Protein AF-0000000082887237 (afdb_homodimer)

Structure (mmCIF, N/CA/C/O backbone):
data_AF-0000000082887237-model_v1
#
loop_
_entity.id
_entity.type
_entity.pdbx_description
1 polymer 'Thymidine diphospho-4-keto-rhamnose 3,5-epimerase'
#
loop_
_atom_site.group_PDB
_atom_site.id
_atom_site.type_symbol
_atom_site.label_atom_id
_atom_site.label_alt_id
_atom_site.label_comp_id
_atom_site.label_asym_id
_atom_site.label_entity_id
_atom_site.label_seq_id
_atom_site.pdbx_PDB_ins_code
_atom_site.Cartn_x
_atom_site.Cartn_y
_atom_site.Cartn_z
_atom_site.occupancy
_atom_site.B_iso_or_equiv
_atom_site.auth_seq_id
_atom_site.auth_comp_id
_atom_site.auth_asym_id
_atom_site.auth_atom_id
_atom_site.pdbx_PDB_model_num
ATOM 1 N N . MET A 1 1 ? -20.234 -10.195 -0.53 1 66.06 1 MET A N 1
ATOM 2 C CA . MET A 1 1 ? -19.906 -8.82 -0.18 1 66.06 1 MET A CA 1
ATOM 3 C C . MET A 1 1 ? -19.75 -7.961 -1.432 1 66.06 1 MET A C 1
ATOM 5 O O . MET A 1 1 ? -19.297 -8.453 -2.471 1 66.06 1 MET A O 1
ATOM 9 N N . SER A 1 2 ? -20.266 -6.797 -1.35 1 84 2 SER A N 1
ATOM 10 C CA . SER A 1 2 ? -20.281 -5.879 -2.484 1 84 2 SER A CA 1
ATOM 11 C C . SER A 1 2 ? -18.875 -5.367 -2.783 1 84 2 SER A C 1
ATOM 13 O O . SER A 1 2 ? -18.047 -5.23 -1.875 1 84 2 SER A O 1
ATOM 15 N N . ILE A 1 3 ? -18.469 -5.281 -4.012 1 93.62 3 ILE A N 1
ATOM 16 C CA . ILE A 1 3 ? -17.219 -4.695 -4.484 1 93.62 3 ILE A CA 1
ATOM 17 C C . ILE A 1 3 ? -17.203 -3.199 -4.176 1 93.62 3 ILE A C 1
ATOM 19 O O . ILE A 1 3 ? -18.125 -2.475 -4.539 1 93.62 3 ILE A O 1
ATOM 23 N N . PRO A 1 4 ? -16.125 -2.785 -3.414 1 96.19 4 PRO A N 1
ATOM 24 C CA . PRO A 1 4 ? -16.062 -1.343 -3.17 1 96.19 4 PRO A CA 1
ATOM 25 C C . PRO A 1 4 ? -16.078 -0.525 -4.457 1 96.19 4 PRO A C 1
ATOM 27 O O . PRO A 1 4 ? -15.477 -0.934 -5.457 1 96.19 4 PRO A O 1
ATOM 30 N N . ALA A 1 5 ? -16.625 0.659 -4.426 1 96.31 5 ALA A N 1
ATOM 31 C CA . ALA A 1 5 ? -16.688 1.536 -5.59 1 96.31 5 ALA A CA 1
ATOM 32 C C . ALA A 1 5 ? -15.32 2.117 -5.922 1 96.31 5 ALA A C 1
ATOM 34 O O . ALA A 1 5 ? -14.57 2.502 -5.023 1 96.31 5 ALA A O 1
ATOM 35 N N . VAL A 1 6 ? -15.016 2.146 -7.215 1 98.12 6 VAL A N 1
ATOM 36 C CA . VAL A 1 6 ? -13.797 2.801 -7.688 1 98.12 6 VAL A CA 1
ATOM 37 C C . VAL A 1 6 ? -14.086 3.541 -8.992 1 98.12 6 VAL A C 1
ATOM 39 O O . VAL A 1 6 ? -14.992 3.168 -9.742 1 98.12 6 VAL A O 1
ATOM 42 N N . VAL A 1 7 ? -13.344 4.598 -9.234 1 98.06 7 VAL A N 1
ATOM 43 C CA . VAL A 1 7 ? -13.422 5.332 -10.492 1 98.06 7 VAL A CA 1
ATOM 44 C C . VAL A 1 7 ? -12.477 4.699 -11.516 1 98.06 7 VAL A C 1
ATOM 46 O O . VAL A 1 7 ? -11.258 4.711 -11.336 1 98.06 7 VAL A O 1
ATOM 49 N N . LYS A 1 8 ? -13.078 4.18 -12.586 1 98.25 8 LYS A N 1
ATOM 50 C CA . LYS A 1 8 ? -12.258 3.613 -13.656 1 98.25 8 LYS A CA 1
ATOM 51 C C . LYS A 1 8 ? -11.383 4.68 -14.312 1 98.25 8 LYS A C 1
ATOM 53 O O . LYS A 1 8 ? -11.859 5.777 -14.609 1 98.25 8 LYS A O 1
ATOM 58 N N . ARG A 1 9 ? -10.078 4.43 -14.516 1 98.62 9 ARG A N 1
ATOM 59 C CA . ARG A 1 9 ? -9.125 5.359 -15.117 1 98.62 9 ARG A CA 1
ATOM 60 C C . ARG A 1 9 ? -8.07 4.617 -15.922 1 98.62 9 ARG A C 1
ATOM 62 O O . ARG A 1 9 ? -7.316 3.809 -15.383 1 98.62 9 ARG A O 1
ATOM 69 N N . PHE A 1 10 ? -7.844 4.93 -17.203 1 97.56 10 PHE A N 1
ATOM 70 C CA . PHE A 1 10 ? -6.992 4.16 -18.109 1 97.56 10 PHE A CA 1
ATOM 71 C C . PHE A 1 10 ? -5.598 4.77 -18.188 1 97.56 10 PHE A C 1
ATOM 73 O O . PHE A 1 10 ? -4.66 4.133 -18.656 1 97.56 10 PHE A O 1
ATOM 80 N N . LYS A 1 11 ? -5.566 6.051 -17.734 1 97.62 11 LYS A N 1
ATOM 81 C CA . LYS A 1 11 ? -4.281 6.746 -17.734 1 97.62 11 LYS A CA 1
ATOM 82 C C . LYS A 1 11 ? -4.039 7.477 -16.422 1 97.62 11 LYS A C 1
ATOM 84 O O . LYS A 1 11 ? -4.965 8.039 -15.836 1 97.62 11 LYS A O 1
ATOM 89 N N . ALA A 1 12 ? -2.824 7.465 -15.992 1 98.25 12 ALA A N 1
ATOM 90 C CA . ALA A 1 12 ? -2.482 8.25 -14.812 1 98.25 12 ALA A CA 1
ATOM 91 C C . ALA A 1 12 ? -2.564 9.75 -15.109 1 98.25 12 ALA A C 1
ATOM 93 O O . ALA A 1 12 ? -2.266 10.188 -16.219 1 98.25 12 ALA A O 1
ATOM 94 N N . GLU A 1 13 ? -2.949 10.523 -14.148 1 98.62 13 GLU A N 1
ATOM 95 C CA . GLU A 1 13 ? -3.102 11.969 -14.266 1 98.62 13 GLU A CA 1
ATOM 96 C C . GLU A 1 13 ? -2.422 12.695 -13.109 1 98.62 13 GLU A C 1
ATOM 98 O O . GLU A 1 13 ? -2.336 12.164 -12 1 98.62 13 GLU A O 1
ATOM 103 N N . ILE A 1 14 ? -1.922 13.852 -13.422 1 98.69 14 ILE A N 1
ATOM 104 C CA . ILE A 1 14 ? -1.337 14.688 -12.375 1 98.69 14 ILE A CA 1
ATOM 105 C C . ILE A 1 14 ? -1.94 16.094 -12.438 1 98.69 14 ILE A C 1
ATOM 107 O O . ILE A 1 14 ? -2.205 16.609 -13.523 1 98.69 14 ILE A O 1
ATOM 111 N N . GLU A 1 15 ? -2.244 16.625 -11.289 1 98.5 15 GLU A N 1
ATOM 112 C CA . GLU A 1 15 ? -2.783 17.969 -11.141 1 98.5 15 GLU A CA 1
ATOM 113 C C . GLU A 1 15 ? -2.029 18.75 -10.062 1 98.5 15 GLU A C 1
ATOM 115 O O . GLU A 1 15 ? -1.692 18.203 -9.016 1 98.5 15 GLU A O 1
ATOM 120 N N . THR A 1 16 ? -1.706 19.969 -10.328 1 97.56 16 THR A N 1
ATOM 121 C CA . THR A 1 16 ? -1.072 20.828 -9.328 1 97.56 16 THR A CA 1
ATOM 122 C C . THR A 1 16 ? -2.121 21.578 -8.523 1 97.56 16 THR A C 1
ATOM 124 O O . THR A 1 16 ? -3.246 21.781 -8.984 1 97.56 16 THR A O 1
ATOM 127 N N . ILE A 1 17 ? -1.765 21.891 -7.328 1 97.94 17 ILE A N 1
ATOM 128 C CA . ILE A 1 17 ? -2.592 22.766 -6.5 1 97.94 17 ILE A CA 1
ATOM 129 C C . ILE A 1 17 ? -2.275 24.234 -6.812 1 97.94 17 ILE A C 1
ATOM 131 O O . ILE A 1 17 ? -1.172 24.703 -6.535 1 97.94 17 ILE A O 1
ATOM 135 N N . PRO A 1 18 ? -3.211 24.969 -7.309 1 97.19 18 PRO A N 1
ATOM 136 C CA . PRO A 1 18 ? -2.912 26.328 -7.789 1 97.19 18 PRO A CA 1
ATOM 137 C C . PRO A 1 18 ? -2.305 27.219 -6.707 1 97.19 18 PRO A C 1
ATOM 139 O O . PRO A 1 18 ? -1.367 27.969 -6.977 1 97.19 18 PRO A O 1
ATOM 142 N N . GLU A 1 19 ? -2.75 27.172 -5.535 1 97.44 19 GLU A N 1
ATOM 143 C CA . GLU A 1 19 ? -2.322 28.062 -4.457 1 97.44 19 GLU A CA 1
ATOM 144 C C . GLU A 1 19 ? -0.93 27.688 -3.955 1 97.44 19 GLU A C 1
ATOM 146 O O . GLU A 1 19 ? -0.194 28.547 -3.461 1 97.44 19 GLU A O 1
ATOM 151 N N . ILE A 1 20 ? -0.605 26.422 -3.975 1 98.38 20 ILE A N 1
ATOM 152 C CA . ILE A 1 20 ? 0.707 25.891 -3.611 1 98.38 20 ILE A CA 1
ATOM 153 C C . ILE A 1 20 ? 1.152 24.859 -4.641 1 98.38 20 ILE A C 1
ATOM 155 O O . ILE A 1 20 ? 1.074 23.656 -4.395 1 98.38 20 ILE A O 1
ATOM 159 N N . PRO A 1 21 ? 1.746 25.281 -5.699 1 96.44 21 PRO A N 1
ATOM 160 C CA . PRO A 1 21 ? 1.898 24.438 -6.891 1 96.44 21 PRO A CA 1
ATOM 161 C C . PRO A 1 21 ? 2.848 23.266 -6.668 1 96.44 21 PRO A C 1
ATOM 163 O O . PRO A 1 21 ? 2.896 22.344 -7.484 1 96.44 21 PRO A O 1
ATOM 166 N N . ASP A 1 22 ? 3.688 23.281 -5.645 1 97.19 22 ASP A N 1
ATOM 167 C CA . ASP A 1 22 ? 4.578 22.156 -5.344 1 97.19 22 ASP A CA 1
A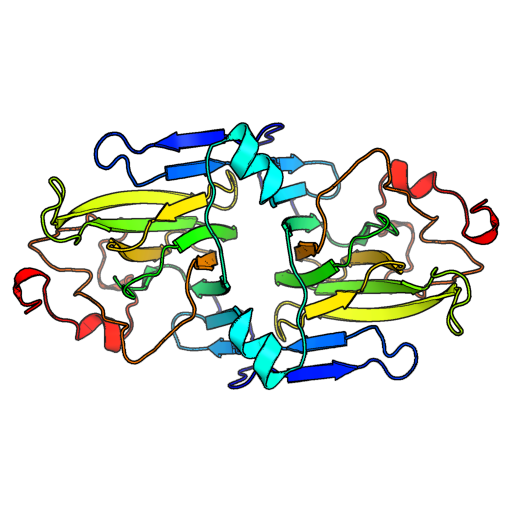TOM 168 C C . ASP A 1 22 ? 3.791 20.938 -4.879 1 97.19 22 ASP A C 1
ATOM 170 O O . ASP A 1 22 ? 4.293 19.812 -4.926 1 97.19 22 ASP A O 1
ATOM 174 N N . LEU A 1 23 ? 2.58 21.188 -4.383 1 98.81 23 LEU A N 1
ATOM 175 C CA . LEU A 1 23 ? 1.67 20.094 -4.035 1 98.81 23 LEU A CA 1
ATOM 176 C C . LEU A 1 23 ? 0.998 19.531 -5.281 1 98.81 23 LEU A C 1
ATOM 178 O O . LEU A 1 23 ? 0.604 20.281 -6.176 1 98.81 23 LEU A O 1
ATOM 182 N N . LYS A 1 24 ? 0.939 18.203 -5.363 1 98.81 24 LYS A N 1
ATOM 183 C CA . LYS A 1 24 ? 0.349 17.578 -6.539 1 98.81 24 LYS A CA 1
ATOM 184 C C . LYS A 1 24 ? -0.67 16.516 -6.133 1 98.81 24 LYS A C 1
ATOM 186 O O . LYS A 1 24 ? -0.505 15.844 -5.113 1 98.81 24 LYS A O 1
ATOM 191 N N . LEU A 1 25 ? -1.7 16.406 -6.914 1 98.88 25 LEU A N 1
ATOM 192 C CA . LEU A 1 25 ? -2.596 15.25 -6.902 1 98.88 25 LEU A CA 1
ATOM 193 C C . LEU A 1 25 ? -2.299 14.32 -8.07 1 98.88 25 LEU A C 1
ATOM 195 O O . LEU A 1 25 ? -2.23 14.766 -9.219 1 98.88 25 LEU A O 1
ATOM 199 N N . ILE A 1 26 ? -2.049 13.117 -7.77 1 98.88 26 ILE A N 1
ATOM 200 C CA . ILE A 1 26 ? -1.757 12.133 -8.805 1 98.88 26 ILE A CA 1
ATOM 201 C C . ILE A 1 26 ? -2.797 11.008 -8.758 1 98.88 26 ILE A C 1
ATOM 203 O O . ILE A 1 26 ? -2.959 10.352 -7.73 1 98.88 26 ILE A O 1
ATOM 207 N N . ARG A 1 27 ? -3.486 10.789 -9.828 1 98.81 27 ARG A N 1
ATOM 208 C CA . ARG A 1 27 ? -4.52 9.758 -9.93 1 98.81 27 ARG A CA 1
ATOM 209 C C . ARG A 1 27 ? -4.031 8.578 -10.758 1 98.81 27 ARG A C 1
ATOM 211 O O . ARG A 1 27 ? -3.676 8.734 -11.93 1 98.81 27 ARG A O 1
ATOM 218 N N . PRO A 1 28 ? -4.004 7.422 -10.141 1 98.75 28 PRO A N 1
ATOM 219 C CA . PRO A 1 28 ? -3.443 6.262 -10.836 1 98.75 28 PRO A CA 1
ATOM 220 C C . PRO A 1 28 ? -4.445 5.59 -11.766 1 98.75 28 PRO A C 1
ATOM 222 O O . PRO A 1 28 ? -5.637 5.918 -11.742 1 98.75 28 PRO A O 1
AT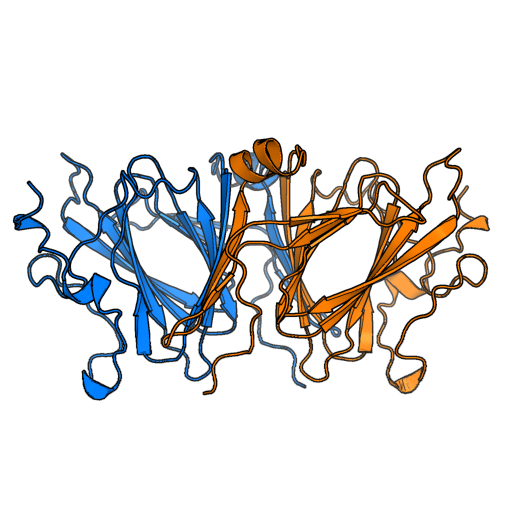OM 225 N N . LYS A 1 29 ? -3.93 4.664 -12.609 1 98.69 29 LYS A N 1
ATOM 226 C CA . LYS A 1 29 ? -4.801 3.811 -13.414 1 98.69 29 LYS A CA 1
ATOM 227 C C . LYS A 1 29 ? -5.602 2.855 -12.531 1 98.69 29 LYS A C 1
ATOM 229 O O . LYS A 1 29 ? -5.078 2.32 -11.555 1 98.69 29 LYS A O 1
ATOM 234 N N . VAL A 1 30 ? -6.859 2.676 -12.812 1 98.75 30 VAL A N 1
ATOM 235 C CA . VAL A 1 30 ? -7.777 1.824 -12.062 1 98.75 30 VAL A CA 1
ATOM 236 C C . VAL A 1 30 ? -8.641 1.018 -13.031 1 98.75 30 VAL A C 1
ATOM 238 O O . VAL A 1 30 ? -9.273 1.582 -13.93 1 98.75 30 VAL A O 1
ATOM 241 N N . PHE A 1 31 ? -8.703 -0.292 -12.828 1 98.5 31 PHE A N 1
ATOM 242 C CA . PHE A 1 31 ? -9.398 -1.202 -13.727 1 98.5 31 PHE A CA 1
ATOM 243 C C . PHE A 1 31 ? -10.352 -2.107 -12.953 1 98.5 31 PHE A C 1
ATOM 245 O O . PHE A 1 31 ? -9.961 -3.189 -12.508 1 98.5 31 PHE A O 1
ATOM 252 N N . PRO A 1 32 ? -11.586 -1.743 -12.875 1 98.12 32 PRO A N 1
ATOM 253 C CA . PRO A 1 32 ? -12.562 -2.613 -12.219 1 98.12 32 PRO A CA 1
ATOM 254 C C . PRO A 1 32 ? -13.062 -3.736 -13.125 1 98.12 32 PRO A C 1
ATOM 256 O O . PRO A 1 32 ? -13.047 -3.598 -14.352 1 98.12 32 PRO A O 1
ATOM 259 N N . ASP A 1 33 ? -13.469 -4.855 -12.586 1 96.75 33 ASP A N 1
ATOM 260 C CA . ASP A 1 33 ? -14.18 -5.949 -13.234 1 96.75 33 ASP A CA 1
ATOM 261 C C . ASP A 1 33 ? -15.055 -6.711 -12.242 1 96.75 33 ASP A C 1
ATOM 263 O O . ASP A 1 33 ? -15.328 -6.219 -11.141 1 96.75 33 ASP A O 1
ATOM 267 N N . ASP A 1 34 ? -15.578 -7.852 -12.602 1 95.44 34 ASP A N 1
ATOM 268 C CA . ASP A 1 34 ? -16.562 -8.562 -11.789 1 95.44 34 ASP A CA 1
ATOM 269 C C . ASP A 1 34 ? -15.922 -9.172 -10.555 1 95.44 34 ASP A C 1
ATOM 271 O O . ASP A 1 34 ? -16.609 -9.562 -9.609 1 95.44 34 ASP A O 1
ATOM 275 N N . ARG A 1 35 ? -14.703 -9.312 -10.492 1 97.62 35 ARG A N 1
ATOM 276 C CA . ARG A 1 35 ? -13.977 -9.906 -9.383 1 97.62 35 ARG A CA 1
ATOM 277 C C . ARG A 1 35 ? -13.656 -8.867 -8.312 1 97.62 35 ARG A C 1
ATOM 279 O O . ARG A 1 35 ? -13.477 -9.211 -7.141 1 97.62 35 ARG A O 1
ATOM 286 N N . GLY A 1 36 ? -13.555 -7.594 -8.633 1 98.31 36 GLY A N 1
ATOM 287 C CA . GLY A 1 36 ? -13.094 -6.465 -7.844 1 98.31 36 GLY A CA 1
ATOM 288 C C . GLY A 1 36 ? -12.508 -5.348 -8.68 1 98.31 36 GLY A C 1
ATOM 289 O O . GLY A 1 36 ? -13.188 -4.777 -9.539 1 98.31 36 GLY A O 1
ATOM 290 N N . TYR A 1 37 ? -11.156 -5.109 -8.406 1 98.81 37 TYR A N 1
ATOM 291 C CA . TYR A 1 37 ? -10.477 -4.129 -9.242 1 98.81 37 TYR A CA 1
ATOM 292 C C . TYR A 1 37 ? -8.961 -4.219 -9.07 1 98.81 37 TYR A C 1
ATOM 294 O O . TYR A 1 37 ? -8.477 -4.855 -8.133 1 98.81 37 TYR A O 1
ATOM 302 N N . PHE A 1 38 ? -8.312 -3.723 -10.016 1 98.5 38 PHE A N 1
ATOM 303 C CA . PHE A 1 38 ? -6.859 -3.607 -10.039 1 98.5 38 PHE A CA 1
ATOM 304 C C . PHE A 1 38 ? -6.434 -2.152 -10.211 1 98.5 38 PHE A C 1
ATOM 306 O O . PHE A 1 38 ? -7.023 -1.418 -11.008 1 98.5 38 PHE A O 1
ATOM 313 N N . VAL A 1 39 ? -5.469 -1.713 -9.406 1 98.75 39 VAL A N 1
ATOM 314 C CA . VAL A 1 39 ? -4.898 -0.37 -9.469 1 98.75 39 VAL A CA 1
ATOM 315 C C . VAL A 1 39 ? -3.391 -0.458 -9.68 1 98.75 39 VAL A C 1
ATOM 317 O O . VAL A 1 39 ? -2.691 -1.15 -8.938 1 98.75 39 VAL A O 1
ATOM 320 N N . GLU A 1 40 ? -2.871 0.128 -10.703 1 98.75 40 GLU A N 1
ATOM 321 C CA . GLU A 1 40 ? -1.441 0.411 -10.758 1 98.75 40 GLU A CA 1
ATOM 322 C C . GLU A 1 40 ? -1.095 1.667 -9.969 1 98.75 40 GLU A C 1
ATOM 324 O O . GLU A 1 40 ? -1.04 2.766 -10.523 1 98.75 40 GLU A O 1
ATOM 329 N N . SER A 1 41 ? -0.748 1.491 -8.719 1 98.5 41 SER A N 1
ATOM 330 C CA . SER A 1 41 ? -0.741 2.592 -7.762 1 98.5 41 SER A CA 1
ATOM 331 C C . SER A 1 41 ? 0.519 3.439 -7.902 1 98.5 41 SER A C 1
ATOM 333 O O . SER A 1 41 ? 0.582 4.559 -7.387 1 98.5 41 SER A O 1
ATOM 335 N N . TYR A 1 42 ? 1.543 2.932 -8.523 1 98.75 42 TYR A N 1
ATOM 336 C CA . TYR A 1 42 ? 2.785 3.658 -8.758 1 98.75 42 TYR A CA 1
ATOM 337 C C . TYR A 1 42 ? 3.604 2.998 -9.859 1 98.75 42 TYR A C 1
ATOM 339 O O . TYR A 1 42 ? 3.678 1.77 -9.938 1 98.75 42 TYR A O 1
ATOM 347 N N . ASN A 1 43 ? 4.191 3.768 -10.688 1 98.56 43 ASN A N 1
ATOM 348 C CA . 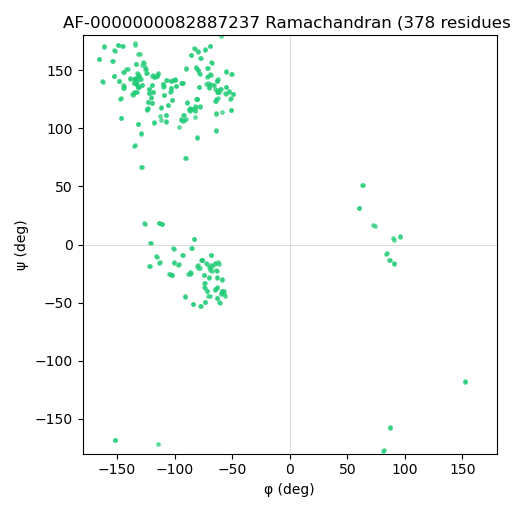ASN A 1 43 ? 5.086 3.334 -11.758 1 98.56 43 ASN A CA 1
ATOM 349 C C . ASN A 1 43 ? 6.199 4.348 -12.008 1 98.56 43 ASN A C 1
ATOM 351 O O . ASN A 1 43 ? 5.961 5.41 -12.586 1 98.56 43 ASN A O 1
ATOM 355 N N . VAL A 1 44 ? 7.395 3.943 -11.617 1 98.25 44 VAL A N 1
ATOM 356 C CA . VAL A 1 44 ? 8.5 4.895 -11.609 1 98.25 44 VAL A CA 1
ATOM 357 C C . VAL A 1 44 ? 8.781 5.371 -13.031 1 98.25 44 VAL A C 1
ATOM 359 O O . VAL A 1 44 ? 9.102 6.539 -13.25 1 98.25 44 VAL A O 1
ATOM 362 N N . VAL A 1 45 ? 8.672 4.531 -14 1 98.06 45 VAL A N 1
ATOM 363 C CA . VAL A 1 45 ? 9 4.855 -15.383 1 98.06 45 VAL A CA 1
ATOM 364 C C . VAL A 1 45 ? 7.875 5.676 -16 1 98.06 45 VAL A C 1
ATOM 366 O O . VAL A 1 45 ? 8.109 6.766 -16.531 1 98.06 45 VAL A O 1
ATOM 369 N N . GLU A 1 46 ? 6.691 5.195 -15.922 1 98 46 GLU A N 1
ATOM 370 C CA . GLU A 1 46 ? 5.562 5.863 -16.562 1 98 46 GLU A CA 1
ATOM 371 C C . GLU A 1 46 ? 5.324 7.246 -15.953 1 98 46 GLU A C 1
ATOM 373 O O . GLU A 1 46 ? 5.094 8.211 -16.688 1 98 46 GLU A O 1
ATOM 378 N N . TRP A 1 47 ? 5.324 7.363 -14.594 1 98.62 47 TRP A N 1
ATOM 379 C CA . TRP A 1 47 ? 5.043 8.648 -13.961 1 98.62 47 TRP A CA 1
ATOM 380 C C . TRP A 1 47 ? 6.133 9.664 -14.289 1 98.62 47 TRP A C 1
ATOM 382 O O . TRP A 1 47 ? 5.852 10.852 -14.445 1 98.62 47 TRP A O 1
ATOM 392 N N . LYS A 1 48 ? 7.402 9.172 -14.312 1 98.5 48 LYS A N 1
ATOM 393 C CA . LYS A 1 48 ? 8.477 10.07 -14.727 1 98.5 48 LYS A CA 1
ATOM 394 C C . LYS A 1 48 ? 8.258 10.562 -16.156 1 98.5 48 LYS A C 1
ATOM 396 O O . LYS A 1 48 ? 8.281 11.773 -16.406 1 98.5 48 LYS A O 1
ATOM 401 N N . GLU A 1 49 ? 8.016 9.672 -17.078 1 98.31 49 GLU A N 1
ATOM 402 C CA . GLU A 1 49 ? 7.969 9.984 -18.5 1 98.31 49 GLU A CA 1
ATOM 403 C C . GLU A 1 49 ? 6.691 10.742 -18.859 1 98.31 49 GLU A C 1
ATOM 405 O O . GLU A 1 49 ? 6.711 11.648 -19.703 1 98.31 49 GLU A O 1
ATOM 410 N N . GLN A 1 50 ? 5.559 10.391 -18.234 1 97.81 50 GLN A N 1
ATOM 411 C CA . GLN A 1 50 ? 4.273 10.914 -18.688 1 97.81 50 GLN A CA 1
ATOM 412 C C . GLN A 1 50 ? 3.789 12.047 -17.781 1 97.81 50 GLN A C 1
ATOM 414 O O . GLN A 1 50 ? 3.016 12.898 -18.219 1 97.81 50 GLN A O 1
ATOM 419 N N . LEU A 1 51 ? 4.191 12.07 -16.531 1 98.25 51 LEU A N 1
ATOM 420 C CA . LEU A 1 51 ? 3.639 13.039 -15.602 1 98.25 51 LEU A CA 1
ATOM 421 C C . LEU A 1 51 ? 4.715 14.008 -15.117 1 98.25 51 LEU A C 1
ATOM 423 O O . LEU A 1 51 ? 4.414 14.992 -14.438 1 98.25 51 LEU A O 1
ATOM 427 N N . GLY A 1 52 ? 5.98 13.703 -15.406 1 98.06 52 GLY A N 1
ATOM 428 C CA . GLY A 1 52 ? 7.078 14.523 -14.914 1 98.06 52 GLY A CA 1
ATOM 429 C C . GLY A 1 52 ? 7.34 14.328 -13.43 1 98.06 52 GLY A C 1
ATOM 430 O O . GLY A 1 52 ? 7.934 15.195 -12.789 1 98.06 52 GLY A O 1
ATOM 431 N N . PHE A 1 53 ? 6.844 13.305 -12.852 1 98.25 53 PHE A N 1
ATOM 432 C CA . PHE A 1 53 ? 7.086 12.969 -11.453 1 98.25 53 PHE A CA 1
ATOM 433 C C . PHE A 1 53 ? 8.289 12.047 -11.32 1 98.25 53 PHE A C 1
ATOM 435 O O . PHE A 1 53 ? 8.195 10.852 -11.578 1 98.25 53 PHE A O 1
ATOM 442 N N . ASP A 1 54 ? 9.398 12.555 -10.828 1 97.69 54 ASP A N 1
ATOM 443 C CA . ASP A 1 54 ? 10.664 11.828 -10.781 1 97.69 54 ASP A CA 1
ATOM 444 C C . ASP A 1 54 ? 11.273 11.875 -9.383 1 97.69 54 ASP A C 1
ATOM 446 O O . ASP A 1 54 ? 12.359 12.414 -9.188 1 97.69 54 ASP A O 1
ATOM 450 N N . GLU A 1 55 ? 10.633 11.258 -8.43 1 97.69 55 GLU A N 1
ATOM 451 C CA . GLU A 1 55 ? 11.086 11.219 -7.043 1 97.69 55 GLU A CA 1
ATOM 452 C C . GLU A 1 55 ? 11.648 9.852 -6.676 1 97.69 55 GLU A C 1
ATOM 454 O O . GLU A 1 55 ? 11.172 8.828 -7.172 1 97.69 55 GLU A O 1
ATOM 459 N N . THR A 1 56 ? 12.688 9.828 -5.91 1 97.19 56 THR A N 1
ATOM 460 C CA . THR A 1 56 ? 13.195 8.594 -5.328 1 97.19 56 THR A CA 1
ATOM 461 C C . THR A 1 56 ? 12.492 8.289 -4.008 1 97.19 56 THR A C 1
ATOM 463 O O . THR A 1 56 ? 12.625 9.039 -3.041 1 97.19 56 THR A O 1
ATOM 466 N N . LEU A 1 57 ? 11.742 7.219 -3.934 1 98.5 57 LEU A N 1
ATOM 467 C CA . LEU A 1 57 ? 11 6.824 -2.744 1 98.5 57 LEU A CA 1
ATOM 468 C C . LEU A 1 57 ? 11.695 5.676 -2.023 1 98.5 57 LEU A C 1
ATOM 470 O O . LEU A 1 57 ? 12.031 4.664 -2.643 1 98.5 57 LEU A O 1
ATOM 474 N N . LYS A 1 58 ? 11.875 5.777 -0.699 1 98.38 58 LYS A N 1
ATOM 475 C CA . LYS A 1 58 ? 12.812 4.898 0.001 1 98.38 58 LYS A CA 1
ATOM 476 C C . LYS A 1 58 ? 12.102 4.109 1.098 1 98.38 58 LYS A C 1
ATOM 478 O O . LYS A 1 58 ? 12.648 3.129 1.612 1 98.38 58 LYS A O 1
ATOM 483 N N . GLN A 1 59 ? 11.023 4.52 1.48 1 98.69 59 GLN A N 1
ATOM 484 C CA . GLN A 1 59 ? 10.289 3.889 2.574 1 98.69 59 GLN A CA 1
ATOM 485 C C . GLN A 1 59 ? 8.781 3.93 2.326 1 98.69 59 GLN A C 1
ATOM 487 O O . GLN A 1 59 ? 8.258 4.922 1.814 1 98.69 59 GLN A O 1
ATOM 492 N N . ASP A 1 60 ? 8.078 2.859 2.58 1 98.81 60 ASP A N 1
ATOM 493 C CA . ASP A 1 60 ? 6.617 2.801 2.574 1 98.81 60 ASP A CA 1
ATOM 494 C C . ASP A 1 60 ? 6.066 2.625 3.986 1 98.81 60 ASP A C 1
ATOM 496 O O . ASP A 1 60 ? 6.629 1.876 4.789 1 98.81 60 ASP A O 1
ATOM 500 N N . ASN A 1 61 ? 5.016 3.35 4.262 1 98.75 61 ASN A N 1
ATOM 501 C CA . ASN A 1 61 ? 4.285 3.242 5.52 1 98.75 61 ASN A CA 1
ATOM 502 C C . ASN A 1 61 ? 2.805 2.955 5.289 1 98.75 61 ASN A C 1
ATOM 504 O O . ASN A 1 61 ? 2.266 3.277 4.227 1 98.75 61 ASN A O 1
ATOM 508 N N . HIS A 1 62 ? 2.199 2.275 6.23 1 98.81 62 HIS A N 1
ATOM 509 C CA . HIS A 1 62 ? 0.769 1.996 6.285 1 98.81 62 HIS A CA 1
ATOM 510 C C . HIS A 1 62 ? 0.218 2.229 7.691 1 98.81 62 HIS A C 1
ATOM 512 O O . HIS A 1 62 ? 0.828 1.812 8.68 1 98.81 62 HIS A O 1
ATOM 518 N N . SER A 1 63 ? -0.851 2.961 7.809 1 98.75 63 SER A N 1
ATOM 519 C CA . SER A 1 63 ? -1.516 3.105 9.102 1 98.75 63 SER A CA 1
ATOM 520 C C . SER A 1 63 ? -3.01 2.826 8.984 1 98.75 63 SER A C 1
ATOM 522 O O . SER A 1 63 ? -3.623 3.109 7.957 1 98.75 63 SER A O 1
ATOM 524 N N . PHE A 1 64 ? -3.539 2.217 9.953 1 98.88 64 PHE A N 1
ATOM 525 C CA . PHE A 1 64 ? -4.977 2.24 10.203 1 98.88 64 PHE A CA 1
ATOM 526 C C . PHE A 1 64 ? -5.309 3.186 11.352 1 98.88 64 PHE A C 1
ATOM 528 O O . PHE A 1 64 ? -4.648 3.162 12.391 1 98.88 64 PHE A O 1
ATOM 535 N N . SER A 1 65 ? -6.301 3.98 11.148 1 98.88 65 SER A N 1
ATOM 536 C CA . SER A 1 65 ? -6.805 4.859 12.203 1 98.88 65 SER A CA 1
ATOM 537 C C . SER A 1 65 ? -8.328 4.84 12.258 1 98.88 65 SER A C 1
ATOM 539 O O . SER A 1 65 ? -8.992 4.805 11.219 1 98.88 65 SER A O 1
ATOM 541 N N . LYS A 1 66 ? -8.867 4.895 13.414 1 98.31 66 LYS A N 1
ATOM 542 C CA . LYS A 1 66 ? -10.312 4.941 13.602 1 98.31 66 LYS A CA 1
ATOM 543 C C . LYS A 1 66 ? -10.875 6.312 13.234 1 98.31 66 LYS A C 1
ATOM 545 O O . LYS A 1 66 ? -10.117 7.277 13.086 1 98.31 66 LYS A O 1
ATOM 550 N N . TYR A 1 67 ? -12.211 6.312 13.141 1 98.5 67 TYR A N 1
ATOM 551 C CA . TYR A 1 67 ? -12.906 7.57 12.891 1 98.5 67 TYR A CA 1
ATOM 552 C C . TYR A 1 67 ? -12.531 8.617 13.93 1 98.5 67 TYR A C 1
ATOM 554 O O . TYR A 1 67 ? -12.469 8.328 15.125 1 98.5 67 TYR A O 1
ATOM 562 N N . GLY A 1 68 ? -12.266 9.852 13.469 1 98.56 68 GLY A N 1
ATOM 563 C CA . GLY A 1 68 ? -12.023 10.961 14.383 1 98.56 68 GLY A CA 1
ATOM 564 C C . GLY A 1 68 ? -10.562 11.133 14.734 1 98.56 68 GLY A C 1
ATOM 565 O O . GLY A 1 68 ? -10.164 12.172 15.273 1 98.56 68 GLY A O 1
ATOM 566 N N . VAL A 1 69 ? -9.781 10.109 14.469 1 98.81 69 VAL A N 1
ATOM 567 C CA . VAL A 1 69 ? -8.359 10.211 14.75 1 98.81 69 VAL A CA 1
ATOM 568 C C . VAL A 1 69 ? -7.738 11.32 13.906 1 98.81 69 VAL A C 1
ATOM 570 O O . VAL A 1 69 ? -8 11.414 12.703 1 98.81 69 VAL A O 1
ATOM 573 N N . LEU A 1 70 ? -7.004 12.164 14.516 1 98.75 70 LEU A N 1
ATOM 574 C CA . LEU A 1 70 ? -6.141 13.156 13.883 1 98.75 70 LEU A CA 1
ATOM 575 C C . LEU A 1 70 ? -4.672 12.828 14.117 1 98.75 70 LEU A C 1
ATOM 577 O O . LEU A 1 70 ? -4.191 12.875 15.25 1 98.75 70 LEU A O 1
ATOM 581 N N . ARG A 1 71 ? -4 12.383 13.109 1 98.31 71 ARG A N 1
ATOM 582 C CA . ARG A 1 71 ? -2.553 12.219 13.164 1 98.31 71 ARG A CA 1
ATOM 583 C C . ARG A 1 71 ? -1.836 13.484 12.711 1 98.31 71 ARG A C 1
ATOM 585 O O . ARG A 1 71 ? -1.941 13.875 11.547 1 98.31 71 ARG A O 1
ATOM 592 N N . GLY A 1 72 ? -1.216 14.195 13.773 1 91 72 GLY A N 1
ATOM 593 C CA . GLY A 1 72 ? -0.745 15.57 13.727 1 91 72 GLY A CA 1
ATOM 594 C C . GLY A 1 72 ? 0.319 15.805 12.672 1 91 72 GLY A C 1
ATOM 595 O O . GLY A 1 72 ? 0.58 14.93 11.844 1 91 72 GLY A O 1
ATOM 596 N N . LEU A 1 73 ? 0.589 17.062 12.773 1 97.25 73 LEU A N 1
ATOM 597 C CA . LEU A 1 73 ? 1.405 17.656 11.719 1 97.25 73 LEU A CA 1
ATOM 598 C C . LEU A 1 73 ? 2.889 17.406 11.977 1 97.25 73 LEU A C 1
ATOM 600 O O . LEU A 1 73 ? 3.465 17.969 12.914 1 97.25 73 LEU A O 1
ATOM 604 N N . HIS A 1 74 ? 3.447 16.594 11.18 1 97.88 74 HIS A N 1
ATOM 605 C CA . HIS A 1 74 ? 4.84 16.188 11.367 1 97.88 74 HIS A CA 1
ATOM 606 C C . HIS A 1 74 ? 5.66 16.438 10.102 1 97.88 74 HIS A C 1
ATOM 608 O O . HIS A 1 74 ? 5.105 16.547 9.008 1 97.88 74 HIS A O 1
ATOM 614 N N . THR A 1 75 ? 6.953 16.641 10.328 1 96.75 75 THR A N 1
ATOM 615 C CA . THR A 1 75 ? 7.879 16.75 9.203 1 96.75 75 THR A CA 1
ATOM 616 C C . THR A 1 75 ? 9.227 16.125 9.547 1 96.75 75 THR A C 1
ATOM 618 O O . THR A 1 75 ? 9.539 15.922 10.719 1 96.75 75 THR A O 1
ATOM 621 N N . GLN A 1 76 ? 9.844 15.602 8.586 1 95.38 76 GLN A N 1
ATOM 622 C CA . GLN A 1 76 ? 11.242 15.195 8.586 1 95.38 76 GLN A CA 1
ATOM 623 C C . GLN A 1 76 ? 12.016 15.883 7.465 1 95.38 76 GLN A C 1
ATOM 625 O O . GLN A 1 76 ? 11.719 15.68 6.285 1 95.38 76 GLN A O 1
ATOM 630 N N . PRO A 1 77 ? 13.008 16.688 7.887 1 94.75 77 PRO A N 1
ATOM 631 C CA . PRO A 1 77 ? 13.773 17.391 6.844 1 94.75 77 PRO A CA 1
ATOM 632 C C . PRO A 1 77 ? 14.32 16.438 5.785 1 94.75 77 PRO A C 1
ATOM 634 O O . PRO A 1 77 ? 14.859 15.375 6.121 1 94.75 77 PRO A O 1
ATOM 637 N N . GLY A 1 78 ? 14.094 16.828 4.484 1 95.69 78 GLY A N 1
ATOM 638 C CA . GLY A 1 78 ? 14.625 16.047 3.383 1 95.69 78 GLY A CA 1
ATOM 639 C C . GLY A 1 78 ? 13.688 14.953 2.912 1 95.69 78 GLY A C 1
ATOM 640 O O . GLY A 1 78 ? 14.016 14.188 1.997 1 95.69 78 GLY A O 1
ATOM 641 N N . MET A 1 79 ? 12.492 14.922 3.475 1 97.94 79 MET A N 1
ATOM 642 C CA . MET A 1 79 ? 11.609 13.797 3.158 1 97.94 79 MET A CA 1
ATOM 643 C C . MET A 1 79 ? 10.281 14.289 2.605 1 97.94 79 MET A C 1
ATOM 645 O O . MET A 1 79 ? 9.547 15 3.291 1 97.94 79 MET A O 1
ATOM 649 N N . GLY A 1 80 ? 9.945 13.984 1.321 1 98.62 80 GLY A N 1
ATOM 650 C CA . GLY A 1 80 ? 8.602 14.125 0.781 1 98.62 80 GLY A CA 1
ATOM 651 C C . GLY A 1 80 ? 7.723 12.914 1.043 1 98.62 80 GLY A C 1
ATOM 652 O O . GLY A 1 80 ? 8.219 11.852 1.438 1 98.62 80 GLY A O 1
ATOM 653 N N . LYS A 1 81 ? 6.426 13.094 0.903 1 98.81 81 LYS A N 1
ATOM 654 C CA . LYS A 1 81 ? 5.457 12.031 1.157 1 98.81 81 LYS A CA 1
ATOM 655 C C . LYS A 1 81 ? 4.441 11.93 0.024 1 98.81 81 LYS A C 1
ATOM 657 O O . LYS A 1 81 ? 3.949 12.945 -0.468 1 98.81 81 LYS A O 1
ATOM 662 N N . LEU A 1 82 ? 4.211 10.766 -0.475 1 98.94 82 LEU A N 1
ATOM 663 C CA . LEU A 1 82 ? 3.146 10.438 -1.416 1 98.94 82 LEU A CA 1
ATOM 664 C C . LEU A 1 82 ? 2.053 9.625 -0.735 1 98.94 82 LEU A C 1
ATOM 666 O O . LEU A 1 82 ? 2.215 8.422 -0.515 1 98.94 82 LEU A O 1
ATOM 670 N N . VAL A 1 83 ? 0.862 10.273 -0.446 1 98.94 83 VAL A N 1
ATOM 671 C CA . VAL A 1 83 ? -0.126 9.719 0.475 1 98.94 83 VAL A CA 1
ATOM 672 C C . VAL A 1 83 ? -1.357 9.266 -0.303 1 98.94 83 VAL A C 1
ATOM 674 O O . VAL A 1 83 ? -1.827 9.961 -1.203 1 98.94 83 VAL A O 1
ATOM 677 N N . SER A 1 84 ? -1.88 8.133 -0.01 1 98.88 84 SER A N 1
ATOM 678 C CA . SER A 1 84 ? -3.123 7.633 -0.59 1 98.88 84 SER A CA 1
ATOM 679 C C . SER A 1 84 ? -3.92 6.816 0.422 1 98.88 84 SER A C 1
ATOM 681 O O . SER A 1 84 ? -3.461 6.594 1.544 1 98.88 84 SER A O 1
ATOM 683 N N . VAL A 1 85 ? -5.164 6.469 0.055 1 98.88 85 VAL A N 1
ATOM 684 C CA . VAL A 1 85 ? -6.066 5.727 0.93 1 98.88 85 VAL A CA 1
ATOM 685 C C . VAL A 1 85 ? -6.504 4.434 0.246 1 98.88 85 VAL A C 1
ATOM 687 O O . VAL A 1 85 ? -6.957 4.453 -0.9 1 98.88 85 VAL A O 1
ATOM 690 N N . VAL A 1 86 ? -6.379 3.357 0.979 1 98.69 86 VAL A N 1
ATOM 691 C CA . VAL A 1 86 ? -6.781 2.051 0.47 1 98.69 86 VAL A CA 1
ATOM 692 C C . VAL A 1 86 ? -8.242 1.782 0.831 1 98.69 86 VAL A C 1
ATOM 694 O O . VAL A 1 86 ? -9 1.249 0.017 1 98.69 86 VAL A O 1
ATOM 697 N N . VAL A 1 87 ? -8.617 2.064 2.033 1 98.5 87 VAL A N 1
ATOM 698 C CA . VAL A 1 87 ? -9.969 1.929 2.562 1 98.5 87 VAL A CA 1
ATOM 699 C C . VAL A 1 87 ? -10.336 3.17 3.375 1 98.5 87 VAL A C 1
ATOM 701 O O . VAL A 1 87 ? -9.516 3.682 4.141 1 98.5 87 VAL A O 1
ATOM 704 N N . GLY A 1 88 ? -11.57 3.625 3.223 1 98.56 88 GLY A N 1
ATOM 705 C CA . GLY A 1 88 ? -12.055 4.754 4 1 98.56 88 GLY A CA 1
ATOM 706 C C . GLY A 1 88 ? -11.742 6.098 3.365 1 98.56 88 GLY A C 1
ATOM 707 O O . GLY A 1 88 ? -11.688 6.211 2.139 1 98.56 88 GLY A O 1
ATOM 708 N N . LYS A 1 89 ? -11.734 7.129 4.27 1 98.81 89 LYS A N 1
ATOM 709 C CA . LYS A 1 89 ? -11.57 8.508 3.826 1 98.81 89 LYS A CA 1
ATOM 710 C C . LYS A 1 89 ? -10.844 9.344 4.879 1 98.81 89 LYS A C 1
ATOM 712 O O . LYS A 1 89 ? -11.125 9.219 6.074 1 98.81 89 LYS A O 1
ATOM 717 N N . ILE A 1 90 ? -9.977 10.195 4.34 1 98.94 90 ILE A N 1
ATOM 718 C CA . ILE A 1 90 ? -9.305 11.125 5.238 1 98.94 90 ILE A CA 1
ATOM 719 C C . ILE A 1 90 ? -9.344 12.531 4.648 1 98.94 90 ILE A C 1
ATOM 721 O O . ILE A 1 90 ? -9.578 12.703 3.453 1 98.94 90 ILE A O 1
ATOM 725 N N . PHE A 1 91 ? -9.25 13.508 5.504 1 98.94 91 PHE A N 1
ATOM 726 C CA . PHE A 1 91 ? -8.828 14.859 5.137 1 98.94 91 PHE A CA 1
ATOM 727 C C . PHE A 1 91 ? -7.332 15.039 5.363 1 98.94 91 PHE A C 1
ATOM 729 O O . PHE A 1 91 ? -6.875 15.102 6.508 1 98.94 91 PHE A O 1
ATOM 736 N N . ASP A 1 92 ? -6.574 15.086 4.312 1 98.94 92 ASP A N 1
ATOM 737 C CA . ASP A 1 92 ? -5.117 15.133 4.34 1 98.94 92 ASP A CA 1
ATOM 738 C C . ASP A 1 92 ? -4.605 16.562 4.168 1 98.94 92 ASP A C 1
ATOM 740 O O . ASP A 1 92 ? -5.113 17.312 3.33 1 98.94 92 ASP A O 1
ATOM 744 N N . VAL A 1 93 ? -3.619 16.922 4.969 1 98.94 93 VAL A N 1
ATOM 745 C CA . VAL A 1 93 ? -3.244 18.328 5.047 1 98.94 93 VAL A CA 1
ATOM 746 C C . VAL A 1 93 ? -1.731 18.469 4.902 1 98.94 93 VAL A C 1
ATOM 748 O O . VAL A 1 93 ? -0.97 17.703 5.488 1 98.94 93 VAL A O 1
ATOM 751 N N . ALA A 1 94 ? -1.341 19.406 4.133 1 98.88 94 ALA A N 1
ATOM 752 C CA . ALA A 1 94 ? 0.043 19.859 4.031 1 98.88 94 ALA A CA 1
ATOM 753 C C . ALA A 1 94 ? 0.166 21.328 4.422 1 98.88 94 ALA A C 1
ATOM 755 O O . ALA A 1 94 ? -0.681 22.141 4.059 1 98.88 94 ALA A O 1
ATOM 756 N N . VAL A 1 95 ? 1.182 21.656 5.18 1 98.69 95 VAL A N 1
ATOM 757 C CA . VAL A 1 95 ? 1.494 23.016 5.555 1 98.69 95 VAL A CA 1
ATOM 758 C C . VAL A 1 95 ? 2.895 23.391 5.07 1 98.69 95 VAL A C 1
ATOM 760 O O . VAL A 1 95 ? 3.873 22.734 5.426 1 98.69 95 VAL A O 1
ATOM 763 N N . ASP A 1 96 ? 3.002 24.484 4.32 1 98.38 96 ASP A N 1
ATOM 764 C CA . ASP A 1 96 ? 4.301 24.922 3.822 1 98.38 96 ASP A CA 1
ATOM 765 C C . ASP A 1 96 ? 5.105 25.625 4.922 1 98.38 96 ASP A C 1
ATOM 767 O O . ASP A 1 96 ? 4.707 26.672 5.422 1 98.38 96 ASP A O 1
ATOM 771 N N . ILE A 1 97 ? 6.238 25.047 5.246 1 97.19 97 ILE A N 1
ATOM 772 C CA . ILE A 1 97 ? 7.078 25.703 6.242 1 97.19 97 ILE A CA 1
ATOM 773 C C . ILE A 1 97 ? 8.484 25.906 5.684 1 97.19 97 ILE A C 1
ATOM 775 O O . ILE A 1 97 ? 9.461 25.938 6.434 1 97.19 97 ILE A O 1
ATOM 779 N N . ARG A 1 98 ? 8.656 25.828 4.418 1 96.69 98 ARG A N 1
ATOM 780 C CA . ARG A 1 98 ? 9.938 26.141 3.791 1 96.69 98 ARG A CA 1
ATOM 781 C C . ARG A 1 98 ? 10.328 27.594 4.027 1 96.69 98 ARG A C 1
ATOM 783 O O . ARG A 1 98 ? 9.578 28.516 3.686 1 96.69 98 ARG A O 1
ATOM 790 N N . LYS A 1 99 ? 11.43 27.688 4.516 1 93.75 99 LYS A N 1
ATOM 791 C CA . LYS A 1 99 ? 11.898 29.047 4.785 1 93.75 99 LYS A CA 1
ATOM 792 C C . LYS A 1 99 ? 12.008 29.859 3.5 1 93.75 99 LYS A C 1
ATOM 794 O O . LYS A 1 99 ? 12.578 29.391 2.512 1 93.75 99 LYS A O 1
ATOM 799 N N . GLY A 1 100 ? 11.461 31.062 3.51 1 95 100 GLY A N 1
ATOM 800 C CA . GLY A 1 100 ? 11.539 31.953 2.367 1 95 100 GLY A CA 1
ATOM 801 C C . GLY A 1 100 ? 10.469 31.688 1.323 1 95 100 GLY A C 1
ATOM 802 O O . GLY A 1 100 ? 10.328 32.438 0.366 1 95 100 GLY A O 1
ATOM 803 N N . SER A 1 101 ? 9.766 30.625 1.527 1 96.69 101 SER A N 1
ATOM 804 C CA . SER A 1 101 ? 8.695 30.312 0.587 1 96.69 101 SER A CA 1
ATOM 805 C C . SER A 1 101 ? 7.621 31.406 0.598 1 96.69 101 SER A C 1
ATOM 807 O O . SER A 1 101 ? 7.266 31.922 1.659 1 96.69 101 SER A O 1
ATOM 809 N N . PRO A 1 102 ? 7.062 31.766 -0.598 1 96.94 102 PRO A N 1
ATOM 810 C CA . PRO A 1 102 ? 5.961 32.719 -0.646 1 96.94 102 PRO A CA 1
ATOM 811 C C . PRO A 1 102 ? 4.691 32.219 0.026 1 96.94 102 PRO A C 1
ATOM 813 O O . PRO A 1 102 ? 3.775 33 0.302 1 96.94 102 PRO A O 1
ATOM 816 N N . THR A 1 103 ? 4.59 30.953 0.267 1 97.44 103 THR A N 1
ATOM 817 C CA . THR A 1 103 ? 3.393 30.375 0.865 1 97.44 103 THR A CA 1
ATOM 818 C C . THR A 1 103 ? 3.691 29.828 2.26 1 97.44 103 THR A C 1
ATOM 820 O O . THR A 1 103 ? 3.004 28.922 2.744 1 97.44 103 THR A O 1
ATOM 823 N N . TYR A 1 104 ? 4.793 30.312 2.795 1 96.75 104 TYR A N 1
ATOM 824 C CA . TYR A 1 104 ? 5.125 29.906 4.156 1 96.75 104 TYR A CA 1
ATOM 825 C C . TYR A 1 104 ? 3.928 30.062 5.082 1 96.75 104 TYR A C 1
ATOM 827 O O . TYR A 1 104 ? 3.283 31.109 5.102 1 96.75 104 TYR A O 1
ATOM 835 N N . GLY A 1 105 ? 3.627 29 5.82 1 96.31 105 GLY A N 1
ATOM 836 C CA . GLY A 1 105 ? 2.557 29.031 6.805 1 96.31 105 GLY A CA 1
ATOM 837 C C . GLY A 1 105 ? 1.196 28.703 6.219 1 96.31 105 GLY A C 1
ATOM 838 O O . GLY A 1 105 ? 0.247 28.422 6.957 1 96.31 105 GLY A O 1
ATOM 839 N N . LYS A 1 106 ? 1.103 28.703 4.895 1 97.62 106 LYS A N 1
ATOM 840 C CA . LYS A 1 106 ? -0.154 28.344 4.242 1 97.62 106 LYS A CA 1
ATOM 841 C C . LYS A 1 106 ? -0.339 26.828 4.203 1 97.62 106 LYS A C 1
ATOM 843 O O . LYS A 1 106 ? 0.639 26.078 4.16 1 97.62 106 LYS A O 1
ATOM 848 N N . TRP A 1 107 ? -1.591 26.484 4.238 1 98.56 107 TRP A N 1
ATOM 849 C CA . TRP A 1 107 ? -1.886 25.047 4.195 1 98.56 107 TRP A CA 1
ATOM 850 C C . TRP A 1 107 ? -2.869 24.734 3.072 1 98.56 107 TRP A C 1
ATOM 852 O O . TRP A 1 107 ? -3.557 25.625 2.57 1 98.56 107 TRP A O 1
ATOM 862 N N . HIS A 1 108 ? -2.869 23.531 2.613 1 98.81 108 HIS A N 1
ATOM 863 C CA . HIS A 1 108 ? -3.865 22.969 1.703 1 98.81 108 HIS A CA 1
ATOM 864 C C . HIS A 1 108 ? -4.348 21.609 2.182 1 98.81 108 HIS A C 1
ATOM 866 O O . HIS A 1 108 ? -3.557 20.797 2.67 1 98.81 108 HIS A O 1
ATOM 872 N N . GLY A 1 109 ? -5.645 21.375 2.102 1 98.75 109 GLY A N 1
ATOM 873 C CA . GLY A 1 109 ? -6.254 20.109 2.455 1 98.75 109 GLY A CA 1
ATOM 874 C C . GLY A 1 109 ? -6.984 19.453 1.296 1 98.75 109 GLY A C 1
ATOM 875 O O . GLY A 1 109 ? -7.566 20.141 0.455 1 98.75 109 GLY A O 1
ATOM 876 N N . VAL A 1 110 ? -6.945 18.203 1.255 1 98.81 110 VAL A N 1
ATOM 877 C CA . VAL A 1 110 ? -7.66 17.438 0.237 1 98.81 110 VAL A CA 1
ATOM 878 C C . VAL A 1 110 ? -8.312 16.203 0.871 1 98.81 110 VAL A C 1
ATOM 880 O O . VAL A 1 110 ? -7.777 15.633 1.823 1 98.81 110 VAL A O 1
ATOM 883 N N . VAL A 1 111 ? -9.477 15.852 0.416 1 98.88 111 VAL A N 1
ATOM 884 C CA . VAL A 1 111 ? -10.062 14.578 0.796 1 98.88 111 VAL A CA 1
ATOM 885 C C . VAL A 1 111 ? -9.492 13.461 -0.076 1 98.88 111 VAL A C 1
ATOM 887 O O . VAL A 1 111 ? -9.555 13.531 -1.306 1 98.88 111 VAL A O 1
ATOM 890 N N . LEU A 1 112 ? -8.867 12.539 0.501 1 98.94 112 LEU A N 1
ATOM 891 C CA . LEU A 1 112 ? -8.438 11.305 -0.14 1 98.94 112 LEU A CA 1
ATOM 892 C C . LEU A 1 112 ? -9.352 10.141 0.254 1 98.94 112 LEU A C 1
ATOM 894 O O . LEU A 1 112 ? -9.781 10.055 1.405 1 98.94 112 LEU A O 1
ATOM 898 N N . ASP A 1 113 ? -9.641 9.289 -0.696 1 98.81 113 ASP A N 1
ATOM 899 C CA . ASP A 1 113 ? -10.586 8.219 -0.396 1 98.81 113 ASP A CA 1
ATOM 900 C C . ASP A 1 113 ? -10.273 6.969 -1.223 1 98.81 113 ASP A C 1
ATOM 902 O O . ASP A 1 113 ? -9.43 7.008 -2.123 1 98.81 113 ASP A O 1
ATOM 906 N N . ALA A 1 114 ? -10.961 5.938 -0.892 1 98.62 114 ALA A N 1
ATOM 907 C CA . ALA A 1 114 ? -10.758 4.633 -1.521 1 98.62 114 ALA A CA 1
ATOM 908 C C . ALA A 1 114 ? -11.383 4.59 -2.91 1 98.62 114 ALA A C 1
ATOM 910 O O . ALA A 1 114 ? -11.102 3.684 -3.697 1 98.62 114 ALA A O 1
ATOM 911 N N . GLU A 1 115 ? -12.172 5.469 -3.27 1 98.56 115 GLU A N 1
ATOM 912 C CA . GLU A 1 115 ? -12.898 5.441 -4.535 1 98.56 115 GLU A CA 1
ATOM 913 C C . GLU A 1 115 ? -12.047 5.996 -5.672 1 98.56 115 GLU A C 1
ATOM 915 O O . GLU A 1 115 ? -11.93 5.375 -6.73 1 98.56 115 GLU A O 1
ATOM 920 N N . THR A 1 116 ? -11.484 7.164 -5.469 1 98.25 116 THR A N 1
ATOM 921 C CA . THR A 1 116 ? -10.719 7.801 -6.535 1 98.25 116 THR A CA 1
ATOM 922 C C . THR A 1 116 ? -9.273 7.316 -6.527 1 98.25 116 THR A C 1
ATOM 924 O O . THR A 1 116 ? -8.57 7.414 -7.535 1 98.25 116 THR A O 1
ATOM 927 N N . ARG A 1 117 ? -8.836 6.855 -5.367 1 98.19 117 ARG A N 1
ATOM 928 C CA . ARG A 1 117 ? -7.48 6.348 -5.195 1 98.19 117 ARG A CA 1
ATOM 929 C C . ARG A 1 117 ? -6.449 7.426 -5.516 1 98.19 117 ARG A C 1
ATOM 931 O O . ARG A 1 117 ? -5.391 7.129 -6.074 1 98.19 117 ARG A O 1
ATOM 938 N N . THR A 1 118 ? -6.828 8.672 -5.25 1 98.75 118 THR A N 1
ATOM 939 C CA . THR A 1 118 ? -5.949 9.797 -5.516 1 98.75 118 THR A CA 1
ATOM 940 C C . THR A 1 118 ? -4.77 9.805 -4.543 1 98.75 118 THR A C 1
ATOM 942 O O . THR A 1 118 ? -4.941 9.562 -3.348 1 98.75 118 THR A O 1
ATOM 945 N N . ASN A 1 119 ? -3.582 10.031 -5.082 1 98.94 119 ASN A N 1
ATOM 946 C CA . ASN A 1 119 ? -2.396 10.297 -4.273 1 98.94 119 ASN A CA 1
ATOM 947 C C . ASN A 1 119 ? -2.17 11.789 -4.082 1 98.94 119 ASN A C 1
ATOM 949 O O . ASN A 1 119 ? -2.373 12.578 -5.004 1 98.94 119 ASN A O 1
ATOM 953 N N . PHE A 1 120 ? -1.801 12.156 -2.922 1 98.94 120 PHE A N 1
ATOM 954 C CA . PHE A 1 120 ? -1.38 13.516 -2.609 1 98.94 120 PHE A CA 1
ATOM 955 C C . PHE A 1 120 ? 0.126 13.578 -2.385 1 98.94 120 PHE A C 1
ATOM 957 O O . PHE A 1 120 ? 0.639 13.016 -1.417 1 98.94 120 PHE A O 1
ATOM 964 N N . TRP A 1 121 ? 0.884 14.227 -3.279 1 98.94 121 TRP A N 1
ATOM 965 C CA . TRP A 1 121 ? 2.326 14.398 -3.133 1 98.94 121 TRP A CA 1
ATOM 966 C C . TRP A 1 121 ? 2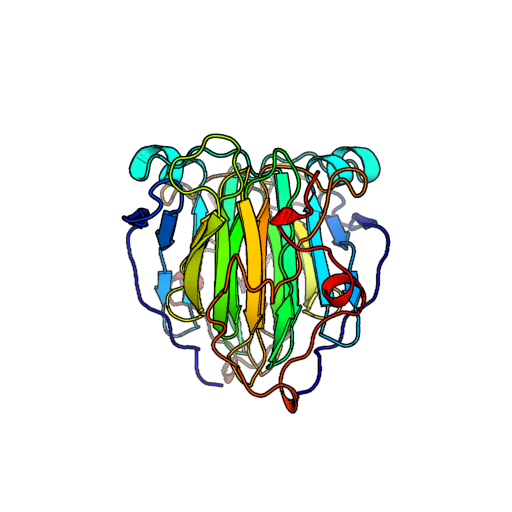.645 15.672 -2.354 1 98.94 121 TRP A C 1
ATOM 968 O O . TRP A 1 121 ? 2.236 16.766 -2.748 1 98.94 121 TRP A O 1
ATOM 978 N N . ILE A 1 122 ? 3.324 15.508 -1.306 1 98.88 122 ILE A N 1
ATOM 979 C CA . ILE A 1 122 ? 3.801 16.578 -0.431 1 98.88 122 ILE A CA 1
ATOM 980 C C . ILE A 1 122 ? 5.328 16.578 -0.412 1 98.88 122 ILE A C 1
ATOM 982 O O . ILE A 1 122 ? 5.953 15.711 0.203 1 98.88 122 ILE A O 1
ATOM 986 N N . PRO A 1 123 ? 5.992 17.516 -1.064 1 98.44 123 PRO A N 1
ATOM 987 C CA . PRO A 1 123 ? 7.457 17.5 -1.125 1 98.44 123 PRO A CA 1
ATOM 988 C C . PRO A 1 123 ? 8.102 17.812 0.219 1 98.44 123 PRO A C 1
ATOM 990 O O . PRO A 1 123 ? 7.406 18.125 1.188 1 98.44 123 PRO A O 1
ATOM 993 N N . ASP A 1 124 ? 9.422 17.625 0.251 1 97.56 124 ASP A N 1
ATOM 994 C CA . ASP A 1 124 ? 10.203 18.016 1.421 1 97.56 124 ASP A CA 1
ATOM 995 C C . ASP A 1 124 ? 9.898 19.453 1.828 1 97.56 124 ASP A C 1
ATOM 997 O O . ASP A 1 124 ? 9.602 20.297 0.978 1 97.56 124 ASP A O 1
ATOM 1001 N N . GLY A 1 125 ? 9.945 19.734 3.141 1 97.56 125 GLY A N 1
ATOM 1002 C CA . GLY A 1 125 ? 9.766 21.094 3.623 1 97.56 125 GLY A CA 1
ATOM 1003 C C . GLY A 1 125 ? 8.336 21.375 4.051 1 97.56 125 GLY A C 1
ATOM 1004 O O . GLY A 1 125 ? 7.992 22.531 4.34 1 97.56 125 GLY A O 1
ATOM 1005 N N . PHE A 1 126 ? 7.5 20.406 4.074 1 98.44 126 PHE A N 1
ATOM 1006 C CA . PHE A 1 126 ? 6.117 20.578 4.504 1 98.44 126 PHE A CA 1
ATOM 1007 C C . PHE A 1 126 ? 5.852 19.797 5.785 1 98.44 126 PHE A C 1
ATOM 1009 O O . PHE A 1 126 ? 6.457 18.75 6.02 1 98.44 126 PHE A O 1
ATOM 1016 N N . LEU A 1 127 ? 4.965 20.344 6.617 1 98.31 127 LEU A N 1
ATOM 1017 C CA . LEU A 1 127 ? 4.289 19.531 7.621 1 98.31 127 LEU A CA 1
ATOM 1018 C C . LEU A 1 127 ? 3.16 18.719 6.992 1 98.31 127 LEU A C 1
ATOM 1020 O O . LEU A 1 127 ? 2.49 19.188 6.07 1 98.31 127 LEU A O 1
ATOM 1024 N N . HIS A 1 128 ? 2.951 17.594 7.512 1 98.81 128 HIS A N 1
ATOM 1025 C CA . HIS A 1 128 ? 1.897 16.719 7.02 1 98.81 128 HIS A CA 1
ATOM 1026 C C . HIS A 1 128 ? 1.073 16.156 8.172 1 98.81 128 HIS A C 1
ATOM 1028 O O . HIS A 1 128 ? 1.624 15.781 9.211 1 98.81 128 HIS A O 1
ATOM 1034 N N . GLY A 1 129 ? -0.189 16.078 8 1 98.81 129 GLY A N 1
ATOM 1035 C CA . GLY A 1 129 ? -1.118 15.391 8.883 1 98.81 129 GLY A CA 1
ATOM 1036 C C . GLY A 1 129 ? -2.447 15.078 8.227 1 98.81 129 GLY A C 1
ATOM 1037 O O . GLY A 1 129 ? -2.709 15.523 7.102 1 98.81 129 GLY A O 1
ATOM 1038 N N . PHE A 1 130 ? -3.293 14.258 8.922 1 98.94 130 PHE A N 1
ATOM 1039 C CA . PHE A 1 130 ? -4.602 13.961 8.352 1 98.94 130 PHE A CA 1
ATOM 1040 C C . PHE A 1 130 ? -5.602 13.617 9.453 1 98.94 130 PHE A C 1
ATOM 1042 O O . PHE A 1 130 ? -5.211 13.273 10.57 1 98.94 130 PHE A O 1
ATOM 1049 N N . GLN A 1 131 ? -6.816 13.758 9.156 1 98.94 131 GLN A N 1
ATOM 1050 C CA . GLN A 1 131 ? -7.941 13.367 9.992 1 98.94 131 GLN A CA 1
ATOM 1051 C C . GLN A 1 131 ? -8.805 12.312 9.305 1 98.94 131 GLN A C 1
ATOM 1053 O O . GLN A 1 131 ? -9.172 12.469 8.133 1 98.94 131 GLN A O 1
ATOM 1058 N N . VAL A 1 132 ? -9.094 11.266 10.047 1 98.94 132 VAL A N 1
ATOM 1059 C CA . VAL A 1 132 ? -9.938 10.219 9.484 1 98.94 132 VAL A CA 1
ATOM 1060 C C . VAL A 1 132 ? -11.406 10.633 9.562 1 98.94 132 VAL A C 1
ATOM 1062 O O . VAL A 1 132 ? -11.922 10.906 10.648 1 98.94 132 VAL A O 1
ATOM 1065 N N . ILE A 1 133 ? -12.062 10.602 8.375 1 98.88 133 ILE A N 1
ATOM 1066 C CA . ILE A 1 133 ? -13.406 11.164 8.375 1 98.88 133 ILE A CA 1
ATOM 1067 C C . ILE A 1 133 ? -14.414 10.102 7.945 1 98.88 133 ILE A C 1
ATOM 1069 O O . ILE A 1 133 ? -15.609 10.375 7.844 1 98.88 133 ILE A O 1
ATOM 1073 N N . SER A 1 134 ? -14.047 8.883 7.664 1 98.56 134 SER A N 1
ATOM 1074 C CA . SER A 1 134 ? -14.977 7.793 7.398 1 98.56 134 SER A CA 1
ATOM 1075 C C . SER A 1 134 ? -15.281 7 8.664 1 98.56 134 SER A C 1
ATOM 1077 O O . SER A 1 134 ? -14.375 6.703 9.445 1 98.56 134 SER A O 1
ATOM 1079 N N . PRO A 1 135 ? -16.5 6.609 8.875 1 97.75 135 PRO A N 1
ATOM 1080 C CA . PRO A 1 135 ? -16.875 5.922 10.109 1 97.75 135 PRO A CA 1
ATOM 1081 C C . PRO A 1 135 ? -16.172 4.578 10.281 1 97.75 135 PRO A C 1
ATOM 1083 O O . PRO A 1 135 ? -15.938 4.141 11.406 1 97.75 135 PRO A O 1
ATOM 1086 N N . GLU A 1 136 ? -15.82 3.932 9.234 1 97 136 GLU A N 1
ATOM 1087 C CA . GLU A 1 136 ? -15.195 2.611 9.312 1 97 136 GLU A CA 1
ATOM 1088 C C . GLU A 1 136 ? -13.695 2.717 9.562 1 97 136 GLU A C 1
ATOM 1090 O O . GLU A 1 136 ? -13.008 1.702 9.664 1 97 136 GLU A O 1
ATOM 1095 N N . GLY A 1 137 ? -13.211 3.863 9.758 1 98.5 137 GLY A N 1
ATOM 1096 C CA . GLY A 1 137 ? -11.773 4.062 9.805 1 98.5 137 GLY A CA 1
ATOM 1097 C C . GLY A 1 137 ? -11.133 4.164 8.43 1 98.5 137 GLY A C 1
ATOM 1098 O O . GLY A 1 137 ? -11.836 4.223 7.418 1 98.5 137 GLY A O 1
ATOM 1099 N N . ALA A 1 138 ? -9.859 4.289 8.438 1 98.81 138 ALA A N 1
ATOM 1100 C CA . ALA A 1 138 ? -9.18 4.422 7.152 1 98.81 138 ALA A CA 1
ATOM 1101 C C . ALA A 1 138 ? -7.828 3.713 7.168 1 98.81 138 ALA A C 1
ATOM 1103 O O . ALA A 1 138 ? -7.102 3.773 8.164 1 98.81 138 ALA A O 1
ATOM 1104 N N . HIS A 1 139 ? -7.555 2.965 6.113 1 98.88 139 HIS A N 1
ATOM 1105 C CA . HIS A 1 139 ? -6.215 2.471 5.801 1 98.88 139 HIS A CA 1
ATOM 1106 C C . HIS A 1 139 ? -5.477 3.43 4.875 1 98.88 139 HIS A C 1
ATOM 1108 O O . HIS A 1 139 ? -5.824 3.555 3.697 1 98.88 139 HIS A O 1
ATOM 1114 N N . VAL A 1 140 ? -4.457 4.059 5.434 1 98.94 140 VAL A N 1
ATOM 1115 C CA . VAL A 1 140 ? -3.682 5.066 4.719 1 98.94 140 VAL A CA 1
ATOM 1116 C C . VAL A 1 140 ? -2.293 4.52 4.398 1 98.94 140 VAL A C 1
ATOM 1118 O O . VAL A 1 140 ? -1.612 3.984 5.281 1 98.94 140 VAL A O 1
ATOM 1121 N N . THR A 1 141 ? -1.896 4.617 3.146 1 98.81 141 THR A N 1
ATOM 1122 C CA . THR A 1 141 ? -0.542 4.262 2.736 1 98.81 141 THR A CA 1
ATOM 1123 C C . THR A 1 141 ? 0.208 5.488 2.227 1 98.81 141 THR A C 1
ATOM 1125 O O . THR A 1 141 ? -0.385 6.367 1.599 1 98.81 141 THR A O 1
ATOM 1128 N N . TYR A 1 142 ? 1.477 5.492 2.51 1 98.56 142 TYR A N 1
ATOM 1129 C CA . TYR A 1 142 ? 2.252 6.578 1.921 1 98.56 142 TYR A CA 1
ATOM 1130 C C . TYR A 1 142 ? 3.705 6.164 1.723 1 98.56 142 TYR A C 1
ATOM 1132 O O . TYR A 1 142 ? 4.25 5.391 2.514 1 98.56 142 TYR A O 1
ATOM 1140 N N . LYS A 1 143 ? 4.254 6.648 0.677 1 98.81 143 LYS A N 1
ATOM 1141 C CA . LYS A 1 143 ? 5.664 6.488 0.332 1 98.81 143 LYS A CA 1
ATOM 1142 C C . LYS A 1 143 ? 6.465 7.73 0.707 1 98.81 143 LYS A C 1
ATOM 1144 O O . LYS A 1 143 ? 5.988 8.852 0.544 1 98.81 143 LYS A O 1
ATOM 1149 N N . CYS A 1 144 ? 7.656 7.488 1.169 1 98.75 144 CYS A N 1
ATOM 1150 C CA . CYS A 1 144 ? 8.523 8.586 1.601 1 98.75 144 CYS A CA 1
ATOM 1151 C C . CYS A 1 144 ? 9.789 8.641 0.755 1 98.75 144 CYS A C 1
ATOM 1153 O O . CYS A 1 144 ? 10.359 7.605 0.411 1 98.75 144 CYS A O 1
ATOM 1155 N N . SER A 1 145 ? 10.25 9.82 0.491 1 98.5 145 SER A N 1
ATOM 1156 C CA . SER A 1 145 ? 11.453 10.008 -0.308 1 98.5 145 SER A CA 1
ATOM 1157 C C . SER A 1 145 ? 12.711 9.922 0.555 1 98.5 145 SER A C 1
ATOM 1159 O O . SER A 1 145 ? 13.828 10.031 0.047 1 98.5 145 SER A O 1
ATOM 1161 N N . GLY A 1 146 ? 12.602 9.758 1.826 1 97.56 146 GLY A N 1
ATOM 1162 C CA . GLY A 1 146 ? 13.672 9.508 2.779 1 97.56 146 GLY A CA 1
ATOM 1163 C C . GLY A 1 146 ? 13.352 8.398 3.766 1 97.56 146 GLY A C 1
ATOM 1164 O O . GLY A 1 146 ? 12.242 7.863 3.76 1 97.56 146 GLY A O 1
ATOM 1165 N N . VAL A 1 147 ? 14.367 8.062 4.566 1 97.31 147 VAL A N 1
ATOM 1166 C CA . VAL A 1 147 ? 14.172 7.051 5.602 1 97.31 147 VAL A CA 1
ATOM 1167 C C . VAL A 1 147 ? 13.984 7.73 6.957 1 97.31 147 VAL A C 1
ATOM 1169 O O . VAL A 1 147 ? 14.656 8.719 7.262 1 97.31 147 VAL A O 1
ATOM 1172 N N . TYR A 1 148 ? 13.109 7.164 7.727 1 96 148 TYR A N 1
ATOM 1173 C CA . TYR A 1 148 ? 12.75 7.73 9.023 1 96 148 TYR A CA 1
ATOM 1174 C C . TYR A 1 148 ? 13.992 7.902 9.898 1 96 148 TYR A C 1
ATOM 1176 O O . TYR A 1 148 ? 14.797 6.98 10.031 1 96 148 TYR A O 1
ATOM 1184 N N . ASP A 1 149 ? 14.156 9.031 10.445 1 94.81 149 ASP A N 1
ATOM 1185 C CA . ASP A 1 149 ? 15.188 9.383 11.414 1 94.81 149 ASP A CA 1
ATOM 1186 C C . ASP A 1 149 ? 14.586 10.117 12.617 1 94.81 149 ASP A C 1
ATOM 1188 O O . ASP A 1 149 ? 14.312 11.32 12.539 1 94.81 149 ASP A O 1
ATOM 1192 N N . PRO A 1 150 ? 14.438 9.445 13.734 1 91.81 150 PRO A N 1
ATOM 1193 C CA . PRO A 1 150 ? 13.773 10.047 14.891 1 91.81 150 PRO A CA 1
ATOM 1194 C C . PRO A 1 150 ? 14.5 11.281 15.422 1 91.81 150 PRO A C 1
ATOM 1196 O O . PRO A 1 150 ? 13.906 12.109 16.109 1 91.81 150 PRO A O 1
ATOM 1199 N N . LYS A 1 151 ? 15.734 11.492 15.062 1 94.62 151 LYS A N 1
ATOM 1200 C CA . LYS A 1 151 ? 16.531 12.609 15.57 1 94.62 151 LYS A CA 1
ATOM 1201 C C . LYS A 1 151 ? 16.156 13.914 14.859 1 94.62 151 LYS A C 1
ATOM 1203 O O . LYS A 1 151 ? 16.422 15 15.367 1 94.62 151 LYS A O 1
ATOM 1208 N N . THR A 1 152 ? 15.547 13.75 13.68 1 95 152 THR A N 1
ATOM 1209 C CA . THR A 1 152 ? 15.336 14.961 12.883 1 95 152 THR A CA 1
ATOM 1210 C C . THR A 1 152 ? 13.852 15.281 12.766 1 95 152 THR A C 1
ATOM 1212 O O . THR A 1 152 ? 13.477 16.406 12.414 1 95 152 THR A O 1
ATOM 1215 N N . GLU A 1 153 ? 13.016 14.305 13.109 1 94.56 153 GLU A N 1
ATOM 1216 C CA . GLU A 1 153 ? 11.578 14.508 12.984 1 94.56 153 GLU A CA 1
ATOM 1217 C C . GLU A 1 153 ? 11.062 15.469 14.055 1 94.56 153 GLU A C 1
ATOM 1219 O O . GLU A 1 153 ? 11.547 15.469 15.188 1 94.56 153 GLU A O 1
ATOM 1224 N N . TYR A 1 154 ? 10.094 16.281 13.727 1 94.69 154 TYR A N 1
ATOM 1225 C CA . TYR A 1 154 ? 9.398 17.109 14.711 1 94.69 154 TYR A CA 1
ATOM 1226 C C . TYR A 1 154 ? 7.973 17.406 14.266 1 94.69 154 TYR A C 1
ATOM 1228 O O . TYR A 1 154 ? 7.602 17.141 13.125 1 94.69 154 TYR A O 1
ATOM 1236 N N . GLY A 1 155 ? 7.195 17.891 15.195 1 96.25 155 GLY A N 1
ATOM 1237 C CA . GLY A 1 155 ? 5.797 18.203 14.938 1 96.25 155 GLY A CA 1
ATOM 1238 C C . GLY A 1 155 ? 5.395 19.594 15.398 1 96.25 155 GLY A C 1
ATOM 1239 O O . GLY A 1 155 ? 6.148 20.25 16.109 1 96.25 155 GLY A O 1
ATOM 1240 N N . ILE A 1 156 ? 4.301 20 14.906 1 97.06 156 ILE A N 1
ATOM 1241 C CA . ILE A 1 156 ? 3.666 21.25 15.273 1 97.06 156 ILE A CA 1
ATOM 1242 C C . ILE A 1 156 ? 2.242 20.984 15.758 1 97.06 156 ILE A C 1
ATOM 1244 O O . ILE A 1 156 ? 1.597 20.031 15.32 1 97.06 156 ILE A O 1
ATOM 1248 N N . ASN A 1 157 ? 1.802 21.781 16.672 1 97.12 157 ASN A N 1
ATOM 1249 C CA . ASN A 1 157 ? 0.43 21.719 17.172 1 97.12 157 ASN A CA 1
ATOM 1250 C C . ASN A 1 157 ? -0.578 21.734 16.031 1 97.12 157 ASN A C 1
ATOM 1252 O O . ASN A 1 157 ? -0.699 22.719 15.305 1 97.12 157 ASN A O 1
ATOM 1256 N N . PRO A 1 158 ? -1.332 20.609 15.891 1 97.69 158 PRO A N 1
ATOM 1257 C CA . PRO A 1 158 ? -2.26 20.562 14.766 1 97.69 158 PRO A CA 1
ATOM 1258 C C . PRO A 1 158 ? -3.412 21.547 14.898 1 97.69 158 PRO A C 1
ATOM 1260 O O . PRO A 1 158 ? -4.156 21.781 13.938 1 97.69 158 PRO A O 1
ATOM 1263 N N . PHE A 1 159 ? -3.504 22.141 16.031 1 97 159 PHE A N 1
ATOM 1264 C CA . PHE A 1 159 ? -4.562 23.125 16.281 1 97 159 PHE A CA 1
ATOM 1265 C C . PHE A 1 159 ? -3.982 24.516 16.406 1 97 159 PHE A C 1
ATOM 1267 O O . PHE A 1 159 ? -4.602 25.406 17 1 97 159 PHE A O 1
ATOM 1274 N N . ASP A 1 160 ? -2.787 24.703 15.938 1 97 160 ASP A N 1
ATOM 1275 C CA . ASP A 1 160 ? -2.148 26.016 15.93 1 97 160 ASP A CA 1
ATOM 1276 C C . ASP A 1 160 ? -3.055 27.062 15.289 1 97 160 ASP A C 1
ATOM 1278 O O . ASP A 1 160 ? -3.373 26.969 14.102 1 97 160 ASP A O 1
ATOM 1282 N N . GLU A 1 161 ? -3.322 28.125 15.969 1 95.56 161 GLU A N 1
ATOM 1283 C CA . GLU A 1 161 ? -4.27 29.141 15.523 1 95.56 161 GLU A CA 1
ATOM 1284 C C . GLU A 1 161 ? -3.68 29.984 14.391 1 95.56 161 GLU A C 1
ATOM 1286 O O . GLU A 1 161 ? -4.418 30.562 13.594 1 95.56 161 GLU A O 1
ATOM 1291 N N . ASP A 1 162 ? -2.367 30.062 14.359 1 95.31 162 ASP A N 1
ATOM 1292 C CA . ASP A 1 162 ? -1.729 30.844 13.297 1 95.31 162 ASP A CA 1
ATOM 1293 C C . ASP A 1 162 ? -1.848 30.125 11.953 1 95.31 162 ASP A C 1
ATOM 1295 O O . ASP A 1 162 ? -2.012 30.766 10.914 1 95.31 162 ASP A O 1
ATOM 1299 N N . ILE A 1 163 ? -1.677 28.781 11.992 1 96.94 163 ILE A N 1
ATOM 1300 C CA . ILE A 1 163 ? -1.872 28.016 10.773 1 96.94 163 ILE A CA 1
ATOM 1301 C C . ILE A 1 163 ? -3.361 27.922 10.453 1 96.94 163 ILE A C 1
ATOM 1303 O O . ILE A 1 163 ? -3.773 28.172 9.32 1 96.94 163 ILE A O 1
ATOM 1307 N N . ASN A 1 164 ? -4.105 27.547 11.469 1 97.75 164 ASN A N 1
ATOM 1308 C CA . ASN A 1 164 ? -5.562 27.562 11.453 1 97.75 164 ASN A CA 1
ATOM 1309 C C . ASN A 1 164 ? -6.113 26.594 10.398 1 97.75 164 ASN A C 1
ATOM 1311 O O . ASN A 1 164 ? -6.918 26.984 9.555 1 97.75 164 ASN A O 1
ATOM 1315 N N . VAL A 1 165 ? -5.637 25.344 10.43 1 98.44 165 VAL A N 1
ATOM 1316 C CA . VAL A 1 165 ? -6.207 24.328 9.562 1 98.44 165 VAL A CA 1
ATOM 1317 C C . VAL A 1 165 ? -7.691 24.141 9.875 1 98.44 165 VAL A C 1
ATOM 1319 O O . VAL A 1 165 ? -8.078 24.062 11.039 1 98.44 165 VAL A O 1
ATOM 1322 N N . ASP A 1 166 ? -8.531 24.094 8.852 1 98.5 166 ASP A N 1
ATOM 1323 C CA . ASP A 1 166 ? -9.969 23.891 9.016 1 98.5 166 ASP A CA 1
ATOM 1324 C C . ASP A 1 166 ? -10.312 22.391 8.984 1 98.5 166 ASP A C 1
ATOM 1326 O O . ASP A 1 166 ? -10.93 21.922 8.023 1 98.5 166 ASP A O 1
ATOM 1330 N N . TRP A 1 167 ? -10 21.703 10.055 1 98.62 167 TRP A N 1
ATOM 1331 C CA . TRP A 1 167 ? -10.281 20.266 10.141 1 98.62 167 TRP A CA 1
ATOM 1332 C C . TRP A 1 167 ? -11.781 20 10.07 1 98.62 167 TRP A C 1
ATOM 1334 O O . TRP A 1 167 ? -12.578 20.734 10.664 1 98.62 167 TRP A O 1
ATOM 1344 N N . PRO A 1 168 ? -12.18 18.938 9.398 1 98.62 168 PRO A N 1
ATOM 1345 C CA . PRO A 1 168 ? -13.609 18.703 9.18 1 98.62 168 PRO A CA 1
ATOM 1346 C C . PRO A 1 168 ? -14.352 18.328 10.461 1 98.62 168 PRO A C 1
ATOM 1348 O O . PRO A 1 168 ? -15.5 18.734 10.664 1 98.62 168 PRO A O 1
ATOM 1351 N N . ILE A 1 169 ? -13.789 17.453 11.25 1 98.31 169 ILE A N 1
ATOM 1352 C CA . ILE A 1 169 ? -14.422 17.094 12.508 1 98.31 169 ILE A CA 1
ATOM 1353 C C . ILE A 1 169 ? -14.078 18.125 13.578 1 98.31 169 ILE A C 1
ATOM 1355 O O . ILE A 1 169 ? -12.922 18.234 14 1 98.31 169 ILE A O 1
ATOM 1359 N N . LYS A 1 170 ? -15.062 18.812 14.039 1 96.5 170 LYS A N 1
ATOM 1360 C CA . LYS A 1 170 ? -14.852 19.938 14.945 1 96.5 170 LYS A CA 1
ATOM 1361 C C . LYS A 1 170 ? -15.227 19.578 16.375 1 96.5 170 LYS A C 1
ATOM 1363 O O . LYS A 1 170 ? -14.711 20.172 17.328 1 96.5 170 LYS A O 1
ATOM 1368 N N . ASP A 1 171 ? -16.125 18.594 16.531 1 97.12 171 ASP A N 1
ATOM 1369 C CA . ASP A 1 171 ? -16.562 18.156 17.859 1 97.12 171 ASP A CA 1
ATOM 1370 C C . ASP A 1 171 ? -15.398 17.562 18.641 1 97.12 171 ASP A C 1
ATOM 1372 O O . ASP A 1 171 ? -14.953 16.438 18.359 1 97.12 171 ASP A O 1
ATOM 1376 N N . LYS A 1 172 ? -14.984 18.203 19.672 1 95.75 172 LYS A N 1
ATOM 1377 C CA . LYS A 1 172 ? -13.828 17.797 20.469 1 95.75 172 LYS A CA 1
ATOM 1378 C C . LYS A 1 172 ? -14.008 16.391 21.031 1 95.75 172 LYS A C 1
ATOM 1380 O O . LYS A 1 172 ? -13.031 15.656 21.203 1 95.75 172 LYS A O 1
ATOM 1385 N N . ALA A 1 173 ? -15.219 16.031 21.281 1 96.94 173 ALA A N 1
ATOM 1386 C CA . ALA A 1 173 ? -15.508 14.719 21.859 1 96.94 173 ALA A CA 1
ATOM 1387 C C . ALA A 1 173 ? -15.219 13.602 20.859 1 96.94 173 ALA A C 1
ATOM 1389 O O . ALA A 1 173 ? -15.055 12.445 21.234 1 96.94 173 ALA A O 1
ATOM 1390 N N . GLN A 1 174 ? -15.164 13.922 19.578 1 97.75 174 GLN A N 1
ATOM 1391 C CA . GLN A 1 174 ? -14.977 12.922 18.531 1 97.75 174 GLN A CA 1
ATOM 1392 C C . GLN A 1 174 ? -13.523 12.883 18.062 1 97.75 174 GLN A C 1
ATOM 1394 O O . GLN A 1 174 ? -13.117 11.953 17.359 1 97.75 174 GLN A O 1
ATOM 1399 N N . ILE A 1 175 ? -12.797 13.953 18.422 1 98.06 175 ILE A N 1
ATOM 1400 C CA . ILE A 1 175 ? -11.414 14.031 17.969 1 98.06 175 ILE A CA 1
ATOM 1401 C C . ILE A 1 175 ? -10.531 13.172 18.875 1 98.06 175 ILE A C 1
ATOM 1403 O O . ILE A 1 175 ? -10.594 13.281 20.109 1 98.06 175 ILE A O 1
ATOM 1407 N N . ILE A 1 176 ? -9.805 12.273 18.297 1 98 176 ILE A N 1
ATOM 1408 C CA . ILE A 1 176 ? -8.82 11.461 19 1 98 176 ILE A CA 1
ATOM 1409 C C . ILE A 1 176 ? -7.414 11.836 18.531 1 98 176 ILE A C 1
ATOM 1411 O O . ILE A 1 176 ? -7.09 11.695 17.344 1 98 176 ILE A O 1
ATOM 1415 N N . VAL A 1 177 ? -6.59 12.32 19.406 1 97.12 177 VAL A N 1
ATOM 1416 C CA . VAL A 1 177 ? -5.238 12.781 19.094 1 97.12 177 VAL A CA 1
ATOM 1417 C C . VAL A 1 177 ? -4.25 12.203 20.109 1 97.12 177 VAL A C 1
ATOM 1419 O O . VAL A 1 177 ? -4.582 12.039 21.281 1 97.12 177 VAL A O 1
ATOM 1422 N N . SER A 1 178 ? -3.068 11.867 19.641 1 96.31 178 SER A N 1
ATOM 1423 C CA . SER A 1 178 ? -2.074 11.305 20.531 1 96.31 178 SER A CA 1
ATOM 1424 C C . SER A 1 178 ? -1.596 12.336 21.547 1 96.31 178 SER A C 1
ATOM 1426 O O . SER A 1 178 ? -1.627 13.539 21.281 1 96.31 178 SER A O 1
ATOM 1428 N N . GLU A 1 179 ? -1.103 11.805 22.672 1 94 179 GLU A N 1
ATOM 1429 C CA . GLU A 1 179 ? -0.511 12.695 23.672 1 94 179 GLU A CA 1
ATOM 1430 C C . GLU A 1 179 ? 0.66 13.477 23.094 1 94 179 GLU A C 1
ATOM 1432 O O . GLU A 1 179 ? 0.81 14.672 23.359 1 94 179 GLU A O 1
ATOM 1437 N N . ARG A 1 180 ? 1.472 12.812 22.328 1 93.31 180 ARG A N 1
ATOM 1438 C CA . ARG A 1 180 ? 2.627 13.453 21.703 1 93.31 180 ARG A CA 1
ATOM 1439 C C . ARG A 1 180 ? 2.199 14.641 20.844 1 93.31 180 ARG A C 1
ATOM 1441 O O . ARG A 1 180 ? 2.809 15.711 20.906 1 93.31 180 ARG A O 1
ATOM 1448 N N . ASP A 1 181 ? 1.162 14.516 20.094 1 95.12 181 ASP A N 1
ATOM 1449 C CA . ASP A 1 181 ? 0.71 15.562 19.188 1 95.12 181 ASP A CA 1
ATOM 1450 C C . ASP A 1 181 ? 0.135 16.75 19.953 1 95.12 181 ASP A C 1
ATOM 1452 O O . ASP A 1 181 ? 0.21 17.891 19.5 1 95.12 181 ASP A O 1
ATOM 1456 N N . THR A 1 182 ? -0.387 16.5 21.078 1 93.38 182 THR A N 1
ATOM 1457 C CA . THR A 1 182 ? -0.969 17.578 21.875 1 93.38 182 THR A CA 1
ATOM 1458 C C . THR A 1 182 ? 0.123 18.406 22.531 1 93.38 182 THR A C 1
ATOM 1460 O O . THR A 1 182 ? -0.141 19.516 23.031 1 93.38 182 THR A O 1
ATOM 1463 N N . GLN A 1 183 ? 1.313 17.922 22.531 1 94.31 183 GLN A N 1
ATOM 1464 C CA . GLN A 1 183 ? 2.389 18.562 23.281 1 94.31 183 GLN A CA 1
ATOM 1465 C C . GLN A 1 183 ? 3.279 19.391 22.359 1 94.31 183 GLN A C 1
ATOM 1467 O O . GLN A 1 183 ? 4.18 20.094 22.812 1 94.31 183 GLN A O 1
ATOM 1472 N N . HIS A 1 184 ? 3.039 19.359 21.109 1 95.56 184 HIS A N 1
ATOM 1473 C CA . HIS A 1 184 ? 3.879 20.078 20.156 1 95.56 184 HIS A CA 1
ATOM 1474 C C . HIS A 1 184 ? 3.672 21.594 20.281 1 95.56 184 HIS A C 1
ATOM 1476 O O . HIS A 1 184 ? 2.576 22.047 20.625 1 95.56 184 HIS A O 1
ATOM 1482 N N . LYS A 1 185 ? 4.742 22.312 19.938 1 95.5 185 LYS A N 1
ATOM 1483 C CA . LYS A 1 185 ? 4.703 23.781 19.969 1 95.5 185 LYS A CA 1
ATOM 1484 C C . LYS A 1 185 ? 4.012 24.328 18.719 1 95.5 185 LYS A C 1
ATOM 1486 O O . LYS A 1 185 ? 3.785 23.609 17.75 1 95.5 185 LYS A O 1
ATOM 1491 N N . ASN A 1 186 ? 3.674 25.609 18.812 1 96.62 186 ASN A N 1
ATOM 1492 C CA . ASN A 1 186 ? 3.115 26.328 17.672 1 96.62 186 ASN A CA 1
ATOM 1493 C C . ASN A 1 186 ? 4.195 26.703 16.656 1 96.62 186 ASN A C 1
ATOM 1495 O O . ASN A 1 186 ? 5.383 26.719 17 1 96.62 186 ASN A O 1
ATOM 1499 N N . LEU A 1 187 ? 3.74 26.984 15.43 1 95.31 187 LEU A N 1
ATOM 1500 C CA . LEU A 1 187 ? 4.664 27.297 14.344 1 95.31 187 LEU A CA 1
ATOM 1501 C C . LEU A 1 187 ? 5.52 28.516 14.703 1 95.31 187 LEU A C 1
ATOM 1503 O O . LEU A 1 187 ? 6.723 28.531 14.43 1 95.31 187 LEU A O 1
ATOM 1507 N N . ALA A 1 188 ? 4.984 29.469 15.297 1 92.94 188 ALA A N 1
ATOM 1508 C CA . ALA A 1 188 ? 5.676 30.719 15.656 1 92.94 188 ALA A CA 1
ATOM 1509 C C . ALA A 1 188 ? 6.797 30.438 16.656 1 92.94 188 ALA A C 1
ATOM 1511 O O . ALA A 1 188 ? 7.73 31.25 16.781 1 92.94 188 ALA A O 1
ATOM 1512 N N . ASP A 1 189 ? 6.664 29.328 17.328 1 89.69 189 ASP A N 1
ATOM 1513 C CA . ASP A 1 189 ? 7.625 29.016 18.375 1 89.69 189 ASP A CA 1
ATOM 1514 C C . ASP A 1 189 ? 8.766 28.156 17.844 1 89.69 189 ASP A C 1
ATOM 1516 O O . ASP A 1 189 ? 9.68 27.781 18.578 1 89.69 189 ASP A O 1
ATOM 1520 N N . LEU A 1 190 ? 8.508 27.703 16.516 1 77.44 190 LEU A N 1
ATOM 1521 C CA . LEU A 1 190 ? 9.594 26.938 15.914 1 77.44 190 LEU A CA 1
ATOM 1522 C C . LEU A 1 190 ? 10.844 27.797 15.75 1 77.44 190 LEU A C 1
ATOM 1524 O O . LEU A 1 190 ? 10.766 28.922 15.25 1 77.44 190 LEU A O 1
ATOM 1528 N N . LYS A 1 191 ? 11.758 27.656 16.734 1 64.31 191 LYS A N 1
ATOM 1529 C CA . LYS A 1 191 ? 13.016 28.406 16.688 1 64.31 191 LYS A CA 1
ATOM 1530 C C . LYS A 1 191 ? 13.867 27.969 15.5 1 64.31 191 LYS A C 1
ATOM 1532 O O . LYS A 1 191 ? 13.859 26.797 15.117 1 64.31 191 LYS A O 1
ATOM 1537 N N . MET B 1 1 ? -15.969 1.759 15.781 1 66.12 1 MET B N 1
ATOM 1538 C CA . MET B 1 1 ? -15.5 0.559 15.094 1 66.12 1 MET B CA 1
ATOM 1539 C C . MET B 1 1 ? -14.227 0.027 15.727 1 66.12 1 MET B C 1
ATOM 1541 O O . MET B 1 1 ? -13.398 0.802 16.219 1 66.12 1 MET B O 1
ATOM 1545 N N . SER B 1 2 ? -14.18 -1.249 15.859 1 84 2 SER B N 1
ATOM 1546 C CA . SER B 1 2 ? -13.062 -1.917 16.516 1 84 2 SER B CA 1
ATOM 1547 C C . SER B 1 2 ? -11.797 -1.828 15.672 1 84 2 SER B C 1
ATOM 1549 O O . SER B 1 2 ? -11.859 -1.789 14.445 1 84 2 SER B O 1
ATOM 1551 N N . ILE B 1 3 ? -10.656 -1.579 16.25 1 93.56 3 ILE B N 1
ATOM 1552 C CA . ILE B 1 3 ? -9.336 -1.591 15.617 1 93.56 3 ILE B CA 1
ATOM 1553 C C . ILE B 1 3 ? -9 -3.006 15.148 1 93.56 3 ILE B C 1
ATOM 1555 O O . ILE B 1 3 ? -9.07 -3.957 15.938 1 93.56 3 ILE B O 1
ATOM 1559 N N . PRO B 1 4 ? -8.711 -3.107 13.812 1 96.19 4 PRO B N 1
ATOM 1560 C CA . PRO B 1 4 ? -8.32 -4.445 13.367 1 96.19 4 PRO B CA 1
ATOM 1561 C C . PRO B 1 4 ? -7.137 -5.008 14.148 1 96.19 4 PRO B C 1
ATOM 1563 O O . PRO B 1 4 ? -6.219 -4.262 14.508 1 96.19 4 PRO B O 1
ATOM 1566 N N . ALA B 1 5 ? -7.09 -6.301 14.328 1 96.25 5 ALA B N 1
ATOM 1567 C CA . ALA B 1 5 ? -6.008 -6.957 15.062 1 96.25 5 ALA B CA 1
ATOM 1568 C C . ALA B 1 5 ? -4.711 -6.926 14.258 1 96.25 5 ALA B C 1
ATOM 1570 O O . ALA B 1 5 ? -4.719 -7.129 13.039 1 96.25 5 ALA B O 1
ATOM 1571 N N . VAL B 1 6 ? -3.605 -6.664 14.953 1 98.12 6 VAL B N 1
ATOM 1572 C CA . VAL B 1 6 ? -2.281 -6.73 14.344 1 98.12 6 VAL B CA 1
ATOM 1573 C C . VAL B 1 6 ? -1.282 -7.309 15.344 1 98.12 6 VAL B C 1
ATOM 1575 O O . VAL B 1 6 ? -1.466 -7.18 16.562 1 98.12 6 VAL B O 1
ATOM 1578 N N . VAL B 1 7 ? -0.27 -7.953 14.844 1 98.06 7 VAL B N 1
ATOM 1579 C CA . VAL B 1 7 ? 0.826 -8.445 15.672 1 98.06 7 VAL B CA 1
ATOM 1580 C C . VAL B 1 7 ? 1.876 -7.352 15.844 1 98.06 7 VAL B C 1
ATOM 1582 O O . VAL B 1 7 ? 2.5 -6.922 14.875 1 98.06 7 VAL B O 1
ATOM 1585 N N . LYS B 1 8 ? 2.061 -6.953 17.094 1 98.25 8 LYS B N 1
ATOM 1586 C CA . LYS B 1 8 ? 3.1 -5.965 17.375 1 98.25 8 LYS B CA 1
ATOM 1587 C C . LYS B 1 8 ? 4.484 -6.523 17.062 1 98.25 8 LYS B C 1
ATOM 1589 O O . LYS B 1 8 ? 4.801 -7.66 17.422 1 98.25 8 LYS B O 1
ATOM 1594 N N . ARG B 1 9 ? 5.363 -5.781 16.359 1 98.69 9 ARG B N 1
ATOM 1595 C CA . ARG B 1 9 ? 6.711 -6.191 15.969 1 98.69 9 ARG B CA 1
ATOM 1596 C C . ARG B 1 9 ? 7.66 -4.996 15.93 1 98.69 9 ARG B C 1
ATOM 1598 O O . ARG B 1 9 ? 7.453 -4.062 15.156 1 98.69 9 ARG B O 1
ATOM 1605 N N . PHE B 1 10 ? 8.805 -5 16.641 1 97.62 10 PHE B N 1
ATOM 1606 C CA . PHE B 1 10 ? 9.672 -3.844 16.797 1 97.62 10 PHE B CA 1
ATOM 1607 C C . PHE B 1 10 ? 10.812 -3.873 15.789 1 97.62 10 PHE B C 1
ATOM 1609 O O . PHE B 1 10 ? 11.484 -2.865 15.578 1 97.62 10 PHE B O 1
ATOM 1616 N N . LYS B 1 11 ? 10.992 -5.109 15.234 1 97.62 11 LYS B N 1
ATOM 1617 C CA . LYS B 1 11 ? 12.055 -5.266 14.242 1 97.62 11 LYS B CA 1
ATOM 1618 C C . LYS B 1 11 ? 11.562 -6.051 13.031 1 97.62 11 LYS B C 1
ATOM 1620 O O . LYS B 1 11 ? 10.781 -6.996 13.172 1 97.62 11 LYS B O 1
ATOM 1625 N N . ALA B 1 12 ? 12.023 -5.668 11.891 1 98.31 12 ALA B N 1
ATOM 1626 C CA . ALA B 1 12 ? 11.711 -6.449 10.695 1 98.31 12 ALA B CA 1
ATOM 1627 C C . ALA B 1 12 ? 12.414 -7.801 10.727 1 98.31 12 ALA B C 1
ATOM 1629 O O . ALA B 1 12 ? 13.523 -7.918 11.242 1 98.31 12 ALA B O 1
ATOM 1630 N N . GLU B 1 13 ? 11.797 -8.805 10.18 1 98.62 13 GLU B N 1
ATOM 1631 C CA . GLU B 1 13 ? 12.32 -10.164 10.148 1 98.62 13 GLU B CA 1
ATOM 1632 C C . GLU B 1 13 ? 12.211 -10.766 8.75 1 98.62 13 GLU B C 1
ATOM 1634 O O . GLU B 1 13 ? 11.297 -10.422 7.992 1 98.62 13 GLU B O 1
ATOM 1639 N N . ILE B 1 14 ? 13.156 -11.594 8.445 1 98.69 14 ILE B N 1
ATOM 1640 C CA . ILE B 1 14 ? 13.109 -12.312 7.176 1 98.69 14 ILE B CA 1
ATOM 1641 C C . ILE B 1 14 ? 13.289 -13.812 7.418 1 98.69 14 ILE B C 1
ATOM 1643 O O . ILE B 1 14 ? 14.062 -14.219 8.289 1 98.69 14 ILE B O 1
ATOM 1647 N N . GLU B 1 15 ? 12.5 -14.586 6.73 1 98.5 15 GLU B N 1
ATOM 1648 C CA . GLU B 1 15 ? 12.547 -16.047 6.793 1 98.5 15 GLU B CA 1
ATOM 1649 C C . GLU B 1 15 ? 12.562 -16.656 5.398 1 98.5 15 GLU B C 1
ATOM 1651 O O . GLU B 1 15 ? 11.852 -16.188 4.504 1 98.5 15 GLU B O 1
ATOM 1656 N N . THR B 1 16 ? 13.391 -17.625 5.172 1 97.56 16 THR B N 1
ATOM 1657 C CA . THR B 1 16 ? 13.422 -18.344 3.898 1 97.56 16 THR B CA 1
ATOM 1658 C C . THR B 1 16 ? 12.492 -19.547 3.934 1 97.56 16 THR B C 1
ATOM 1660 O O . THR B 1 16 ? 12.188 -20.078 5.008 1 97.56 16 THR B O 1
ATOM 1663 N N . ILE B 1 17 ? 12 -19.891 2.789 1 97.94 17 ILE B N 1
ATOM 1664 C CA . ILE B 1 17 ? 11.234 -21.109 2.643 1 97.94 17 ILE B CA 1
ATOM 1665 C C . ILE B 1 17 ? 12.18 -22.297 2.416 1 97.94 17 ILE B C 1
ATOM 1667 O O . ILE B 1 17 ? 12.852 -22.359 1.385 1 97.94 17 ILE B O 1
ATOM 1671 N N . PRO B 1 18 ? 12.219 -23.234 3.299 1 97.19 18 PRO B N 1
ATOM 1672 C CA . PRO B 1 18 ? 13.234 -24.281 3.219 1 97.19 18 PRO B CA 1
ATOM 1673 C C . PRO B 1 18 ? 13.18 -25.062 1.899 1 97.19 18 PRO B C 1
ATOM 1675 O O . PRO B 1 18 ? 14.227 -25.375 1.321 1 97.19 18 PRO B O 1
ATOM 1678 N N . GLU B 1 19 ? 12.07 -25.375 1.384 1 97.44 19 GLU B N 1
ATOM 1679 C CA . GLU B 1 19 ? 11.914 -26.203 0.194 1 97.44 19 GLU B CA 1
ATOM 1680 C C . GLU B 1 19 ? 12.297 -25.438 -1.068 1 97.44 19 GLU B C 1
ATOM 1682 O O . GLU B 1 19 ? 12.727 -26.031 -2.061 1 97.44 19 GLU B O 1
ATOM 1687 N N . ILE B 1 20 ? 12.055 -24.141 -1.077 1 98.38 20 ILE B N 1
ATOM 1688 C CA . ILE B 1 20 ? 12.422 -23.234 -2.162 1 98.38 20 ILE B CA 1
ATOM 1689 C C . ILE B 1 20 ? 13.039 -21.953 -1.586 1 98.38 20 ILE B C 1
ATOM 1691 O O . ILE B 1 20 ? 12.383 -20.922 -1.513 1 98.38 20 ILE B O 1
ATOM 1695 N N . PRO B 1 21 ? 14.297 -21.953 -1.316 1 96.44 21 PRO B N 1
ATOM 1696 C CA . PRO B 1 21 ? 14.922 -20.953 -0.455 1 96.44 21 PRO B CA 1
ATOM 1697 C C . PRO B 1 21 ? 14.922 -19.562 -1.083 1 96.44 21 PRO B C 1
ATOM 1699 O O . PRO B 1 21 ? 15.18 -18.562 -0.395 1 96.44 21 PRO B O 1
ATOM 1702 N N . ASP B 1 22 ? 14.734 -19.422 -2.389 1 97.19 22 ASP B N 1
ATOM 1703 C CA . ASP B 1 22 ? 14.68 -18.109 -3.041 1 97.19 22 ASP B CA 1
ATOM 1704 C C . ASP B 1 22 ? 13.422 -17.359 -2.633 1 97.19 22 ASP B C 1
ATOM 1706 O O . ASP B 1 22 ? 13.352 -16.125 -2.775 1 97.19 22 ASP B O 1
ATOM 1710 N N . LEU B 1 23 ? 12.406 -18.094 -2.184 1 98.81 23 LEU B N 1
ATOM 1711 C CA . LEU B 1 23 ? 11.203 -17.484 -1.632 1 98.81 23 LEU B CA 1
ATOM 1712 C C . LEU B 1 23 ? 11.438 -17.016 -0.2 1 98.81 23 LEU B C 1
ATOM 1714 O O . LEU B 1 23 ? 12.094 -17.703 0.583 1 98.81 23 LEU B O 1
ATOM 1718 N N . LYS B 1 24 ? 10.969 -15.812 0.099 1 98.81 24 LYS B N 1
ATOM 1719 C CA . LYS B 1 24 ? 11.18 -15.266 1.435 1 98.81 24 LYS B CA 1
ATOM 1720 C C . LYS B 1 24 ? 9.875 -14.727 2.02 1 98.81 24 LYS B C 1
ATOM 1722 O O . LYS B 1 24 ? 9.023 -14.211 1.29 1 98.81 24 LYS B O 1
ATOM 1727 N N . LEU B 1 25 ? 9.734 -14.883 3.301 1 98.88 25 LEU B N 1
ATOM 1728 C CA . LEU B 1 25 ? 8.75 -14.156 4.09 1 98.88 25 LEU B CA 1
ATOM 1729 C C . LEU B 1 25 ? 9.398 -13.016 4.859 1 98.88 25 LEU B C 1
ATOM 1731 O O . LEU B 1 25 ? 10.391 -13.219 5.559 1 98.88 25 LEU B O 1
ATOM 1735 N N . ILE B 1 26 ? 8.898 -11.859 4.66 1 98.88 26 ILE B N 1
ATOM 1736 C CA . ILE B 1 26 ? 9.438 -10.68 5.34 1 98.88 26 ILE B CA 1
ATOM 1737 C C . ILE B 1 26 ? 8.344 -10.039 6.199 1 98.88 26 ILE B C 1
ATOM 1739 O O . ILE B 1 26 ? 7.297 -9.648 5.688 1 98.88 26 ILE B O 1
ATOM 1743 N N . ARG B 1 27 ? 8.57 -9.922 7.465 1 98.81 27 ARG B N 1
ATOM 1744 C CA . ARG B 1 27 ? 7.617 -9.336 8.406 1 98.81 27 ARG B CA 1
ATOM 1745 C C . ARG B 1 27 ? 8.062 -7.945 8.844 1 98.81 27 ARG B C 1
ATOM 1747 O O . ARG B 1 27 ? 9.148 -7.781 9.398 1 98.81 27 ARG B O 1
ATOM 1754 N N . PRO B 1 28 ? 7.234 -6.969 8.562 1 98.75 28 PRO B N 1
ATOM 1755 C CA . PRO B 1 28 ? 7.641 -5.59 8.852 1 98.75 28 PRO B CA 1
ATOM 1756 C C . PRO B 1 28 ? 7.41 -5.199 10.305 1 98.75 28 PRO B C 1
ATOM 1758 O O . PRO B 1 28 ? 6.77 -5.941 11.055 1 98.75 28 PRO B O 1
ATOM 1761 N N . LYS B 1 29 ? 7.98 -4.035 10.695 1 98.69 29 LYS B N 1
ATOM 1762 C CA . LYS B 1 29 ? 7.676 -3.447 12 1 98.69 29 LYS B CA 1
ATOM 1763 C C . LYS B 1 29 ? 6.219 -3.008 12.078 1 98.69 29 LYS B C 1
ATOM 1765 O O . LYS B 1 29 ? 5.668 -2.482 11.109 1 98.69 29 LYS B O 1
ATOM 1770 N N . VAL B 1 30 ? 5.551 -3.27 13.18 1 98.75 30 VAL B N 1
ATOM 1771 C CA . VAL B 1 30 ? 4.148 -2.947 13.422 1 98.75 30 VAL B CA 1
ATOM 1772 C C . VAL B 1 30 ? 3.982 -2.375 14.828 1 98.75 30 VAL B C 1
ATOM 1774 O O . VAL B 1 30 ? 4.406 -2.99 15.805 1 98.75 30 VAL B O 1
ATOM 1777 N N . PHE B 1 31 ? 3.334 -1.222 14.922 1 98.5 31 PHE B N 1
ATOM 1778 C CA . PHE B 1 31 ? 3.188 -0.505 16.188 1 98.5 31 PHE B CA 1
ATOM 1779 C C . PHE B 1 31 ? 1.728 -0.142 16.438 1 98.5 31 PHE B C 1
ATOM 1781 O O . PHE B 1 31 ? 1.269 0.925 16.016 1 98.5 31 PHE B O 1
ATOM 1788 N N . PRO B 1 32 ? 1.026 -0.938 17.188 1 98.12 32 PRO B N 1
ATOM 1789 C CA . PRO B 1 32 ? -0.355 -0.597 17.531 1 98.12 32 PRO B CA 1
ATOM 1790 C C . PRO B 1 32 ? -0.442 0.398 18.688 1 98.12 32 PRO B C 1
ATOM 1792 O O . PRO B 1 32 ? 0.47 0.471 19.516 1 98.12 32 PRO B O 1
ATOM 1795 N N . ASP B 1 33 ? -1.476 1.196 18.766 1 96.69 33 ASP B N 1
ATOM 1796 C CA . ASP B 1 33 ? -1.866 2.041 19.891 1 96.69 33 ASP B CA 1
ATOM 1797 C C . ASP B 1 33 ? -3.377 2.26 19.906 1 96.69 33 ASP B C 1
ATOM 1799 O O . ASP B 1 33 ? -4.125 1.538 19.25 1 96.69 33 ASP B O 1
ATOM 1803 N N . ASP B 1 34 ? -3.873 3.172 20.703 1 95.38 34 ASP B N 1
ATOM 1804 C CA . ASP B 1 34 ? -5.305 3.332 20.938 1 95.38 34 ASP B CA 1
ATOM 1805 C C . ASP B 1 34 ? -5.992 3.936 19.719 1 95.38 34 ASP B C 1
ATOM 1807 O O . ASP B 1 34 ? -7.219 3.891 19.594 1 95.38 34 ASP B O 1
ATOM 1811 N N . ARG B 1 35 ? -5.328 4.484 18.844 1 97.56 35 ARG B N 1
ATOM 1812 C CA . ARG B 1 35 ? -5.867 5.129 17.641 1 97.56 35 ARG B CA 1
ATOM 1813 C C . ARG B 1 35 ? -6.02 4.129 16.5 1 97.56 35 ARG B C 1
ATOM 1815 O O . ARG B 1 35 ? -6.848 4.32 15.609 1 97.56 35 ARG B O 1
ATOM 1822 N N . GLY B 1 36 ? -5.266 3.045 16.469 1 98.31 36 GLY B N 1
ATOM 1823 C CA . GLY B 1 36 ? -5.113 2.057 15.406 1 98.31 36 GLY B CA 1
ATOM 1824 C C . GLY B 1 36 ? -3.754 1.381 15.422 1 98.31 36 GLY B C 1
ATOM 1825 O O . GLY B 1 36 ? -3.375 0.752 16.406 1 98.31 36 GLY B O 1
ATOM 1826 N N . TYR B 1 37 ? -3.025 1.606 14.25 1 98.75 37 TYR B N 1
ATOM 1827 C CA . TYR B 1 37 ? -1.662 1.09 14.227 1 98.75 37 TYR B CA 1
ATOM 1828 C C . TYR B 1 37 ? -0.873 1.699 13.07 1 98.75 37 TYR B C 1
ATOM 1830 O O . TYR B 1 37 ? -1.449 2.324 12.18 1 98.75 37 TYR B O 1
ATOM 1838 N N . PHE B 1 38 ? 0.37 1.627 13.219 1 98.44 38 PHE B N 1
ATOM 1839 C CA . PHE B 1 38 ? 1.334 2.059 12.211 1 98.44 38 PHE B CA 1
ATOM 1840 C C . PHE B 1 38 ? 2.248 0.908 11.812 1 98.44 38 PHE B C 1
ATOM 1842 O O . PHE B 1 38 ? 2.699 0.139 12.664 1 98.44 38 PHE B O 1
ATOM 1849 N N . VAL B 1 39 ? 2.447 0.744 10.508 1 98.75 39 VAL B N 1
ATOM 1850 C CA . VAL B 1 39 ? 3.34 -0.265 9.945 1 98.75 39 VAL B CA 1
ATOM 1851 C C . VAL B 1 39 ? 4.395 0.407 9.07 1 98.75 39 VAL B C 1
ATOM 1853 O O . VAL B 1 39 ? 4.059 1.187 8.172 1 98.75 39 VAL B O 1
ATOM 1856 N N . GLU B 1 40 ? 5.648 0.218 9.336 1 98.69 40 GLU B N 1
ATOM 1857 C CA . GLU B 1 40 ? 6.684 0.498 8.344 1 98.69 40 GLU B CA 1
ATOM 1858 C C . GLU B 1 40 ? 6.812 -0.649 7.348 1 98.69 40 GLU B C 1
ATOM 1860 O O . GLU B 1 40 ? 7.648 -1.539 7.523 1 98.69 40 GLU B O 1
ATOM 1865 N N . SER B 1 41 ? 6.094 -0.562 6.254 1 98.56 41 SER B N 1
ATOM 1866 C CA . SER B 1 41 ? 5.836 -1.72 5.402 1 98.56 41 SER B CA 1
ATOM 1867 C C . SER B 1 41 ? 7.027 -2.014 4.496 1 98.56 41 SER B C 1
ATOM 1869 O O . SER B 1 41 ? 7.117 -3.096 3.912 1 98.56 41 SER B O 1
ATOM 1871 N N . TYR B 1 42 ? 7.914 -1.084 4.32 1 98.75 42 TYR B N 1
ATOM 1872 C CA . TYR B 1 42 ? 9.117 -1.259 3.51 1 98.75 42 TYR B CA 1
ATOM 1873 C C . TYR B 1 42 ? 10.148 -0.179 3.82 1 98.75 42 TYR B C 1
ATOM 1875 O O . TYR B 1 42 ? 9.797 0.986 4.02 1 98.75 42 TYR B O 1
ATOM 1883 N N . ASN B 1 43 ? 11.375 -0.535 3.867 1 98.5 43 ASN B N 1
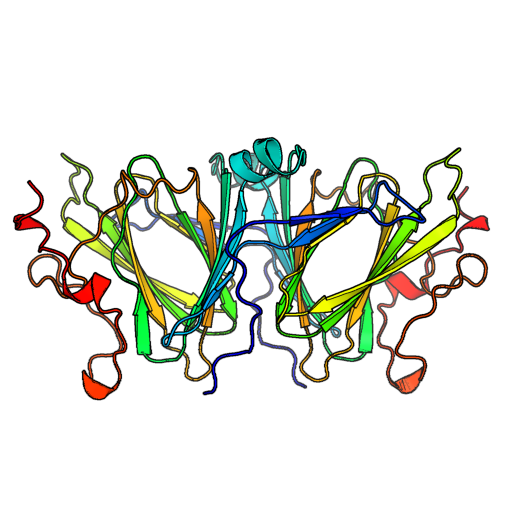ATOM 1884 C CA . ASN B 1 43 ? 12.508 0.361 4.066 1 98.5 43 ASN B CA 1
ATOM 1885 C C . ASN B 1 43 ? 13.742 -0.123 3.309 1 98.5 43 ASN B C 1
ATOM 1887 O O . ASN B 1 43 ? 14.383 -1.093 3.715 1 98.5 43 ASN B O 1
ATOM 1891 N N . VAL B 1 44 ? 14.062 0.622 2.268 1 98.25 44 VAL B N 1
ATOM 1892 C CA . VAL B 1 44 ? 15.094 0.152 1.351 1 98.25 44 VAL B CA 1
ATOM 1893 C C . VAL B 1 44 ? 16.438 0.043 2.086 1 98.25 44 VAL B C 1
ATOM 1895 O O . VAL B 1 44 ? 17.203 -0.882 1.84 1 98.25 44 VAL B O 1
ATOM 1898 N N . VAL B 1 45 ? 16.719 0.932 2.973 1 98 45 VAL B N 1
ATOM 1899 C CA . VAL B 1 45 ? 18 0.975 3.668 1 98 45 VAL B CA 1
ATOM 1900 C C . VAL B 1 45 ? 18.031 -0.095 4.758 1 98 45 VAL B C 1
ATOM 1902 O O . VAL B 1 45 ? 18.953 -0.924 4.793 1 98 45 VAL B O 1
ATOM 1905 N N . GLU B 1 46 ? 17.078 -0.101 5.59 1 97.88 46 GLU B N 1
ATOM 1906 C CA . GLU B 1 46 ? 17.062 -1.024 6.723 1 97.88 46 GLU B CA 1
ATOM 1907 C C . GLU B 1 46 ? 17 -2.475 6.25 1 97.88 46 GLU B C 1
ATOM 1909 O O . GLU B 1 46 ? 17.703 -3.332 6.773 1 97.88 46 GLU B O 1
ATOM 1914 N N . TRP B 1 47 ? 16.094 -2.797 5.27 1 98.62 47 TRP B N 1
ATOM 1915 C CA . TRP B 1 47 ? 15.953 -4.18 4.816 1 98.62 47 TRP B CA 1
ATOM 1916 C C . TRP B 1 47 ? 17.219 -4.66 4.137 1 98.62 47 TRP B C 1
ATOM 1918 O O . TRP B 1 47 ? 17.594 -5.832 4.254 1 98.62 47 TRP B O 1
ATOM 1928 N N . LYS B 1 48 ? 17.859 -3.738 3.357 1 98.5 48 LYS B N 1
ATOM 1929 C CA . LYS B 1 48 ? 19.141 -4.102 2.766 1 98.5 48 LYS B CA 1
ATOM 1930 C C . LYS B 1 48 ? 20.188 -4.414 3.842 1 98.5 48 LYS B C 1
ATOM 1932 O O . LYS B 1 48 ? 20.812 -5.473 3.816 1 98.5 48 LYS B O 1
ATOM 1937 N N . GLU B 1 49 ? 20.328 -3.535 4.805 1 98.25 49 GLU B N 1
ATOM 1938 C CA . GLU B 1 49 ? 21.406 -3.615 5.789 1 98.25 49 GLU B CA 1
ATOM 1939 C C . GLU B 1 49 ? 21.141 -4.719 6.809 1 98.25 49 GLU B C 1
ATOM 1941 O O . GLU B 1 49 ? 22.062 -5.402 7.246 1 98.25 49 GLU B O 1
ATOM 1946 N N . GLN B 1 50 ? 19.875 -4.914 7.199 1 97.69 50 GLN B N 1
ATOM 1947 C CA . GLN B 1 50 ? 19.578 -5.793 8.328 1 97.69 50 GLN B CA 1
ATOM 1948 C C . GLN B 1 50 ? 19.062 -7.148 7.855 1 97.69 50 GLN B C 1
ATOM 1950 O O . GLN B 1 50 ? 19.203 -8.148 8.562 1 97.69 50 GLN B O 1
ATOM 1955 N N . LEU B 1 51 ? 18.453 -7.227 6.691 1 98.25 51 LEU B N 1
ATOM 1956 C CA . LEU B 1 51 ? 17.812 -8.469 6.266 1 98.25 51 LEU B CA 1
ATOM 1957 C C . LEU B 1 51 ? 18.5 -9.031 5.027 1 98.25 51 LEU B C 1
ATOM 1959 O O . LEU B 1 51 ? 18.203 -10.148 4.602 1 98.25 51 LEU B O 1
ATOM 1963 N N . GLY B 1 52 ? 19.391 -8.25 4.414 1 98.06 52 GLY B N 1
ATOM 1964 C CA . GLY B 1 52 ? 20.016 -8.68 3.178 1 98.06 52 GLY B CA 1
ATOM 1965 C C . GLY B 1 52 ? 19.094 -8.648 1.981 1 98.06 52 GLY B C 1
ATOM 1966 O O . GLY B 1 52 ? 19.328 -9.328 0.984 1 98.06 52 GLY B O 1
ATOM 1967 N N . PHE B 1 53 ? 18.016 -7.969 2.062 1 98.25 53 PHE B N 1
ATOM 1968 C CA . PHE B 1 53 ? 17.078 -7.785 0.963 1 98.25 53 PHE B CA 1
ATOM 1969 C C . PHE B 1 53 ? 17.391 -6.52 0.179 1 98.25 53 PHE B C 1
ATOM 1971 O O . PHE B 1 53 ? 17.062 -5.414 0.616 1 98.25 53 PHE B O 1
ATOM 1978 N N . ASP B 1 54 ? 17.938 -6.66 -1.006 1 97.69 54 ASP B N 1
ATOM 1979 C CA . ASP B 1 54 ? 18.438 -5.539 -1.801 1 97.69 54 ASP B CA 1
ATOM 1980 C C . ASP B 1 54 ? 17.859 -5.574 -3.215 1 97.69 54 ASP B C 1
ATOM 1982 O O . ASP B 1 54 ? 18.594 -5.727 -4.188 1 97.69 54 ASP B O 1
ATOM 1986 N N . GLU B 1 55 ? 16.578 -5.367 -3.354 1 97.69 55 GLU B N 1
ATOM 1987 C CA . GLU B 1 55 ? 15.883 -5.387 -4.641 1 97.69 55 GLU B CA 1
ATOM 1988 C C . GLU B 1 55 ? 15.484 -3.982 -5.074 1 97.69 55 GLU B C 1
ATOM 1990 O O . GLU B 1 55 ? 15.156 -3.137 -4.234 1 97.69 55 GLU B O 1
ATOM 1995 N N . THR B 1 56 ? 15.586 -3.703 -6.332 1 97.25 56 THR B N 1
ATOM 1996 C CA . THR B 1 56 ? 15.039 -2.479 -6.902 1 97.25 56 THR B CA 1
ATOM 1997 C C . THR B 1 56 ? 13.578 -2.672 -7.297 1 97.25 56 THR B C 1
ATOM 1999 O O . THR B 1 56 ? 13.266 -3.467 -8.188 1 97.25 56 THR B O 1
ATOM 2002 N N . LEU B 1 57 ? 12.672 -1.978 -6.672 1 98.5 57 LEU B N 1
ATOM 2003 C CA . LEU B 1 57 ? 11.242 -2.08 -6.934 1 98.5 57 LEU B CA 1
ATOM 2004 C C . LEU B 1 57 ? 10.75 -0.886 -7.746 1 98.5 57 LEU B C 1
ATOM 2006 O O . LEU B 1 57 ? 11.016 0.264 -7.391 1 98.5 57 LEU B O 1
ATOM 2010 N N . LYS B 1 58 ? 9.992 -1.119 -8.82 1 98.44 58 LYS B N 1
ATOM 2011 C CA . LYS B 1 58 ? 9.758 -0.084 -9.828 1 98.44 58 LYS B CA 1
ATOM 2012 C C . LYS B 1 58 ? 8.273 0.21 -9.977 1 98.44 58 LYS B C 1
ATOM 2014 O O . LYS B 1 58 ? 7.891 1.228 -10.562 1 98.44 58 LYS B O 1
ATOM 2019 N N . GLN B 1 59 ? 7.484 -0.627 -9.555 1 98.75 59 GLN B N 1
ATOM 2020 C CA . GLN B 1 59 ? 6.039 -0.487 -9.727 1 98.75 59 GLN B CA 1
ATOM 2021 C C . GLN B 1 59 ? 5.289 -1.041 -8.516 1 98.75 59 GLN B C 1
ATOM 2023 O O . GLN B 1 59 ? 5.68 -2.064 -7.953 1 98.75 59 GLN B O 1
ATOM 2028 N N . ASP B 1 60 ? 4.281 -0.363 -8.039 1 98.81 60 ASP B N 1
ATOM 2029 C CA . ASP B 1 60 ? 3.359 -0.842 -7.012 1 98.81 60 ASP B CA 1
ATOM 2030 C C . ASP B 1 60 ? 1.974 -1.1 -7.598 1 98.81 60 ASP B C 1
ATOM 2032 O O . ASP B 1 60 ? 1.492 -0.329 -8.43 1 98.81 60 ASP B O 1
ATOM 2036 N N . ASN B 1 61 ? 1.395 -2.182 -7.172 1 98.75 61 ASN B N 1
ATOM 2037 C CA . ASN B 1 61 ? 0.03 -2.545 -7.539 1 98.75 61 ASN B CA 1
ATOM 2038 C C . ASN B 1 61 ? -0.835 -2.795 -6.305 1 98.75 61 ASN B C 1
ATOM 2040 O O . ASN B 1 61 ? -0.318 -3.127 -5.238 1 98.75 61 ASN B O 1
ATOM 2044 N N . HIS B 1 62 ? -2.113 -2.545 -6.449 1 98.81 62 HIS B N 1
ATOM 2045 C CA . HIS B 1 62 ? -3.145 -2.828 -5.457 1 98.81 62 HIS B CA 1
ATOM 2046 C C . HIS B 1 62 ? -4.371 -3.467 -6.105 1 98.81 62 HIS B C 1
ATOM 2048 O O . HIS B 1 62 ? -4.824 -3.02 -7.16 1 98.81 62 HIS B O 1
ATOM 2054 N N . SER B 1 63 ? -4.855 -4.539 -5.562 1 98.75 63 SER B N 1
ATOM 2055 C CA . SER B 1 63 ? -6.109 -5.117 -6.035 1 98.75 63 SER B CA 1
ATOM 2056 C C . SER B 1 63 ? -7.062 -5.395 -4.875 1 98.75 63 SER B C 1
ATOM 2058 O O . SER B 1 63 ? -6.625 -5.715 -3.77 1 98.75 63 SER B O 1
ATOM 2060 N N . PHE B 1 64 ? -8.281 -5.18 -5.105 1 98.88 64 PHE B N 1
ATOM 2061 C CA . PHE B 1 64 ? -9.336 -5.773 -4.293 1 98.88 64 PHE B CA 1
ATOM 2062 C C . PHE B 1 64 ? -9.984 -6.941 -5.02 1 98.88 64 PHE B C 1
ATOM 2064 O O . PHE B 1 64 ? -10.305 -6.844 -6.207 1 98.88 64 PHE B O 1
ATOM 2071 N N . SER B 1 65 ? -10.164 -8 -4.312 1 98.88 65 SER B N 1
ATOM 2072 C CA . SER B 1 65 ? -10.883 -9.156 -4.844 1 98.88 65 SER B CA 1
ATOM 2073 C C . SER B 1 65 ? -11.875 -9.711 -3.826 1 98.88 65 SER B C 1
ATOM 2075 O O . SER B 1 65 ? -11.586 -9.758 -2.631 1 98.88 65 SER B O 1
ATOM 2077 N N . LYS B 1 66 ? -13 -10.133 -4.281 1 98.31 66 LYS B N 1
ATOM 2078 C CA . LYS B 1 66 ? -14.016 -10.734 -3.416 1 98.31 66 LYS B CA 1
ATOM 2079 C C . LYS B 1 66 ? -13.602 -12.141 -2.984 1 98.31 66 LYS B C 1
ATOM 2081 O O . LYS B 1 66 ? -12.68 -12.727 -3.555 1 98.31 66 LYS B O 1
ATOM 2086 N N . TYR B 1 67 ? -14.367 -12.625 -2.004 1 98.5 67 TYR B N 1
ATOM 2087 C CA . TYR B 1 67 ? -14.164 -13.992 -1.544 1 98.5 67 TYR B CA 1
ATOM 2088 C C . TYR B 1 67 ? -14.258 -14.977 -2.703 1 98.5 67 TYR B C 1
ATOM 2090 O O . TYR B 1 67 ? -15.156 -14.875 -3.541 1 98.5 67 TYR B O 1
ATOM 2098 N N . GLY B 1 68 ? -13.328 -15.93 -2.74 1 98.62 68 GLY B N 1
ATOM 2099 C CA . GLY B 1 68 ? -13.398 -17 -3.723 1 98.62 68 GLY B CA 1
ATOM 2100 C C . GLY B 1 68 ? -12.664 -16.688 -5.012 1 98.62 68 GLY B C 1
ATOM 2101 O O . GLY B 1 68 ? -12.406 -17.578 -5.824 1 98.62 68 GLY B O 1
ATOM 2102 N N . VAL B 1 69 ? -12.359 -15.43 -5.199 1 98.81 69 VAL B N 1
ATOM 2103 C CA . VAL B 1 69 ? -11.633 -15.039 -6.402 1 98.81 69 VAL B CA 1
ATOM 2104 C C . VAL B 1 69 ? -10.258 -15.695 -6.406 1 98.81 69 VAL B C 1
ATOM 2106 O O . VAL B 1 69 ? -9.555 -15.688 -5.391 1 98.81 69 VAL B O 1
ATOM 2109 N N . LEU B 1 70 ? -9.906 -16.281 -7.48 1 98.75 70 LEU B N 1
ATOM 2110 C CA . LEU B 1 70 ? -8.57 -16.781 -7.777 1 98.75 70 LEU B CA 1
ATOM 2111 C C . LEU B 1 70 ? -7.93 -15.992 -8.914 1 98.75 70 LEU B C 1
ATOM 2113 O O . LEU B 1 70 ? -8.414 -16.016 -10.047 1 98.75 70 LEU B O 1
ATOM 2117 N N . ARG B 1 71 ? -6.922 -15.211 -8.586 1 98.38 71 ARG B N 1
ATOM 2118 C CA . ARG B 1 71 ? -6.121 -14.531 -9.602 1 98.38 71 ARG B CA 1
ATOM 2119 C C . ARG B 1 71 ? -4.855 -15.32 -9.922 1 98.38 71 ARG B C 1
ATOM 2121 O O . ARG B 1 71 ? -3.947 -15.406 -9.094 1 98.38 71 ARG B O 1
ATOM 2128 N N . GLY B 1 72 ? -4.809 -16 -10.938 1 87.19 72 GLY B N 1
ATOM 2129 C CA . GLY B 1 72 ? -3.752 -16.969 -11.227 1 87.19 72 GLY B CA 1
ATOM 2130 C C . GLY B 1 72 ? -2.902 -16.578 -12.422 1 87.19 72 GLY B C 1
ATOM 2131 O O . GLY B 1 72 ? -1.675 -16.531 -12.336 1 87.19 72 GLY B O 1
ATOM 2132 N N . LEU B 1 73 ? -2.336 -17.75 -12.367 1 97.62 73 LEU B N 1
ATOM 2133 C CA . LEU B 1 73 ? -0.886 -17.797 -12.211 1 97.62 73 LEU B CA 1
ATOM 2134 C C . LEU B 1 73 ? -0.192 -17.062 -13.359 1 97.62 73 LEU B C 1
ATOM 2136 O O . LEU B 1 73 ? -0.286 -17.469 -14.516 1 97.62 73 LEU B O 1
ATOM 2140 N N . HIS B 1 74 ? 0.463 -15.984 -13.062 1 97.88 74 HIS B N 1
ATOM 2141 C CA . HIS B 1 74 ? 1.065 -15.148 -14.094 1 97.88 74 HIS B CA 1
ATOM 2142 C C . HIS B 1 74 ? 2.537 -14.883 -13.797 1 97.88 74 HIS B C 1
ATOM 2144 O O . HIS B 1 74 ? 2.975 -15 -12.648 1 97.88 74 HIS B O 1
ATOM 2150 N N . THR B 1 75 ? 3.305 -14.609 -14.852 1 96.94 75 THR B N 1
ATOM 2151 C CA . THR B 1 75 ? 4.695 -14.188 -14.719 1 96.94 75 THR B CA 1
ATOM 2152 C C . THR B 1 75 ? 5.062 -13.172 -15.789 1 96.94 75 THR B C 1
ATOM 2154 O O . THR B 1 75 ? 4.367 -13.055 -16.797 1 96.94 75 THR B O 1
ATOM 2157 N N . GLN B 1 76 ? 5.918 -12.32 -15.469 1 95.88 76 GLN B N 1
ATOM 2158 C CA . GLN B 1 76 ? 6.641 -11.445 -16.391 1 95.88 76 GLN B CA 1
ATOM 2159 C C . GLN B 1 76 ? 8.148 -11.609 -16.234 1 95.88 76 GLN B C 1
ATOM 2161 O O . GLN B 1 76 ? 8.711 -11.336 -15.172 1 95.88 76 GLN B O 1
ATOM 2166 N N . PRO B 1 77 ? 8.789 -12.086 -17.344 1 95.19 77 PRO B N 1
ATOM 2167 C CA . PRO B 1 77 ? 10.234 -12.273 -17.234 1 95.19 77 PRO B CA 1
ATOM 2168 C C . PRO B 1 77 ? 10.961 -11.023 -16.734 1 95.19 77 PRO B C 1
ATOM 2170 O O . PRO B 1 77 ? 10.68 -9.914 -17.203 1 95.19 77 PRO B O 1
ATOM 2173 N N . GLY B 1 78 ? 11.844 -11.258 -15.719 1 96.06 78 GLY B N 1
ATOM 2174 C CA . GLY B 1 78 ? 12.648 -10.164 -15.195 1 96.06 78 GLY B CA 1
ATOM 2175 C C . GLY B 1 78 ? 11.992 -9.438 -14.039 1 96.06 78 GLY B C 1
ATOM 2176 O O . GLY B 1 78 ? 12.555 -8.492 -13.492 1 96.06 78 GLY B O 1
ATOM 2177 N N . MET B 1 79 ? 10.844 -9.938 -13.609 1 98.06 79 MET B N 1
ATOM 2178 C CA . MET B 1 79 ? 10.102 -9.18 -12.602 1 98.06 79 MET B CA 1
ATOM 2179 C C . MET B 1 79 ? 9.844 -10.039 -11.367 1 98.06 79 MET B C 1
ATOM 2181 O O . MET B 1 79 ? 9.18 -11.07 -11.453 1 98.06 79 MET B O 1
ATOM 2185 N N . GLY B 1 80 ? 10.391 -9.672 -10.18 1 98.69 80 GLY B N 1
ATOM 2186 C CA . GLY B 1 80 ? 9.984 -10.203 -8.891 1 98.69 80 GLY B CA 1
ATOM 2187 C C . GLY B 1 80 ? 8.812 -9.461 -8.281 1 98.69 80 GLY B C 1
ATOM 2188 O O . GLY B 1 80 ? 8.461 -8.375 -8.734 1 98.69 80 GLY B O 1
ATOM 2189 N N . LYS B 1 81 ? 8.172 -10.078 -7.309 1 98.88 81 LYS B N 1
ATOM 2190 C CA . LYS B 1 81 ? 7.004 -9.492 -6.652 1 98.88 81 LYS B CA 1
ATOM 2191 C C . LYS B 1 81 ? 7.117 -9.602 -5.133 1 98.88 81 LYS B C 1
ATOM 2193 O O . LYS B 1 81 ? 7.527 -10.641 -4.609 1 98.88 81 LYS B O 1
ATOM 2198 N N . LEU B 1 82 ? 6.902 -8.547 -4.445 1 98.94 82 LEU B N 1
ATOM 2199 C CA . LEU B 1 82 ? 6.77 -8.492 -2.992 1 98.94 82 LEU B CA 1
ATOM 2200 C C . LEU B 1 82 ? 5.316 -8.25 -2.59 1 98.94 82 LEU B C 1
ATOM 2202 O O . LEU B 1 82 ? 4.824 -7.121 -2.676 1 98.94 82 LEU B O 1
ATOM 2206 N N . VAL B 1 83 ? 4.613 -9.328 -2.07 1 98.94 83 VAL B N 1
ATOM 2207 C CA . VAL B 1 83 ? 3.158 -9.328 -1.953 1 98.94 83 VAL B CA 1
ATOM 2208 C C . VAL B 1 83 ? 2.758 -9.234 -0.482 1 98.94 83 VAL B C 1
ATOM 2210 O O . VAL B 1 83 ? 3.344 -9.906 0.369 1 98.94 83 VAL B O 1
ATOM 2213 N N . SER B 1 84 ? 1.814 -8.438 -0.149 1 98.88 84 SER B N 1
ATOM 2214 C CA . SER B 1 84 ? 1.26 -8.344 1.197 1 98.88 84 SER B CA 1
ATOM 2215 C C . SER B 1 84 ? -0.235 -8.047 1.159 1 98.88 84 SER B C 1
ATOM 2217 O O . SER B 1 84 ? -0.809 -7.855 0.085 1 98.88 84 SER B O 1
ATOM 2219 N N . VAL B 1 85 ? -0.887 -8.125 2.328 1 98.88 85 VAL B N 1
ATOM 2220 C CA . VAL B 1 85 ? -2.326 -7.914 2.451 1 98.88 85 VAL B CA 1
ATOM 2221 C C . VAL B 1 85 ? -2.6 -6.781 3.434 1 98.88 85 VAL B C 1
ATOM 2223 O O . VAL B 1 85 ? -2.078 -6.781 4.551 1 98.88 85 VAL B O 1
ATOM 2226 N N . VAL B 1 86 ? -3.422 -5.859 3.002 1 98.69 86 VAL B N 1
ATOM 2227 C CA . VAL B 1 86 ? -3.801 -4.73 3.842 1 98.69 86 VAL B CA 1
ATOM 2228 C C . VAL B 1 86 ? -5.059 -5.078 4.641 1 98.69 86 VAL B C 1
ATOM 2230 O O . VAL B 1 86 ? -5.164 -4.738 5.82 1 98.69 86 VAL B O 1
ATOM 2233 N N . VAL B 1 87 ? -6.023 -5.66 4.004 1 98.5 87 VAL B N 1
ATOM 2234 C CA . VAL B 1 87 ? -7.281 -6.117 4.586 1 98.5 87 VAL B CA 1
ATOM 2235 C C . VAL B 1 87 ? -7.613 -7.516 4.07 1 98.5 87 VAL B C 1
ATOM 2237 O O . VAL B 1 87 ? -7.438 -7.805 2.885 1 98.5 87 VAL B O 1
ATOM 2240 N N . GLY B 1 88 ? -8.102 -8.359 4.973 1 98.56 88 GLY B N 1
ATOM 2241 C CA . GLY B 1 88 ? -8.531 -9.695 4.582 1 98.56 88 GLY B CA 1
ATOM 2242 C C . GLY B 1 88 ? -7.402 -10.711 4.605 1 98.56 88 GLY B C 1
ATOM 2243 O O . GLY B 1 88 ? -6.473 -10.602 5.406 1 98.56 88 GLY B O 1
ATOM 2244 N N . LYS B 1 89 ? -7.652 -11.805 3.807 1 98.81 89 LYS B N 1
ATOM 2245 C CA . LYS B 1 89 ? -6.734 -12.945 3.791 1 98.81 89 LYS B CA 1
ATOM 2246 C C . LYS B 1 89 ? -6.707 -13.609 2.416 1 98.81 89 LYS B C 1
ATOM 2248 O O . LYS B 1 89 ? -7.75 -13.781 1.784 1 98.81 89 LYS B O 1
ATOM 2253 N N . ILE B 1 90 ? -5.48 -13.984 2.072 1 98.94 90 ILE B N 1
ATOM 2254 C CA . ILE B 1 90 ? -5.336 -14.727 0.825 1 98.94 90 ILE B CA 1
ATOM 2255 C C . ILE B 1 90 ? -4.441 -15.938 1.048 1 98.94 90 ILE B C 1
ATOM 2257 O O . ILE B 1 90 ? -3.695 -16 2.029 1 98.94 90 ILE B O 1
ATOM 2261 N N . PHE B 1 91 ? -4.605 -16.938 0.23 1 98.94 91 PHE B N 1
ATOM 2262 C CA . PHE B 1 91 ? -3.596 -17.953 -0.01 1 98.94 91 PHE B CA 1
ATOM 2263 C C . PHE B 1 91 ? -2.756 -17.609 -1.233 1 98.94 91 PHE B C 1
ATOM 2265 O O . PHE B 1 91 ? -3.24 -17.688 -2.365 1 98.94 91 PHE B O 1
ATOM 2272 N N . ASP B 1 92 ? -1.539 -17.219 -1.025 1 98.94 92 ASP B N 1
ATOM 2273 C CA . ASP B 1 92 ? -0.635 -16.734 -2.062 1 98.94 92 ASP B CA 1
ATOM 2274 C C . ASP B 1 92 ? 0.324 -17.828 -2.518 1 98.94 92 ASP B C 1
ATOM 2276 O O . ASP B 1 92 ? 0.862 -18.578 -1.693 1 98.94 92 ASP B O 1
ATOM 2280 N N . VAL B 1 93 ? 0.521 -17.922 -3.814 1 98.94 93 VAL B N 1
ATOM 2281 C CA . VAL B 1 93 ? 1.218 -19.094 -4.352 1 98.94 93 VAL B CA 1
ATOM 2282 C C . VAL B 1 93 ? 2.312 -18.641 -5.316 1 98.94 93 VAL B C 1
ATOM 2284 O O . VAL B 1 93 ? 2.098 -17.734 -6.129 1 98.94 93 VAL B O 1
ATOM 2287 N N . ALA B 1 94 ? 3.428 -19.234 -5.188 1 98.88 94 ALA B N 1
ATOM 2288 C CA . ALA B 1 94 ? 4.523 -19.125 -6.148 1 98.88 94 ALA B CA 1
ATOM 2289 C C . ALA B 1 94 ? 4.871 -20.484 -6.734 1 98.88 94 ALA B C 1
ATOM 2291 O O . ALA B 1 94 ? 4.902 -21.484 -6.02 1 98.88 94 ALA B O 1
ATOM 2292 N N . VAL B 1 95 ? 5.098 -20.516 -8.023 1 98.69 95 VAL B N 1
ATOM 2293 C CA . VAL B 1 95 ? 5.539 -21.719 -8.719 1 98.69 95 VAL B CA 1
ATOM 2294 C C . VAL B 1 95 ? 6.879 -21.469 -9.398 1 98.69 95 VAL B C 1
ATOM 2296 O O . VAL B 1 95 ? 7 -20.547 -10.227 1 98.69 95 VAL B O 1
ATOM 2299 N N . ASP B 1 96 ? 7.871 -22.328 -9.125 1 98.38 96 ASP B N 1
ATOM 2300 C CA . ASP B 1 96 ? 9.188 -22.172 -9.742 1 98.38 96 ASP B CA 1
ATOM 2301 C C . ASP B 1 96 ? 9.18 -22.672 -11.18 1 98.38 96 ASP B C 1
ATOM 2303 O O . ASP B 1 96 ? 8.969 -23.875 -11.43 1 98.38 96 ASP B O 1
ATOM 2307 N N . ILE B 1 97 ? 9.461 -21.781 -12.102 1 97.25 97 ILE B N 1
ATOM 2308 C CA . ILE B 1 97 ? 9.531 -22.234 -13.492 1 97.25 97 ILE B CA 1
ATOM 2309 C C . ILE B 1 97 ? 10.867 -21.812 -14.094 1 97.25 97 ILE B C 1
ATOM 2311 O O . ILE B 1 97 ? 10.977 -21.594 -15.305 1 97.25 97 ILE B O 1
ATOM 2315 N N . ARG B 1 98 ? 11.828 -21.5 -13.297 1 96.75 98 ARG B N 1
ATOM 2316 C CA . ARG B 1 98 ? 13.172 -21.203 -13.789 1 96.75 98 ARG B CA 1
ATOM 2317 C C . ARG B 1 98 ? 13.781 -22.438 -14.453 1 96.75 98 ARG B C 1
ATOM 2319 O O . ARG B 1 98 ? 13.891 -23.5 -13.836 1 96.75 98 ARG B O 1
ATOM 2326 N N . LYS B 1 99 ? 14.156 -22.203 -15.586 1 93.81 99 LYS B N 1
ATOM 2327 C CA . LYS B 1 99 ? 14.766 -23.312 -16.312 1 93.81 99 LYS B CA 1
ATOM 2328 C C . LYS B 1 99 ? 16.016 -23.812 -15.609 1 93.81 99 LYS B C 1
ATOM 2330 O O . LYS B 1 99 ? 16.891 -23.016 -15.234 1 93.81 99 LYS B O 1
ATOM 2335 N N . GLY B 1 100 ? 16.109 -25.109 -15.422 1 95 100 GLY B N 1
ATOM 2336 C CA . GLY B 1 100 ? 17.281 -25.719 -14.812 1 95 100 GLY B CA 1
ATOM 2337 C C . GLY B 1 100 ? 17.234 -25.703 -13.297 1 95 100 GLY B C 1
ATOM 2338 O O . GLY B 1 100 ? 18.094 -26.312 -12.641 1 95 100 GLY B O 1
ATOM 2339 N N . SER B 1 101 ? 16.266 -25.031 -12.789 1 96.75 101 SER B N 1
ATOM 2340 C CA . SER B 1 101 ? 16.141 -25 -11.336 1 96.75 101 SER B CA 1
ATOM 2341 C C . SER B 1 101 ? 15.867 -26.391 -10.773 1 96.75 101 SER B C 1
ATOM 2343 O O . SER B 1 101 ? 15.094 -27.156 -11.352 1 96.75 101 SER B O 1
ATOM 2345 N N . PRO B 1 102 ? 16.484 -26.734 -9.602 1 96.94 102 PRO B N 1
ATOM 2346 C CA . PRO B 1 102 ? 16.188 -28.016 -8.953 1 96.94 102 PRO B CA 1
ATOM 2347 C C . PRO B 1 102 ? 14.742 -28.109 -8.469 1 96.94 102 PRO B C 1
ATOM 2349 O O . PRO B 1 102 ? 14.266 -29.203 -8.148 1 96.94 102 PRO B O 1
ATOM 2352 N N . THR B 1 103 ? 14.047 -27.031 -8.367 1 97.5 103 THR B N 1
ATOM 2353 C CA . THR B 1 103 ? 12.672 -27.031 -7.871 1 97.5 103 THR B CA 1
ATOM 2354 C C . THR B 1 103 ? 11.695 -26.641 -8.977 1 97.5 103 THR B C 1
ATOM 2356 O O . THR B 1 103 ? 10.602 -26.141 -8.703 1 97.5 103 THR B O 1
ATOM 2359 N N . TYR B 1 104 ? 12.18 -26.766 -10.188 1 96.81 104 TYR B N 1
ATOM 2360 C CA . TYR B 1 104 ? 11.297 -26.484 -11.312 1 96.81 104 TYR B CA 1
ATOM 2361 C C . TYR B 1 104 ? 9.969 -27.219 -11.164 1 96.81 104 TYR B C 1
ATOM 2363 O O . TYR B 1 104 ? 9.945 -28.422 -10.891 1 96.81 104 TYR B O 1
ATOM 2371 N N . GLY B 1 105 ? 8.883 -26.469 -11.32 1 96.38 105 GLY B N 1
ATOM 2372 C CA . GLY B 1 105 ? 7.555 -27.047 -11.281 1 96.38 105 GLY B CA 1
ATOM 2373 C C . GLY B 1 105 ? 6.992 -27.156 -9.875 1 96.38 105 GLY B C 1
ATOM 2374 O O . GLY B 1 105 ? 5.789 -27.375 -9.695 1 96.38 105 GLY B O 1
ATOM 2375 N N . LYS B 1 106 ? 7.855 -26.984 -8.875 1 97.69 106 LYS B N 1
ATOM 2376 C CA . LYS B 1 106 ? 7.391 -27.016 -7.488 1 97.69 106 LYS B CA 1
ATOM 2377 C C . LYS B 1 106 ? 6.746 -25.688 -7.098 1 97.69 106 LYS B C 1
ATOM 2379 O O . LYS B 1 106 ? 7.105 -24.625 -7.633 1 97.69 106 LYS B O 1
ATOM 2384 N N . TRP B 1 107 ? 5.816 -25.828 -6.188 1 98.56 107 TRP B N 1
ATOM 2385 C CA . TRP B 1 107 ? 5.137 -24.609 -5.73 1 98.56 107 TRP B CA 1
ATOM 2386 C C . TRP B 1 107 ? 5.184 -24.5 -4.211 1 98.56 107 TRP B C 1
ATOM 2388 O O . TRP B 1 107 ? 5.426 -25.5 -3.52 1 98.56 107 TRP B O 1
ATOM 2398 N N . HIS B 1 108 ? 5.055 -23.328 -3.701 1 98.81 108 HIS B N 1
ATOM 2399 C CA . HIS B 1 108 ? 4.859 -23.047 -2.285 1 98.81 108 HIS B CA 1
ATOM 2400 C C . HIS B 1 108 ? 3.723 -22.047 -2.078 1 98.81 108 HIS B C 1
ATOM 2402 O O . HIS B 1 108 ? 3.58 -21.094 -2.846 1 98.81 108 HIS B O 1
ATOM 2408 N N . GLY B 1 109 ? 2.883 -22.312 -1.091 1 98.81 109 GLY B N 1
ATOM 2409 C CA . GLY B 1 109 ? 1.791 -21.422 -0.72 1 98.81 109 GLY B CA 1
ATOM 2410 C C . GLY B 1 109 ? 1.895 -20.906 0.704 1 98.81 109 GLY B C 1
ATOM 2411 O O . GLY B 1 109 ? 2.365 -21.625 1.593 1 98.81 109 GLY B O 1
ATOM 2412 N N . VAL B 1 110 ? 1.483 -19.734 0.897 1 98.81 110 VAL B N 1
ATOM 2413 C CA . VAL B 1 110 ? 1.465 -19.125 2.229 1 98.81 110 VAL B CA 1
ATOM 2414 C C . VAL B 1 110 ? 0.172 -18.344 2.424 1 98.81 110 VAL B C 1
ATOM 2416 O O . VAL B 1 110 ? -0.358 -17.766 1.473 1 98.81 110 VAL B O 1
ATOM 2419 N N . VAL B 1 111 ? -0.375 -18.375 3.596 1 98.88 111 VAL B N 1
ATOM 2420 C CA . VAL B 1 111 ? -1.474 -17.484 3.938 1 98.88 111 VAL B CA 1
ATOM 2421 C C . VAL B 1 111 ? -0.921 -16.109 4.328 1 98.88 111 VAL B C 1
ATOM 2423 O O . VAL B 1 111 ? -0.083 -16 5.227 1 98.88 111 VAL B O 1
ATOM 2426 N N . LEU B 1 112 ? -1.266 -15.125 3.629 1 98.94 112 LEU B N 1
ATOM 2427 C CA . LEU B 1 112 ? -1.014 -13.734 3.979 1 98.94 112 LEU B CA 1
ATOM 2428 C C . LEU B 1 112 ? -2.279 -13.07 4.512 1 98.94 112 LEU B C 1
ATOM 2430 O O . LEU B 1 112 ? -3.377 -13.328 4.012 1 98.94 112 LEU B O 1
ATOM 2434 N N . ASP B 1 113 ? -2.121 -12.242 5.516 1 98.81 113 ASP B N 1
ATOM 2435 C CA . ASP B 1 113 ? -3.309 -11.648 6.125 1 98.81 113 ASP B CA 1
ATOM 2436 C C . ASP B 1 113 ? -3.004 -10.258 6.68 1 98.81 113 ASP B C 1
ATOM 2438 O O . ASP B 1 113 ? -1.845 -9.844 6.719 1 98.81 113 ASP B O 1
ATOM 2442 N N . ALA B 1 114 ? -4.043 -9.617 7.078 1 98.62 114 ALA B N 1
ATOM 2443 C CA . ALA B 1 114 ? -3.961 -8.25 7.582 1 98.62 114 ALA B CA 1
ATOM 2444 C C . ALA B 1 114 ? -3.406 -8.219 9.008 1 98.62 114 ALA B C 1
ATOM 2446 O O . ALA B 1 114 ? -3.021 -7.16 9.508 1 98.62 114 ALA B O 1
ATOM 2447 N N . GLU B 1 115 ? -3.314 -9.25 9.68 1 98.56 115 GLU B N 1
ATOM 2448 C CA . GLU B 1 115 ? -2.902 -9.297 11.078 1 98.56 115 GLU B CA 1
ATOM 2449 C C . GLU B 1 115 ? -1.382 -9.312 11.203 1 98.56 115 GLU B C 1
ATOM 2451 O O . GLU B 1 115 ? -0.808 -8.531 11.969 1 98.56 115 GLU B O 1
ATOM 2456 N N . THR B 1 116 ? -0.75 -10.211 10.492 1 98.19 116 THR B N 1
ATOM 2457 C CA . THR B 1 116 ? 0.697 -10.352 10.617 1 98.19 116 THR B CA 1
ATOM 2458 C C . THR B 1 116 ? 1.417 -9.375 9.695 1 98.19 116 THR B C 1
ATOM 2460 O O . THR B 1 116 ? 2.584 -9.047 9.914 1 98.19 116 THR B O 1
ATOM 2463 N N . ARG B 1 117 ? 0.725 -8.977 8.648 1 98.19 117 ARG B N 1
ATOM 2464 C CA . ARG B 1 117 ? 1.265 -8.039 7.668 1 98.19 117 ARG B CA 1
ATOM 2465 C C . ARG B 1 117 ? 2.521 -8.602 7.012 1 98.19 117 ARG B C 1
ATOM 2467 O O . ARG B 1 117 ? 3.463 -7.855 6.727 1 98.19 117 ARG B O 1
ATOM 2474 N N . THR B 1 118 ? 2.557 -9.914 6.883 1 98.75 118 THR B N 1
ATOM 2475 C CA . THR B 1 118 ? 3.703 -10.586 6.281 1 98.75 118 THR B CA 1
ATOM 2476 C C . THR B 1 118 ? 3.768 -10.312 4.781 1 98.75 118 THR B C 1
ATOM 2478 O O . THR B 1 118 ? 2.742 -10.336 4.098 1 98.75 118 THR B O 1
ATOM 2481 N N . ASN B 1 119 ? 4.957 -10.008 4.305 1 98.94 119 ASN B N 1
ATOM 2482 C CA . ASN B 1 119 ? 5.234 -9.938 2.873 1 98.94 119 ASN B CA 1
ATOM 2483 C C . ASN B 1 119 ? 5.789 -11.258 2.348 1 98.94 119 ASN B C 1
ATOM 2485 O O . ASN B 1 119 ? 6.594 -11.914 3.016 1 98.94 119 ASN B O 1
ATOM 2489 N N . PHE B 1 120 ? 5.352 -11.641 1.226 1 98.94 120 PHE B N 1
ATOM 2490 C CA . PHE B 1 120 ? 5.898 -12.781 0.501 1 98.94 120 PHE B CA 1
ATOM 2491 C C . PHE B 1 120 ? 6.703 -12.32 -0.708 1 98.94 120 PHE B C 1
ATOM 2493 O O . PHE B 1 120 ? 6.145 -11.766 -1.656 1 98.94 120 PHE B O 1
ATOM 2500 N N . TRP B 1 121 ? 8.031 -12.5 -0.702 1 98.94 121 TRP B N 1
ATOM 2501 C CA . TRP B 1 121 ? 8.891 -12.148 -1.83 1 98.94 121 TRP B CA 1
ATOM 2502 C C . TRP B 1 121 ? 9.016 -13.32 -2.799 1 98.94 121 TRP B C 1
ATOM 2504 O O . TRP B 1 121 ? 9.43 -14.414 -2.41 1 98.94 121 TRP B O 1
ATOM 2514 N N . ILE B 1 122 ? 8.656 -13.086 -3.988 1 98.88 122 ILE B N 1
ATOM 2515 C CA . ILE B 1 122 ? 8.734 -14.023 -5.102 1 98.88 122 ILE B CA 1
ATOM 2516 C C . ILE B 1 122 ? 9.672 -13.477 -6.172 1 98.88 122 ILE B C 1
ATOM 2518 O O . ILE B 1 122 ? 9.32 -12.547 -6.906 1 98.88 122 ILE B O 1
ATOM 2522 N N . PRO B 1 123 ? 10.883 -13.984 -6.305 1 98.44 123 PRO B N 1
ATOM 2523 C CA . PRO B 1 123 ? 11.836 -13.43 -7.27 1 98.44 123 PRO B CA 1
ATOM 2524 C C . PRO B 1 123 ? 11.43 -13.695 -8.719 1 98.44 123 PRO B C 1
ATOM 2526 O O . PRO B 1 123 ? 10.445 -14.398 -8.969 1 98.44 123 PRO B O 1
ATOM 2529 N N . ASP B 1 124 ? 12.148 -13.047 -9.617 1 97.62 124 ASP B N 1
ATOM 2530 C CA . ASP B 1 124 ? 11.977 -13.297 -11.039 1 97.62 124 ASP B CA 1
ATOM 2531 C C . ASP B 1 124 ? 12.039 -14.797 -11.344 1 97.62 124 ASP B C 1
ATOM 2533 O O . ASP B 1 124 ? 12.75 -15.539 -10.672 1 97.62 124 ASP B O 1
ATOM 2537 N N . GLY B 1 125 ? 11.266 -15.227 -12.344 1 97.62 125 GLY B N 1
ATOM 2538 C CA . GLY B 1 125 ? 11.32 -16.609 -12.773 1 97.62 125 GLY B CA 1
ATOM 2539 C C . GLY B 1 125 ? 10.242 -17.469 -12.133 1 97.62 125 GLY B C 1
ATOM 2540 O O . GLY B 1 125 ? 10.25 -18.703 -12.289 1 97.62 125 GLY B O 1
ATOM 2541 N N . PHE B 1 126 ? 9.344 -16.906 -11.422 1 98.44 126 PHE B N 1
ATOM 2542 C CA . PHE B 1 126 ? 8.25 -17.625 -10.789 1 98.44 126 PHE B CA 1
ATOM 2543 C C . PHE B 1 126 ? 6.914 -17.219 -11.391 1 98.44 126 PHE B C 1
ATOM 2545 O O . PHE B 1 126 ? 6.742 -16.062 -11.812 1 98.44 126 PHE B O 1
ATOM 2552 N N . LEU B 1 127 ? 5.984 -18.172 -11.453 1 98.38 127 LEU B N 1
ATOM 2553 C CA . LEU B 1 127 ? 4.57 -17.828 -11.57 1 98.38 127 LEU B CA 1
ATOM 2554 C C . LEU B 1 127 ? 4 -17.406 -10.219 1 98.38 127 LEU B C 1
ATOM 2556 O O . LEU B 1 127 ? 4.395 -17.938 -9.18 1 98.38 127 LEU B O 1
ATOM 2560 N N . HIS B 1 128 ? 3.096 -16.531 -10.266 1 98.81 128 HIS B N 1
ATOM 2561 C CA . HIS B 1 128 ? 2.453 -16.047 -9.055 1 98.81 128 HIS B CA 1
ATOM 2562 C C . HIS B 1 128 ? 0.937 -16.016 -9.203 1 98.81 128 HIS B C 1
ATOM 2564 O O . HIS B 1 128 ? 0.42 -15.648 -10.266 1 98.81 128 HIS B O 1
ATOM 2570 N N . GLY B 1 129 ? 0.249 -16.375 -8.195 1 98.81 129 GLY B N 1
ATOM 2571 C CA . GLY B 1 129 ? -1.191 -16.219 -8.062 1 98.81 129 GLY B CA 1
ATOM 2572 C C . GLY B 1 129 ? -1.676 -16.312 -6.629 1 98.81 129 GLY B C 1
ATOM 2573 O O . GLY B 1 129 ? -0.9 -16.641 -5.727 1 98.81 129 GLY B O 1
ATOM 2574 N N . PHE B 1 130 ? -2.984 -15.984 -6.41 1 98.94 130 PHE B N 1
ATOM 2575 C CA . PHE B 1 130 ? -3.52 -16.094 -5.059 1 98.94 130 PHE B CA 1
ATOM 2576 C C . PHE B 1 130 ? -5.027 -16.312 -5.09 1 98.94 130 PHE B C 1
ATOM 2578 O O . PHE B 1 130 ? -5.68 -16.031 -6.098 1 98.94 130 PHE B O 1
ATOM 2585 N N . GLN B 1 131 ? -5.523 -16.844 -4.062 1 98.94 131 GLN B N 1
ATOM 2586 C CA . GLN B 1 131 ? -6.949 -17.031 -3.818 1 98.94 131 GLN B CA 1
ATOM 2587 C C . GLN B 1 131 ? -7.398 -16.266 -2.572 1 98.94 131 GLN B C 1
ATOM 2589 O O . GLN B 1 131 ? -6.762 -16.359 -1.521 1 98.94 131 GLN B O 1
ATOM 2594 N N . VAL B 1 132 ? -8.469 -15.539 -2.734 1 98.94 132 VAL B N 1
ATOM 2595 C CA . VAL B 1 132 ? -8.992 -14.797 -1.595 1 98.94 132 VAL B CA 1
ATOM 2596 C C . VAL B 1 132 ? -9.812 -15.727 -0.702 1 98.94 132 VAL B C 1
ATOM 2598 O O . VAL B 1 132 ? -10.781 -16.328 -1.155 1 98.94 132 VAL B O 1
ATOM 2601 N N . ILE B 1 133 ? -9.414 -15.742 0.594 1 98.88 133 ILE B N 1
ATOM 2602 C CA . ILE B 1 133 ? -10.047 -16.75 1.435 1 98.88 133 ILE B CA 1
ATOM 2603 C C . ILE B 1 133 ? -10.7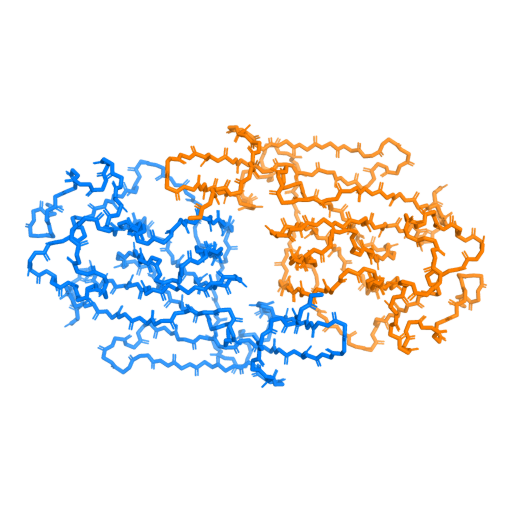66 -16.078 2.6 1 98.88 133 ILE B C 1
ATOM 2605 O O . ILE B 1 133 ? -11.352 -16.75 3.453 1 98.88 133 ILE B O 1
ATOM 2609 N N . SER B 1 134 ? -10.781 -14.797 2.734 1 98.56 134 SER B N 1
ATOM 2610 C CA . SER B 1 134 ? -11.578 -14.094 3.732 1 98.56 134 SER B CA 1
ATOM 2611 C C . SER B 1 134 ? -12.93 -13.68 3.168 1 98.56 134 SER B C 1
ATOM 2613 O O . SER B 1 134 ? -13.016 -13.195 2.037 1 98.56 134 SER B O 1
ATOM 2615 N N . PRO B 1 135 ? -13.984 -13.797 3.914 1 97.75 135 PRO B N 1
ATOM 2616 C CA . PRO B 1 135 ? -15.328 -13.508 3.416 1 97.75 135 PRO B CA 1
ATOM 2617 C C . PRO B 1 135 ? -15.508 -12.047 3.014 1 97.75 135 PRO B C 1
ATOM 2619 O O . PRO B 1 135 ? -16.297 -11.742 2.119 1 97.75 135 PRO B O 1
ATOM 2622 N N . GLU B 1 136 ? -14.805 -11.156 3.617 1 97 136 GLU B N 1
ATOM 2623 C CA . GLU B 1 136 ? -14.961 -9.734 3.34 1 97 136 GLU B CA 1
ATOM 2624 C C . GLU B 1 136 ? -14.156 -9.32 2.109 1 97 136 GLU B C 1
ATOM 2626 O O . GLU B 1 136 ? -14.164 -8.148 1.718 1 97 136 GLU B O 1
ATOM 2631 N N . GLY B 1 137 ? -13.562 -10.219 1.46 1 98.5 137 GLY B N 1
ATOM 2632 C CA . GLY B 1 137 ? -12.625 -9.883 0.4 1 98.5 137 GLY B CA 1
ATOM 2633 C C . GLY B 1 137 ? -11.242 -9.531 0.916 1 98.5 137 GLY B C 1
ATOM 2634 O O . GLY B 1 137 ? -10.961 -9.695 2.105 1 98.5 137 GLY B O 1
ATOM 2635 N N . ALA B 1 138 ? -10.414 -9.164 0.005 1 98.88 138 ALA B N 1
ATOM 2636 C CA . ALA B 1 138 ? -9.055 -8.836 0.424 1 98.88 138 ALA B CA 1
ATOM 2637 C C . ALA B 1 138 ? -8.484 -7.695 -0.411 1 98.88 138 ALA B C 1
ATOM 2639 O O . ALA B 1 138 ? -8.695 -7.637 -1.625 1 98.88 138 ALA B O 1
ATOM 2640 N N . HIS B 1 139 ? -7.852 -6.742 0.257 1 98.94 139 HIS B N 1
ATOM 2641 C CA . HIS B 1 139 ? -6.988 -5.75 -0.372 1 98.94 139 HIS B CA 1
ATOM 2642 C C . HIS B 1 139 ? -5.535 -6.211 -0.377 1 98.94 139 HIS B C 1
ATOM 2644 O O . HIS B 1 139 ? -4.891 -6.27 0.675 1 98.94 139 HIS B O 1
ATOM 2650 N N . VAL B 1 140 ? -5.047 -6.496 -1.574 1 98.94 140 VAL B N 1
ATOM 2651 C CA . VAL B 1 140 ? -3.699 -7.02 -1.764 1 98.94 140 VAL B CA 1
ATOM 2652 C C . VAL B 1 140 ? -2.816 -5.957 -2.414 1 98.94 140 VAL B C 1
ATOM 2654 O O . VAL B 1 140 ? -3.195 -5.359 -3.422 1 98.94 140 VAL B O 1
ATOM 2657 N N . THR B 1 141 ? -1.673 -5.711 -1.814 1 98.81 141 THR B N 1
ATOM 2658 C CA . THR B 1 141 ? -0.677 -4.824 -2.406 1 98.81 141 THR B CA 1
ATOM 2659 C C . THR B 1 141 ? 0.593 -5.594 -2.756 1 98.81 141 THR B C 1
ATOM 2661 O O . THR B 1 141 ? 0.981 -6.52 -2.039 1 98.81 141 THR B O 1
ATOM 2664 N N . TYR B 1 142 ? 1.193 -5.164 -3.838 1 98.62 142 TYR B N 1
ATOM 2665 C CA . TYR B 1 142 ? 2.482 -5.781 -4.125 1 98.62 142 TYR B CA 1
ATOM 2666 C C . TYR B 1 142 ? 3.371 -4.836 -4.926 1 98.62 142 TYR B C 1
ATOM 2668 O O . TYR B 1 142 ? 2.879 -4.047 -5.738 1 98.62 142 TYR B O 1
ATOM 2676 N N . LYS B 1 143 ? 4.617 -4.918 -4.637 1 98.81 143 LYS B N 1
ATOM 2677 C CA . LYS B 1 143 ? 5.672 -4.203 -5.348 1 98.81 143 LYS B CA 1
ATOM 2678 C C . LYS B 1 143 ? 6.367 -5.109 -6.359 1 98.81 143 LYS B C 1
ATOM 2680 O O . LYS B 1 143 ? 6.602 -6.285 -6.086 1 98.81 143 LYS B O 1
ATOM 2685 N N . CYS B 1 144 ? 6.688 -4.527 -7.488 1 98.75 144 CYS B N 1
ATOM 2686 C CA . CYS B 1 144 ? 7.332 -5.281 -8.562 1 98.75 144 CYS B CA 1
ATOM 2687 C C . CYS B 1 144 ? 8.727 -4.738 -8.844 1 98.75 144 CYS B C 1
ATOM 2689 O O . CYS B 1 144 ? 8.938 -3.523 -8.836 1 98.75 144 CYS B O 1
ATOM 2691 N N . SER B 1 145 ? 9.633 -5.605 -9.164 1 98.5 145 SER B N 1
ATOM 2692 C CA . SER B 1 145 ? 11.008 -5.211 -9.469 1 98.5 145 SER B CA 1
ATOM 2693 C C . SER B 1 145 ? 11.148 -4.8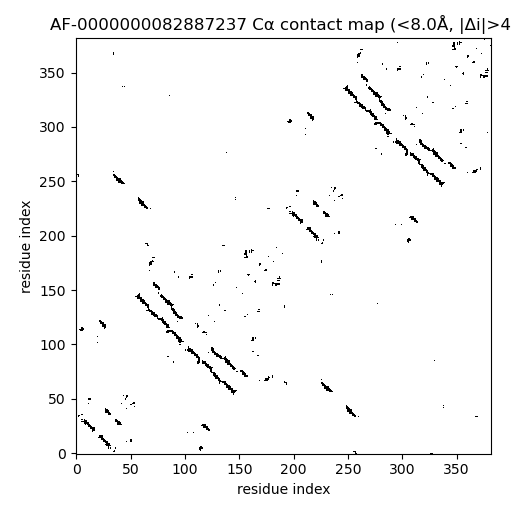09 -10.93 1 98.5 145 SER B C 1
ATOM 2695 O O . SER B 1 145 ? 12.227 -4.406 -11.367 1 98.5 145 SER B O 1
ATOM 2697 N N . GLY B 1 146 ? 10.133 -4.91 -11.734 1 97.69 146 GLY B N 1
ATOM 2698 C CA . GLY B 1 146 ? 10.047 -4.449 -13.109 1 97.69 146 GLY B CA 1
ATOM 2699 C C . GLY B 1 146 ? 8.758 -3.707 -13.406 1 97.69 146 GLY B C 1
ATOM 2700 O O . GLY B 1 146 ? 7.863 -3.645 -12.562 1 97.69 146 GLY B O 1
ATOM 2701 N N . VAL B 1 147 ? 8.727 -3.127 -14.617 1 97.56 147 VAL B N 1
ATOM 2702 C CA . VAL B 1 147 ? 7.516 -2.441 -15.055 1 97.56 147 VAL B CA 1
ATOM 2703 C C . VAL B 1 147 ? 6.711 -3.354 -15.977 1 97.56 147 VAL B C 1
ATOM 2705 O O . VAL B 1 147 ? 7.281 -4.059 -16.812 1 97.56 147 VAL B O 1
ATOM 2708 N N . TYR B 1 148 ? 5.43 -3.283 -15.82 1 96.38 148 TYR B N 1
ATOM 2709 C CA . TYR B 1 148 ? 4.523 -4.137 -16.578 1 96.38 148 TYR B CA 1
ATOM 2710 C C . TYR B 1 148 ? 4.75 -3.979 -18.078 1 96.38 148 TYR B C 1
ATOM 2712 O O . TYR B 1 148 ? 4.828 -2.855 -18.578 1 96.38 148 TYR B O 1
ATOM 2720 N N . ASP B 1 149 ? 4.895 -5.027 -18.75 1 95.12 149 ASP B N 1
ATOM 2721 C CA . ASP B 1 149 ? 5 -5.121 -20.203 1 95.12 149 ASP B CA 1
ATOM 2722 C C . ASP B 1 149 ? 4.066 -6.195 -20.75 1 95.12 149 ASP B C 1
ATOM 2724 O O . ASP B 1 149 ? 4.387 -7.387 -20.703 1 95.12 149 ASP B O 1
ATOM 2728 N N . PRO B 1 150 ? 2.953 -5.809 -21.344 1 92.19 150 PRO B N 1
ATOM 2729 C CA . PRO B 1 150 ? 1.96 -6.785 -21.797 1 92.19 150 PRO B CA 1
ATOM 2730 C C . PRO B 1 150 ? 2.506 -7.723 -22.875 1 92.19 150 PRO B C 1
ATOM 2732 O O . PRO B 1 150 ? 1.957 -8.805 -23.078 1 92.19 150 PRO B O 1
ATOM 2735 N N . LYS B 1 151 ? 3.604 -7.422 -23.484 1 94.94 151 LYS B N 1
ATOM 2736 C CA . LYS B 1 151 ? 4.164 -8.234 -24.562 1 94.94 151 LYS B CA 1
ATOM 2737 C C . LYS B 1 151 ? 4.902 -9.445 -24 1 94.94 151 LYS B C 1
ATOM 2739 O O . LYS B 1 151 ? 5.137 -10.422 -24.719 1 94.94 151 LYS B O 1
ATOM 2744 N N . THR B 1 152 ? 5.273 -9.344 -22.719 1 95.31 152 THR B N 1
ATOM 2745 C CA . THR B 1 152 ? 6.141 -10.398 -22.203 1 95.31 152 THR B CA 1
ATOM 2746 C C . THR B 1 152 ? 5.414 -11.219 -21.141 1 95.31 152 THR B C 1
ATOM 2748 O O . THR B 1 152 ? 5.836 -12.328 -20.812 1 95.31 152 THR B O 1
ATOM 2751 N N . GLU B 1 153 ? 4.32 -10.688 -20.641 1 94.81 153 GLU B N 1
ATOM 2752 C CA . GLU B 1 153 ? 3.586 -11.383 -19.594 1 94.81 153 GLU B CA 1
ATOM 2753 C C . GLU B 1 153 ? 2.881 -12.625 -20.141 1 94.81 153 GLU B C 1
ATOM 2755 O O . GLU B 1 153 ? 2.4 -12.609 -21.281 1 94.81 153 GLU B O 1
ATOM 2760 N N . TYR B 1 154 ? 2.793 -13.664 -19.375 1 94.94 154 TYR B N 1
ATOM 2761 C CA . TYR B 1 154 ? 1.99 -14.828 -19.719 1 94.94 154 TYR B CA 1
ATOM 2762 C C . TYR B 1 154 ? 1.515 -15.555 -18.469 1 94.94 154 TYR B C 1
ATOM 2764 O O . TYR B 1 154 ? 1.966 -15.258 -17.359 1 94.94 154 TYR B O 1
ATOM 2772 N N . GLY B 1 155 ? 0.593 -16.453 -18.672 1 96.25 155 GLY B N 1
ATOM 2773 C CA . GLY B 1 155 ? 0.005 -17.203 -17.578 1 96.25 155 GLY B CA 1
ATOM 2774 C C . GLY B 1 155 ? -0.056 -18.688 -17.828 1 96.25 155 GLY B C 1
ATOM 2775 O O . GLY B 1 155 ? 0.179 -19.141 -18.953 1 96.25 155 GLY B O 1
ATOM 2776 N N . ILE B 1 156 ? -0.255 -19.391 -16.781 1 97.12 156 ILE B N 1
ATOM 2777 C CA . ILE B 1 156 ? -0.45 -20.828 -16.797 1 97.12 156 ILE B CA 1
ATOM 2778 C C . ILE B 1 156 ? -1.768 -21.188 -16.109 1 97.12 156 ILE B C 1
ATOM 2780 O O . ILE B 1 156 ? -2.211 -20.469 -15.211 1 97.12 156 ILE B O 1
ATOM 2784 N N . ASN B 1 157 ? -2.379 -22.234 -16.578 1 97.19 157 ASN B N 1
ATOM 2785 C CA . ASN B 1 157 ? -3.6 -22.75 -15.969 1 97.19 157 ASN B CA 1
ATOM 2786 C C . ASN B 1 157 ? -3.436 -22.953 -14.469 1 97.19 157 ASN B C 1
ATOM 2788 O O . ASN B 1 157 ? -2.654 -23.797 -14.031 1 97.19 157 ASN B O 1
ATOM 2792 N N . PRO B 1 158 ? -4.234 -22.172 -13.688 1 97.75 158 PRO B N 1
ATOM 2793 C CA . PRO B 1 158 ? -4.051 -22.297 -12.242 1 97.75 158 PRO B CA 1
ATOM 2794 C C . PRO B 1 158 ? -4.5 -23.656 -11.695 1 97.75 158 PRO B C 1
ATOM 2796 O O . PRO B 1 158 ? -4.219 -23.984 -10.539 1 97.75 158 PRO B O 1
ATOM 2799 N N . PHE B 1 159 ? -5.129 -24.406 -12.516 1 97.06 159 PHE B N 1
ATOM 2800 C CA . PHE B 1 159 ? -5.594 -25.719 -12.109 1 97.06 159 PHE B CA 1
ATOM 2801 C C . PHE B 1 159 ? -4.809 -26.812 -12.812 1 97.06 159 PHE B C 1
ATOM 2803 O O . PHE B 1 159 ? -5.285 -27.953 -12.945 1 97.06 159 PHE B O 1
ATOM 2810 N N . ASP B 1 160 ? -3.678 -26.469 -13.344 1 97.06 160 ASP B N 1
ATOM 2811 C CA . ASP B 1 160 ? -2.795 -27.438 -13.977 1 97.06 160 ASP B CA 1
ATOM 2812 C C . ASP B 1 160 ? -2.533 -28.625 -13.062 1 97.06 160 ASP B C 1
ATOM 2814 O O . ASP B 1 160 ? -1.949 -28.469 -11.984 1 97.06 160 ASP B O 1
ATOM 2818 N N . GLU B 1 161 ? -2.773 -29.797 -13.516 1 95.56 161 GLU B N 1
ATOM 2819 C CA . GLU B 1 161 ? -2.688 -31.016 -12.703 1 95.56 161 GLU B CA 1
ATOM 2820 C C . GLU B 1 161 ? -1.235 -31.406 -12.445 1 95.56 161 GLU B C 1
ATOM 2822 O O . GLU B 1 161 ? -0.935 -32.094 -11.469 1 95.56 161 GLU B O 1
ATOM 2827 N N . ASP B 1 162 ? -0.364 -31 -13.336 1 95.25 162 ASP B N 1
ATOM 2828 C CA . ASP B 1 162 ? 1.049 -31.312 -13.141 1 95.25 162 ASP B CA 1
ATOM 2829 C C . ASP B 1 162 ? 1.642 -30.484 -12 1 95.25 162 ASP B C 1
ATOM 2831 O O . ASP B 1 162 ? 2.488 -30.984 -11.25 1 95.25 162 ASP B O 1
ATOM 2835 N N . ILE B 1 163 ? 1.229 -29.203 -11.953 1 96.94 163 ILE B N 1
ATOM 2836 C CA . ILE B 1 163 ? 1.668 -28.375 -10.844 1 96.94 163 ILE B CA 1
ATOM 2837 C C . ILE B 1 163 ? 0.931 -28.781 -9.57 1 96.94 163 ILE B C 1
ATOM 2839 O O . ILE B 1 163 ? 1.552 -28.984 -8.523 1 96.94 163 ILE B O 1
ATOM 2843 N N . ASN B 1 164 ? -0.377 -28.875 -9.711 1 97.75 164 ASN B N 1
ATOM 2844 C CA . ASN B 1 164 ? -1.271 -29.406 -8.688 1 97.75 164 ASN B CA 1
ATOM 2845 C C . ASN B 1 164 ? -1.236 -28.562 -7.418 1 97.75 164 ASN B C 1
ATOM 2847 O O . ASN B 1 164 ? -1.009 -29.094 -6.328 1 97.75 164 ASN B O 1
ATOM 2851 N N . VAL B 1 165 ? -1.41 -27.25 -7.578 1 98.5 165 VAL B N 1
ATOM 2852 C CA . VAL B 1 165 ? -1.541 -26.375 -6.414 1 98.5 165 VAL B CA 1
ATOM 2853 C C . VAL B 1 165 ? -2.744 -26.812 -5.578 1 98.5 165 VAL B C 1
ATOM 2855 O O . VAL B 1 165 ? -3.824 -27.062 -6.121 1 98.5 165 VAL B O 1
ATOM 2858 N N . ASP B 1 166 ? -2.582 -26.906 -4.27 1 98.5 166 ASP B N 1
ATOM 2859 C CA . ASP B 1 166 ? -3.666 -27.266 -3.359 1 98.5 166 ASP B CA 1
ATOM 2860 C C . ASP B 1 166 ? -4.398 -26.016 -2.865 1 98.5 166 ASP B C 1
ATOM 2862 O O . ASP B 1 166 ? -4.293 -25.656 -1.693 1 98.5 166 ASP B O 1
ATOM 2866 N N . TRP B 1 167 ? -5.203 -25.438 -3.734 1 98.62 167 TRP B N 1
ATOM 2867 C CA . TRP B 1 167 ? -5.965 -24.25 -3.379 1 98.62 167 TRP B CA 1
ATOM 2868 C C . TRP B 1 167 ? -6.945 -24.547 -2.25 1 98.62 167 TRP B C 1
ATOM 2870 O O . TRP B 1 167 ? -7.586 -25.594 -2.236 1 98.62 167 TRP B O 1
ATOM 2880 N N . PRO B 1 168 ? -7.137 -23.609 -1.346 1 98.62 168 PRO B N 1
ATOM 2881 C CA . PRO B 1 168 ? -7.961 -23.875 -0.167 1 98.62 168 PRO B CA 1
ATOM 2882 C C . PRO B 1 168 ? -9.445 -24 -0.5 1 98.62 168 PRO B C 1
ATOM 2884 O O . PRO B 1 168 ? -10.148 -24.828 0.084 1 98.62 168 PRO B O 1
ATOM 2887 N N . ILE B 1 169 ? -9.969 -23.125 -1.311 1 98.31 169 ILE B N 1
ATOM 2888 C CA . ILE B 1 169 ? -11.367 -23.219 -1.705 1 98.31 169 ILE B CA 1
ATOM 2889 C C . ILE B 1 169 ? -11.516 -24.219 -2.855 1 98.31 169 ILE B C 1
ATOM 2891 O O . ILE B 1 169 ? -11.055 -23.953 -3.969 1 98.31 169 ILE B O 1
ATOM 2895 N N . LYS B 1 170 ? -12.188 -25.281 -2.602 1 96.5 170 LYS B N 1
ATOM 2896 C CA . LYS B 1 170 ? -12.273 -26.375 -3.555 1 96.5 170 LYS B CA 1
ATOM 2897 C C . LYS B 1 170 ? -13.625 -26.406 -4.258 1 96.5 170 LYS B C 1
ATOM 2899 O O . LYS B 1 170 ? -13.742 -26.906 -5.371 1 96.5 170 LYS B O 1
ATOM 2904 N N . ASP B 1 171 ? -14.656 -25.844 -3.584 1 97.12 171 ASP B N 1
ATOM 2905 C CA . ASP B 1 171 ? -16 -25.812 -4.16 1 97.12 171 ASP B CA 1
ATOM 2906 C C . ASP B 1 171 ? -16.031 -24.953 -5.43 1 97.12 171 ASP B C 1
ATOM 2908 O O . ASP B 1 171 ? -15.961 -23.734 -5.359 1 97.12 171 ASP B O 1
ATOM 2912 N N . LYS B 1 172 ? -16.25 -25.578 -6.547 1 95.88 172 LYS B N 1
ATOM 2913 C CA . LYS B 1 172 ? -16.219 -24.906 -7.844 1 95.88 172 LYS B CA 1
ATOM 2914 C C . LYS B 1 172 ? -17.234 -23.766 -7.898 1 95.88 172 LYS B C 1
ATOM 2916 O O . LYS B 1 172 ? -17.016 -22.766 -8.578 1 95.88 172 LYS B O 1
ATOM 2921 N N . ALA B 1 173 ? -18.297 -23.906 -7.18 1 97 173 ALA B N 1
ATOM 2922 C CA . ALA B 1 173 ? -19.359 -22.891 -7.191 1 97 173 ALA B CA 1
ATOM 2923 C C . ALA B 1 173 ? -18.906 -21.609 -6.504 1 97 173 ALA B C 1
ATOM 2925 O O . ALA B 1 173 ? -19.484 -20.547 -6.711 1 97 173 ALA B O 1
ATOM 2926 N N . GLN B 1 174 ? -17.859 -21.688 -5.688 1 97.75 174 GLN B N 1
ATOM 2927 C CA . GLN B 1 174 ? -17.391 -20.531 -4.926 1 97.75 174 GLN B CA 1
ATOM 2928 C C . GLN B 1 174 ? -16.172 -19.891 -5.586 1 97.75 174 GLN B C 1
ATOM 2930 O O . GLN B 1 174 ? -15.781 -18.781 -5.23 1 97.75 174 GLN B O 1
ATOM 2935 N N . ILE B 1 175 ? -15.586 -20.656 -6.508 1 98.06 175 ILE B N 1
ATOM 2936 C CA . ILE B 1 175 ? -14.383 -20.156 -7.156 1 98.06 175 ILE B CA 1
ATOM 2937 C C . ILE B 1 175 ? -14.766 -19.188 -8.273 1 98.06 175 ILE B C 1
ATOM 2939 O O . ILE B 1 175 ? -15.609 -19.5 -9.109 1 98.06 175 ILE B O 1
ATOM 2943 N N . ILE B 1 176 ? -14.242 -18 -8.227 1 98 176 ILE B N 1
ATOM 2944 C CA . ILE B 1 176 ? -14.406 -17 -9.281 1 98 176 ILE B CA 1
ATOM 2945 C C . ILE B 1 176 ? -13.062 -16.766 -9.977 1 98 176 ILE B C 1
ATOM 2947 O O . ILE B 1 176 ? -12.102 -16.328 -9.344 1 98 176 ILE B O 1
ATOM 2951 N N . VAL B 1 177 ? -12.969 -17.047 -11.234 1 97.12 177 VAL B N 1
ATOM 2952 C CA . VAL B 1 177 ? -11.75 -16.922 -12.016 1 97.12 177 VAL B CA 1
ATOM 2953 C C . VAL B 1 177 ? -12.047 -16.188 -13.32 1 97.12 177 VAL B C 1
ATOM 2955 O O . VAL B 1 177 ? -13.125 -16.344 -13.898 1 97.12 177 VAL B O 1
ATOM 2958 N N . SER B 1 178 ? -11.109 -15.383 -13.758 1 96.44 178 SER B N 1
ATOM 2959 C CA . SER B 1 178 ? -11.328 -14.633 -15 1 96.44 178 SER B CA 1
ATOM 2960 C C . SER B 1 178 ? -11.352 -15.562 -16.203 1 96.44 178 SER B C 1
ATOM 2962 O O . SER B 1 178 ? -10.742 -16.641 -16.188 1 96.44 178 SER B O 1
ATOM 2964 N N . GLU B 1 179 ? -12 -15.078 -17.25 1 94.12 179 GLU B N 1
ATOM 2965 C CA . GLU B 1 179 ? -11.992 -15.828 -18.5 1 94.12 179 GLU B CA 1
ATOM 2966 C C . GLU B 1 179 ? -10.57 -16.031 -19.016 1 94.12 179 GLU B C 1
ATOM 2968 O O . GLU B 1 179 ? -10.227 -17.109 -19.5 1 94.12 179 GLU B O 1
ATOM 2973 N N . ARG B 1 180 ? -9.789 -15 -18.938 1 93.5 180 ARG B N 1
ATOM 2974 C CA . ARG B 1 180 ? -8.406 -15.062 -19.391 1 93.5 180 ARG B CA 1
ATOM 2975 C C . ARG B 1 180 ? -7.648 -16.188 -18.688 1 93.5 180 ARG B C 1
ATOM 2977 O O . ARG B 1 180 ? -6.926 -16.953 -19.312 1 93.5 180 ARG B O 1
ATOM 2984 N N . ASP B 1 181 ? -7.812 -16.328 -17.406 1 95.25 181 ASP B N 1
ATOM 2985 C CA . ASP B 1 181 ? -7.086 -17.312 -16.625 1 95.25 181 ASP B CA 1
ATOM 2986 C C . ASP B 1 181 ? -7.543 -18.734 -16.953 1 95.25 181 ASP B C 1
ATOM 2988 O O . ASP B 1 181 ? -6.758 -19.688 -16.875 1 95.25 181 ASP B O 1
ATOM 2992 N N . THR B 1 182 ? -8.734 -18.859 -17.359 1 93.62 182 THR B N 1
ATOM 2993 C CA . THR B 1 182 ? -9.258 -20.188 -17.688 1 93.62 182 THR B CA 1
ATOM 2994 C C . THR B 1 182 ? -8.727 -20.656 -19.047 1 93.62 182 THR B C 1
ATOM 2996 O O . THR B 1 182 ? -8.82 -21.828 -19.375 1 93.62 182 THR B O 1
ATOM 2999 N N . GLN B 1 183 ? -8.156 -19.766 -19.781 1 94.44 183 GLN B N 1
ATOM 3000 C CA . GLN B 1 183 ? -7.762 -20.078 -21.156 1 94.44 183 GLN B CA 1
ATOM 3001 C C . GLN B 1 183 ? -6.266 -20.359 -21.25 1 94.44 183 GLN B C 1
ATOM 3003 O O . GLN B 1 183 ? -5.766 -20.75 -22.297 1 94.44 183 GLN B O 1
ATOM 3008 N N . HIS B 1 184 ? -5.566 -20.234 -20.188 1 95.69 184 HIS B N 1
ATOM 3009 C CA . HIS B 1 184 ? -4.125 -20.453 -20.219 1 95.69 184 HIS B CA 1
ATOM 3010 C C . HIS B 1 184 ? -3.787 -21.922 -20.391 1 95.69 184 HIS B C 1
ATOM 3012 O O . HIS B 1 184 ? -4.539 -22.797 -19.938 1 95.69 184 HIS B O 1
ATOM 3018 N N . LYS B 1 185 ? -2.607 -22.156 -21 1 95.5 185 LYS B N 1
ATOM 3019 C CA . LYS B 1 185 ? -2.117 -23.516 -21.219 1 95.5 185 LYS B CA 1
ATOM 3020 C C . LYS B 1 185 ? -1.491 -24.078 -19.938 1 95.5 185 LYS B C 1
ATOM 3022 O O . LYS B 1 185 ? -1.226 -23.344 -18.984 1 95.5 185 LYS B O 1
ATOM 3027 N N . ASN B 1 186 ? -1.29 -25.391 -19.969 1 96.69 186 ASN B N 1
ATOM 3028 C CA . ASN B 1 186 ? -0.59 -26.062 -18.891 1 96.69 186 ASN B CA 1
ATOM 3029 C C . ASN B 1 186 ? 0.919 -25.859 -18.984 1 96.69 186 ASN B C 1
ATOM 3031 O O . ASN B 1 186 ? 1.438 -25.5 -20.031 1 96.69 186 ASN B O 1
ATOM 3035 N N . LEU B 1 187 ? 1.592 -26.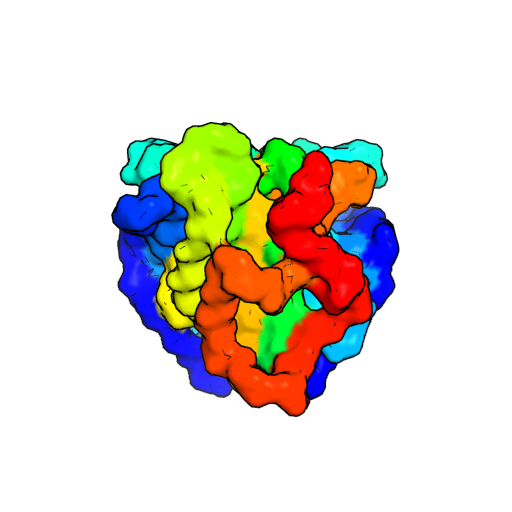078 -17.828 1 95.38 187 LEU B N 1
ATOM 3036 C CA . LEU B 1 187 ? 3.033 -25.875 -17.75 1 95.38 187 LEU B CA 1
ATOM 3037 C C . LEU B 1 187 ? 3.764 -26.734 -18.781 1 95.38 187 LEU B C 1
ATOM 3039 O O . LEU B 1 187 ? 4.711 -26.266 -19.422 1 95.38 187 LEU B O 1
ATOM 3043 N N . ALA B 1 188 ? 3.369 -27.906 -18.984 1 93.06 188 ALA B N 1
ATOM 3044 C CA . ALA B 1 188 ? 4.004 -28.844 -19.906 1 93.06 188 ALA B CA 1
ATOM 3045 C C . ALA B 1 188 ? 3.928 -28.328 -21.344 1 93.06 188 ALA B C 1
ATOM 3047 O O . ALA B 1 188 ? 4.715 -28.75 -22.203 1 93.06 188 ALA B O 1
ATOM 3048 N N . ASP B 1 189 ? 2.975 -27.469 -21.547 1 89.81 189 ASP B N 1
ATOM 3049 C CA . ASP B 1 189 ? 2.742 -26.984 -22.906 1 89.81 189 ASP B CA 1
ATOM 3050 C C . ASP B 1 189 ? 3.518 -25.703 -23.172 1 89.81 189 ASP B C 1
ATOM 3052 O O . ASP B 1 189 ? 3.443 -25.141 -24.266 1 89.81 189 ASP B O 1
ATOM 3056 N N . LEU B 1 190 ? 4.105 -25.188 -22 1 77.5 190 LEU B N 1
ATOM 3057 C CA . LEU B 1 190 ? 4.93 -24 -22.188 1 77.5 190 LEU B CA 1
ATOM 3058 C C . LEU B 1 190 ? 6.137 -24.312 -23.062 1 77.5 190 LEU B C 1
ATOM 3060 O O . LEU B 1 190 ? 6.832 -25.297 -22.844 1 77.5 190 LEU B O 1
ATOM 3064 N N . LYS B 1 191 ? 6.012 -23.969 -24.359 1 64.88 191 LYS B N 1
ATOM 3065 C CA . LYS B 1 191 ? 7.098 -24.188 -25.312 1 64.88 191 LYS B CA 1
ATOM 3066 C C . LYS B 1 191 ? 8.305 -23.328 -24.984 1 64.88 191 LYS B C 1
ATOM 3068 O O . LYS B 1 191 ? 8.156 -22.203 -24.484 1 64.88 191 LYS B O 1
#

Sequence (382 aa):
MSIPAVVKRFKAEIETIPEIPDLKLIRPKVFPDDRGYFVESYNVVEWKEQLGFDETLKQDNHSFSKYGVLRGLHTQPGMGKLVSVVVGKIFDVAVDIRKGSPTYGKWHGVVLDAETRTNFWIPDGFLHGFQVISPEGAHVTYKCSGVYDPKTEYGINPFDEDINVDWPIKDKAQIIVSERDTQHKNLADLKMSIPAVVKRFKAEIETIPEIPDLKLIRPKVFPDDRGYFVESYNVVEWKEQLGFDETLKQDNHSFSKYGVLRGLHTQPGMGKLVSVVVGKIFDVAVDIRKGSPTYGKWHGVVLDAETRTNFWIPDGFLHGFQVISPEGAHVTYKCSGVYDPKTEYGINPFDEDINVDWPIKDKAQIIVSERDTQHKNLADLK

Radius of gyration: 21.35 Å; Cα contacts (8 Å, |Δi|>4): 992; chains: 2; bounding box: 42×64×49 Å

Secondary structure (DSSP, 8-state):
-PPPP---BSS-EEEE-TTSTT-EEEE-EEEEETTEEEEEEEEHHHIIIII-------EEEEEEE-TTEEEEEEE-TT--EEEEEEESEEEEEEEE--TT-TTTT-EEEEEEETTT--EEEE-TTEEEEEEE-STT-EEEEEEESS---TTT-EEE-TT-TTT----S---TTT-EE-HHHHTPPPGGG--/-PPPP---BSS-EEEE-TTSTT-EEEE-EEEEETTEEEEEEEEHHHIIIII-------EEEEEEE-TTEEEEEEE-TT--EEEEEEESEEEEEEEE--TT-TTTT-EEEEEEETTT--EEEE-TTEEEEEEE-STT-EEEEEEESS---TTT-EE--TT-TTT----S---TTT-EE-HHHHTPPPGGG--

Solvent-accessible surface area (backbone atoms only — not comparable to full-atom values): 19792 Å² total; per-residue (Å²): 117,82,69,80,66,63,54,74,28,92,57,66,46,71,44,65,36,86,92,50,59,78,31,32,40,37,32,37,28,26,50,66,57,96,57,30,32,41,27,51,68,38,40,57,63,58,36,28,75,75,61,67,51,81,77,67,69,36,23,32,36,36,32,40,34,33,48,31,25,36,51,47,25,34,34,38,84,74,29,23,40,42,36,33,23,70,38,40,25,30,44,37,35,39,31,32,62,36,83,88,44,94,50,48,56,41,68,53,73,46,78,34,25,34,37,65,42,33,27,42,35,40,50,53,46,34,32,35,29,36,31,26,70,22,71,86,12,23,37,36,36,34,36,20,42,34,71,93,48,83,88,62,45,50,56,32,26,62,76,26,74,86,60,51,70,82,63,87,80,71,58,69,91,53,51,42,65,53,72,71,41,70,66,33,50,42,74,88,65,61,124,117,83,68,79,68,63,55,73,29,94,57,66,45,71,45,65,35,85,91,49,60,79,32,32,40,37,31,39,27,25,49,68,58,96,58,30,34,41,27,50,70,40,42,57,63,58,37,30,75,75,62,69,49,80,77,65,69,37,24,34,36,36,32,40,34,34,48,31,25,39,54,44,23,35,35,38,83,72,29,24,39,42,35,32,24,70,37,40,25,31,43,37,37,40,31,32,62,36,84,87,44,94,49,48,57,39,67,53,71,46,78,32,26,34,37,64,42,33,28,43,36,40,52,51,46,33,33,37,28,37,32,25,71,22,73,85,12,24,35,36,38,34,37,19,42,35,71,93,48,85,89,61,45,49,59,34,25,63,78,26,74,85,60,50,70,83,64,85,80,72,58,69,90,54,51,42,64,54,72,70,48,72,67,34,50,42,71,89,66,61,124

pLDDT: mean 97.1, std 4.06, range [64.31, 98.94]

Organism: Panagrellus redivivus (NCBI:txid6233)

InterPro domains:
  IPR000888 dTDP-4-dehydrorhamnose 3,5-epimerase-like [PF00908] (19-189)
  IPR000888 dTDP-4-dehydrorhamnose 3,5-epimerase-like [PTHR21047] (10-189)
  IPR000888 dTDP-4-dehydrorhamnose 3,5-epimerase-like [TIGR01221] (19-190)
  IPR000888 dTDP-4-dehydrorhamnose 3,5-epimerase-like [cd00438] (14-184)
  IPR011051 RmlC-like cupin domain superfamily [SSF51182] (19-190)
  IPR014710 RmlC-like jelly roll fold [G3DSA:2.60.120.10] (15-191)

Foldseek 3Di:
DDADAADADQAKDKDADVVHRVKIKIFWHKAADPVHIDTPLDDQVCCCVPVVDHFAFDDKDKDWDAAQEKDFWKAFAPKKKKKAWQAAKKWKKKAACDPPDPRHLEMDIDMHHNHRRMIIIGGGRIIIIIHGHGRGITMMMMTMRDDDDPVRMAGAQRCAVSSHDPGPDDPPVSHDYDPRNNPHYHPVPPD/DDADAADADQAKDKDADVVHRVKIKIFWHKAADPVHIDTPLDDQVCCCVPVVDHFAFDDKDKDWDAAQEKDDWKAFAPKKKKKAWQAAKKWKKKAACPPPDPRHLEMDIDMHHNHRRMIMIGGGRIIIMIHGHGRGITMMMMTMSDDDDPVRMAGAQPCAVSSHDPGPDDPPVSHDYDPRNNPHYHPVPPD

Nearest PDB structures (foldseek):
  8dcl-assembly1_B  TM=8.836E-01  e=4.874E-16  Campylobacter jejuni
  7ang-assembly2_C  TM=9.008E-01  e=2.595E-15  Campylobacter jejuni
  7ang-assembly1_D  TM=8.824E-01  e=2.322E-15  Campylobacter jejuni
  7anj-assembly1_A  TM=8.793E-01  e=3.068E-15  Campylobacter jejuni
  7ani-assembly1_A  TM=8.792E-01  e=7.913E-15  Campylobacter jejuni